Protein AF-0000000080325809 (afdb_homodimer)

Solvent-accessible surface area (backbone atoms only — not comparable to full-atom values): 29032 Å² total; per-residue (Å²): 96,37,33,37,30,30,21,7,55,41,74,51,24,30,45,29,47,53,53,43,41,76,69,70,34,47,66,46,17,24,12,82,49,90,37,97,45,27,74,42,81,47,58,50,68,37,55,67,65,38,41,60,71,33,52,85,25,46,31,37,39,43,54,52,64,66,54,59,69,42,52,76,69,64,54,59,67,62,56,36,44,43,42,32,32,48,13,47,48,35,48,53,52,21,29,53,75,44,60,17,50,36,37,40,37,58,47,48,51,63,26,29,34,65,63,48,64,52,97,73,23,25,29,80,42,42,81,82,57,61,70,32,54,74,43,67,46,26,39,26,43,52,42,37,53,50,50,40,41,42,39,32,75,76,42,81,33,50,24,35,37,36,23,34,37,52,64,70,95,60,54,73,49,56,44,43,57,34,17,44,27,49,10,28,39,46,66,39,54,30,47,44,52,58,46,51,71,76,59,86,72,96,55,58,47,72,30,37,44,45,34,33,48,94,72,53,83,89,42,24,46,44,26,31,70,41,22,60,68,59,48,36,74,79,34,73,62,48,65,61,55,30,55,77,69,70,39,73,81,64,76,54,37,50,45,37,45,41,29,60,65,34,28,73,72,60,62,48,71,59,67,66,25,36,69,43,60,67,41,83,77,53,83,110,95,35,32,37,30,32,22,6,56,42,73,50,24,30,44,28,48,52,52,43,42,74,70,68,32,47,66,47,18,24,13,80,48,88,36,98,43,26,74,41,80,46,58,50,69,38,56,65,65,39,40,60,72,34,52,85,26,46,30,37,41,43,53,53,64,66,52,60,70,44,51,76,68,63,53,59,66,64,56,36,44,43,43,32,34,48,13,46,48,34,48,52,52,21,29,53,75,43,60,17,49,35,38,42,37,58,47,47,52,63,27,29,33,65,62,48,64,50,98,74,23,25,28,80,42,42,83,81,56,60,72,32,55,74,42,67,47,26,42,26,46,52,42,37,53,50,51,40,40,41,40,31,74,76,43,83,31,51,26,36,38,37,23,34,38,51,66,70,96,62,54,71,50,56,44,42,57,35,17,44,26,48,9,27,38,46,66,41,52,30,48,43,53,58,46,49,72,77,57,85,71,97,55,58,46,72,31,38,46,43,33,34,50,94,71,54,82,88,41,23,46,44,26,32,70,41,23,58,68,57,50,36,74,78,34,74,61,46,64,60,55,30,56,76,69,72,40,73,80,67,74,51,36,51,46,37,44,42,31,58,65,33,29,72,72,59,62,47,71,60,66,66,23,37,69,45,61,67,42,85,78,53,82,110

Foldseek 3Di:
DEEEEEPCQDQLNVLLLVVVVVVPYNYAYEYCDDDPSHPYDDQLLDLPRLLVVCAPHQEYEYDDADADVVVVVVPDLVRRCSRLANSLVSNLVSCQVRVHAEYEYEAALCQLPCLQFDLQWGAEDFPVRDGDHDDSRSVSRVNSLVVQQVCQVPTNYAYEYEHEFADDDDDLQVQLQCLAFTAADSNLVSVLVVLCSPDDDPGHYYFYHGQFHPDDPVCTRCQAQPVVVVVCVVPVCVVVLCVVVVHDHDRHDRYGYDGVVSCVRRNRHDDCGSVQSSPPVRVD/DEEEEEPCADQLNVLLLVVVVVVPYRYAYEYCDDDPSHPYDDQLLDQPSLLVVCAPHQEYEYDDADADVVVVVVDDLVRRCSRLPNSLVSNLVSCQVRVHAEYEYEAALCQLPCLQFDLQWGAEDFPPRDGDHDDSRSVSRVNSLVVQQVCQVPTNYAYEYEHEFADDDDDLQVQLQCLAFTAADSNLVSVLVVLCSPDDDPGHYYFYGGQFHPDDPVCTRCQAQPVVVVVCVVPVCVVVLCVVVVHDHDNHHRYGYDGVVSCVRRNRHDDCGSVQSSPPPRVD

Nearest PDB structures (foldseek):
  7eps-assembly1_B  TM=7.173E-01  e=1.583E-13  synthetic construct
  5z76-assembly1_C  TM=7.067E-01  e=3.326E-13  synthetic construct
  8du0-assembly1_A  TM=7.024E-01  e=2.157E-13  Brucella ovis
  6jkh-assembly1_A  TM=7.264E-01  e=2.262E-12  Homo sapiens
  4bl5-assembly6_C  TM=6.339E-01  e=5.054E-12  Homo sapiens

Radius of gyration: 26.34 Å; Cα contacts (8 Å, |Δi|>4): 1203; chains: 2; bounding box: 48×81×61 Å

Secondary structure (DSSP, 8-state):
-EEEEESTTSHHHHHHHHHHHHTT-EEEEEESS--TT--EE--TT-HHHHHHHTTT-SEEEE-----HHHHHTT--HHHHIIIIIIIHHHHHHHHHHTT--EEEEEEEGGGGGGGG--SSS-EEE-TTSPP---SHHHHHHHHHHHHHHHHHHHSS-EEEEEEE-B-----HHHHHHHHHHTB--HHHHHHHHHHHTT---SS-EEEEE----S--GGGHHHHHH-HHHHHHHH-TTHHHHHHHHT----S---EEE--HHHHHHH----SSSHHHHHSGGG--/-EEEEESTTSHHHHHHHHHHHHTT-EEEEEESS--TT-SEE--TT-HHHHHHHTTT-SEEEE-----HHHHHTT--HHHHIIIIIIIHHHHHHHHHHTT--EEEEEEEGGGGGGGG--SSS-EEE-TTSPP---SHHHHHHHHHHHHHHHHHHHSS-EEEEEEE-B-----HHHHHHHHHHTB--HHHHHHHHHHHTT---SS-EEEEE----S--GGGHHHHHH-HHHHHHHH-TTHHHHHHHTT----S---EEE--HHHHHHH----SSSHHHHHSGGG--

Sequence (568 aa):
MRILVTGSSGQLGSVTVNHLRNHGHEVIGIDLIPAPTTDQLTDIQQEAPVELITQNIDAIIHTAAIHGKHYELKYPREDFINVNIKGTLNLLNAAVKNQVKQFLYISTTSIYGTAMLNPDQAVWVDETLTEQPRDIYDITKQCAEQLCKDFFNKEVLQTSVYRVGRFLPETANLKANHRLYRGLDERDGAEALRLALDQKFEQCELFNISSGSPFGKEDLVLLKTSPLEVIKKHYPDILSIYQDRGWVLPDSIDRVYVSDKAKNRFGYQPRYTFEYLLQKNSLSMRILVTGSSGQLGSVTVNHLRNHGHEVIGIDLIPAPTTDQLTDIQQEAPVELITQNIDAIIHTAAIHGKHYELKYPREDFINVNIKGTLNLLNAAVKNQVKQFLYISTTSIYGTAMLNPDQAVWVDETLTEQPRDIYDITKQCAEQLCKDFFNKEVLQTSVYRVGRFLPETANLKANHRLYRGLDERDGAEALRLALDQKFEQCELFNISSGSPFGKEDLVLLKTSPLEVIKKHYPDILSIYQDRGWVLPDSIDRVYVSDKAKNRFGYQPRYTFEYLLQKNSLS

Structure (mmCIF, N/CA/C/O backbone):
data_AF-0000000080325809-model_v1
#
loop_
_entity.id
_entity.type
_entity.pdbx_description
1 polymer 'NAD-dependent epimerase/dehydratase domain-containing protein'
#
loop_
_atom_site.group_PDB
_atom_site.id
_atom_site.type_symbol
_atom_site.label_atom_id
_atom_site.label_alt_id
_atom_site.label_comp_id
_atom_site.label_asym_id
_atom_site.label_entity_id
_atom_site.label_seq_id
_atom_site.pdbx_PDB_ins_code
_atom_site.Cartn_x
_atom_site.Cartn_y
_atom_site.Cartn_z
_atom_site.occupancy
_atom_site.B_iso_or_equiv
_atom_site.auth_seq_id
_atom_site.auth_comp_id
_atom_site.auth_asym_id
_atom_site.auth_atom_id
_atom_site.pdbx_PDB_model_num
ATOM 1 N N . MET A 1 1 ? -16.062 17.906 22.641 1 97.44 1 MET A N 1
ATOM 2 C CA . MET A 1 1 ? -15.766 16.5 22.438 1 97.44 1 MET A CA 1
ATOM 3 C C . MET A 1 1 ? -14.609 16.062 23.328 1 97.44 1 MET A C 1
ATOM 5 O O . MET A 1 1 ? -13.805 16.875 23.766 1 97.44 1 MET A O 1
ATOM 9 N N . ARG A 1 2 ? -14.602 14.805 23.688 1 98.75 2 ARG A N 1
ATOM 10 C CA . ARG A 1 2 ? -13.422 14.195 24.312 1 98.75 2 ARG A CA 1
ATOM 11 C C . ARG A 1 2 ? -12.547 13.531 23.25 1 98.75 2 ARG A C 1
ATOM 13 O O . ARG A 1 2 ? -12.938 12.523 22.656 1 98.75 2 ARG A O 1
ATOM 20 N N . ILE A 1 3 ? -11.336 14.102 23.062 1 98.94 3 ILE A N 1
ATOM 21 C CA . ILE A 1 3 ? -10.508 13.719 21.922 1 98.94 3 ILE A CA 1
ATOM 22 C C . ILE A 1 3 ? -9.188 13.141 22.422 1 98.94 3 ILE A C 1
ATOM 24 O O . ILE A 1 3 ? -8.547 13.711 23.312 1 98.94 3 ILE A O 1
ATOM 28 N N . LEU A 1 4 ? -8.82 12 21.922 1 99 4 LEU A N 1
ATOM 29 C CA . LEU A 1 4 ? -7.508 11.422 22.172 1 99 4 LEU A CA 1
ATOM 30 C C . LEU A 1 4 ? -6.527 11.797 21.078 1 99 4 LEU A C 1
ATOM 32 O O . LEU A 1 4 ? -6.816 11.602 19.891 1 99 4 LEU A O 1
ATOM 36 N N . VAL A 1 5 ? -5.398 12.352 21.438 1 99 5 VAL A N 1
ATOM 37 C CA . VAL A 1 5 ? -4.332 12.672 20.484 1 99 5 VAL A CA 1
ATOM 38 C C . VAL A 1 5 ? -3.092 11.844 20.812 1 99 5 VAL A C 1
ATOM 40 O O . VAL A 1 5 ? -2.535 11.953 21.906 1 99 5 VAL A O 1
ATOM 43 N N . THR A 1 6 ? -2.705 10.992 19.891 1 98.94 6 THR A N 1
ATOM 44 C CA . THR A 1 6 ? -1.453 10.266 20.078 1 98.94 6 THR A CA 1
ATOM 45 C C . THR A 1 6 ? -0.282 11.047 19.484 1 98.94 6 THR A C 1
ATOM 47 O O . THR A 1 6 ? -0.471 11.883 18.609 1 98.94 6 THR A O 1
ATOM 50 N N . GLY A 1 7 ? 0.941 10.695 19.969 1 98.56 7 GLY A N 1
ATOM 51 C CA . GLY A 1 7 ? 2.088 11.477 19.531 1 98.56 7 GLY A CA 1
ATOM 52 C C . GLY A 1 7 ? 2.082 12.891 20.062 1 98.56 7 GLY A C 1
ATOM 53 O O . GLY A 1 7 ? 2.492 13.828 19.375 1 98.56 7 GLY A O 1
ATOM 54 N N . SER A 1 8 ? 1.629 13.086 21.266 1 98.75 8 SER A N 1
ATOM 55 C CA . SER A 1 8 ? 1.343 14.398 21.828 1 98.75 8 SER A CA 1
ATOM 56 C C . SER A 1 8 ? 2.627 15.133 22.219 1 98.75 8 SER A C 1
ATOM 58 O O . SER A 1 8 ? 2.607 16.328 22.484 1 98.75 8 SER A O 1
ATOM 60 N N . SER A 1 9 ? 3.777 14.43 22.219 1 98.12 9 SER A N 1
ATOM 61 C CA . SER A 1 9 ? 5.047 15.094 22.516 1 98.12 9 SER A CA 1
ATOM 62 C C . SER A 1 9 ? 5.711 15.602 21.234 1 98.12 9 SER A C 1
ATOM 64 O O . SER A 1 9 ? 6.676 16.359 21.297 1 98.12 9 SER A O 1
ATOM 66 N N . GLY A 1 10 ? 5.191 15.164 20.094 1 96.62 10 GLY A N 1
ATOM 67 C CA . GLY A 1 10 ? 5.773 15.555 18.812 1 96.62 10 GLY A CA 1
ATOM 68 C C . GLY A 1 10 ? 5.332 16.938 18.359 1 96.62 10 GLY A C 1
ATOM 69 O O . GLY A 1 10 ? 4.473 17.562 18.984 1 96.62 10 GLY A O 1
ATOM 70 N N . GLN A 1 11 ? 5.84 17.391 17.266 1 95.75 11 GLN A N 1
ATOM 71 C CA . GLN A 1 11 ? 5.625 18.734 16.766 1 95.75 11 GLN A CA 1
ATOM 72 C C . GLN A 1 11 ? 4.156 18.969 16.422 1 95.75 11 GLN A C 1
ATOM 74 O O . GLN A 1 11 ? 3.508 19.844 17 1 95.75 11 GLN A O 1
ATOM 79 N N . LEU A 1 12 ? 3.633 18.172 15.57 1 98.06 12 LEU A N 1
ATOM 80 C CA . LEU A 1 12 ? 2.236 18.359 15.188 1 98.06 12 LEU A CA 1
ATOM 81 C C . LEU A 1 12 ? 1.305 17.969 16.328 1 98.06 12 LEU A C 1
ATOM 83 O O . LEU A 1 12 ? 0.3 18.625 16.578 1 98.06 12 LEU A O 1
ATOM 87 N N . GLY A 1 13 ? 1.619 16.859 17.031 1 98.62 13 GLY A N 1
ATOM 88 C CA . GLY A 1 13 ? 0.784 16.375 18.125 1 98.62 13 GLY A CA 1
ATOM 89 C C . GLY A 1 13 ? 0.608 17.391 19.234 1 98.62 13 GLY A C 1
ATOM 90 O O . GLY A 1 13 ? -0.512 17.641 19.688 1 98.62 13 GLY A O 1
ATOM 91 N N . SER A 1 14 ? 1.723 18 19.641 1 98.69 14 SER A N 1
ATOM 92 C CA . SER A 1 14 ? 1.666 18.969 20.734 1 98.69 14 SER A CA 1
ATOM 93 C C . SER A 1 14 ? 0.863 20.203 20.344 1 98.69 14 SER A C 1
ATOM 95 O O . SER A 1 14 ? 0.05 20.688 21.141 1 98.69 14 SER A O 1
ATOM 97 N N . VAL A 1 15 ? 1.037 20.688 19.109 1 98.75 15 VAL A N 1
ATOM 98 C CA . VAL A 1 15 ? 0.316 21.859 18.625 1 98.75 15 VAL A CA 1
ATOM 99 C C . VAL A 1 15 ? -1.17 21.531 18.484 1 98.75 15 VAL A C 1
ATOM 101 O O . VAL A 1 15 ? -2.023 22.359 18.812 1 98.75 15 VAL A O 1
ATOM 104 N N . THR A 1 16 ? -1.481 20.312 18.094 1 98.94 16 THR A N 1
ATOM 105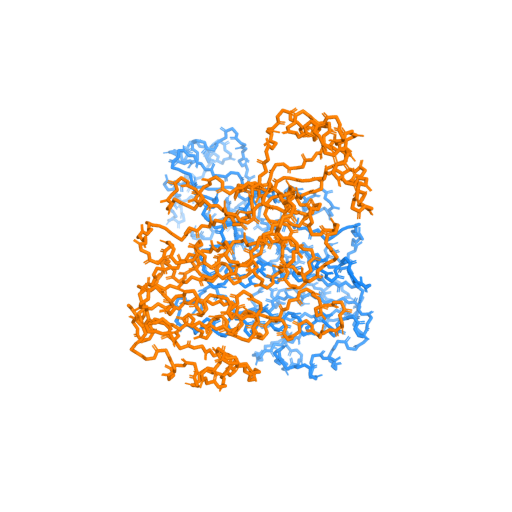 C CA . THR A 1 16 ? -2.867 19.875 17.938 1 98.94 16 THR A CA 1
ATOM 106 C C . THR A 1 16 ? -3.57 19.828 19.281 1 98.94 16 THR A C 1
ATOM 108 O O . THR A 1 16 ? -4.691 20.312 19.438 1 98.94 16 THR A O 1
ATOM 111 N N . VAL A 1 17 ? -2.891 19.25 20.297 1 98.94 17 VAL A N 1
ATOM 112 C CA . VAL A 1 17 ? -3.455 19.172 21.641 1 98.94 17 VAL A CA 1
ATOM 113 C C . VAL A 1 17 ? -3.812 20.562 22.141 1 98.94 17 VAL A C 1
ATOM 115 O O . VAL A 1 17 ? -4.949 20.812 22.547 1 98.94 17 VAL A O 1
ATOM 118 N N . ASN A 1 18 ? -2.889 21.469 22.062 1 98.88 18 ASN A N 1
ATOM 119 C CA . ASN A 1 18 ? -3.105 22.828 22.547 1 98.88 18 ASN A CA 1
ATOM 120 C C . ASN A 1 18 ? -4.207 23.531 21.766 1 98.88 18 ASN A C 1
ATOM 122 O O . ASN A 1 18 ? -5.059 24.203 22.359 1 98.88 18 ASN A O 1
ATOM 126 N N . HIS A 1 19 ? -4.152 23.422 20.453 1 98.88 19 HIS A N 1
ATOM 127 C CA . HIS A 1 19 ? -5.137 24.062 19.578 1 98.88 19 HIS A CA 1
ATOM 128 C C . HIS A 1 19 ? -6.551 23.594 19.922 1 98.88 19 HIS A C 1
ATOM 130 O O . HIS A 1 19 ? -7.465 24.406 20.031 1 98.88 19 HIS A O 1
ATOM 136 N N . LEU A 1 20 ? -6.754 22.297 20.109 1 98.88 20 LEU A N 1
ATOM 137 C CA . LEU A 1 20 ? -8.062 21.719 20.391 1 98.88 20 LEU A CA 1
ATOM 138 C C . LEU A 1 20 ? -8.547 22.156 21.781 1 98.88 20 LEU A C 1
ATOM 140 O O . LEU A 1 20 ? -9.719 22.469 21.969 1 98.88 20 LEU A O 1
ATOM 144 N N . ARG A 1 21 ? -7.625 22.141 22.75 1 98.81 21 ARG A N 1
ATOM 145 C CA . ARG A 1 21 ? -7.984 22.609 24.078 1 98.81 21 ARG A CA 1
ATOM 146 C C . ARG A 1 21 ? -8.453 24.062 24.047 1 98.81 21 ARG A C 1
ATOM 148 O O . ARG A 1 21 ? -9.453 24.406 24.656 1 98.81 21 ARG A O 1
ATOM 155 N N . ASN A 1 22 ? -7.754 24.859 23.266 1 98.75 22 ASN A N 1
ATOM 156 C CA . ASN A 1 22 ? -8.086 26.281 23.125 1 98.75 22 ASN A CA 1
ATOM 157 C C . ASN A 1 22 ? -9.438 26.469 22.453 1 98.75 22 ASN A C 1
ATOM 159 O O . ASN A 1 22 ? -10.039 27.547 22.547 1 98.75 22 ASN A O 1
ATOM 163 N N . HIS A 1 23 ? -9.883 25.516 21.797 1 98.5 23 HIS A N 1
ATOM 164 C CA . HIS A 1 23 ? -11.172 25.594 21.125 1 98.5 23 HIS A CA 1
ATOM 165 C C . HIS A 1 23 ? -12.25 24.859 21.906 1 98.5 23 HIS A C 1
ATOM 167 O O . HIS A 1 23 ? -13.297 24.516 21.375 1 98.5 23 HIS A O 1
ATOM 173 N N . GLY A 1 24 ? -11.969 24.422 23.094 1 98.5 24 GLY A N 1
ATOM 174 C CA . GLY A 1 24 ? -12.992 24 24.031 1 98.5 24 GLY A CA 1
ATOM 175 C C . GLY A 1 24 ? -13.148 22.484 24.109 1 98.5 24 GLY A C 1
ATOM 176 O O . GLY A 1 24 ? -14.055 21.984 24.781 1 98.5 24 GLY A O 1
ATOM 177 N N . HIS A 1 25 ? -12.328 21.719 23.5 1 98.75 25 HIS A N 1
ATOM 178 C CA . HIS A 1 25 ? -12.406 20.266 23.578 1 98.75 25 HIS A CA 1
ATOM 179 C C . HIS A 1 25 ? -11.695 19.734 24.812 1 98.75 25 HIS A C 1
ATOM 181 O O . HIS A 1 25 ? -10.773 20.375 25.328 1 98.75 25 HIS A O 1
ATOM 187 N N . GLU A 1 26 ? -12.172 18.625 25.344 1 98.81 26 GLU A N 1
ATOM 188 C CA . GLU A 1 26 ? -11.406 17.844 26.312 1 98.81 26 GLU A CA 1
ATOM 189 C C . GLU A 1 26 ? -10.422 16.922 25.609 1 98.81 26 GLU A C 1
ATOM 191 O O . GLU A 1 26 ? -10.82 15.984 24.906 1 98.81 26 GLU A O 1
ATOM 196 N N . VAL A 1 27 ? -9.109 17.234 25.828 1 98.94 27 VAL A N 1
ATOM 197 C CA . VAL A 1 27 ? -8.109 16.5 25.047 1 98.94 27 VAL A CA 1
ATOM 198 C C . VAL A 1 27 ? -7.242 15.664 25.984 1 98.94 27 VAL A C 1
ATOM 200 O O . VAL A 1 27 ? -6.789 16.141 27.016 1 98.94 27 VAL A O 1
ATOM 203 N N . ILE A 1 28 ? -7.055 14.438 25.672 1 98.94 28 ILE A N 1
ATOM 204 C CA . ILE A 1 28 ? -6.074 13.562 26.312 1 98.94 28 ILE A CA 1
ATOM 205 C C . ILE A 1 28 ? -4.914 13.305 25.344 1 98.94 28 ILE A C 1
ATOM 207 O O . ILE A 1 28 ? -5.086 12.664 24.312 1 98.94 28 ILE A O 1
ATOM 211 N N . GLY A 1 29 ? -3.752 13.828 25.703 1 98.94 29 GLY A N 1
AT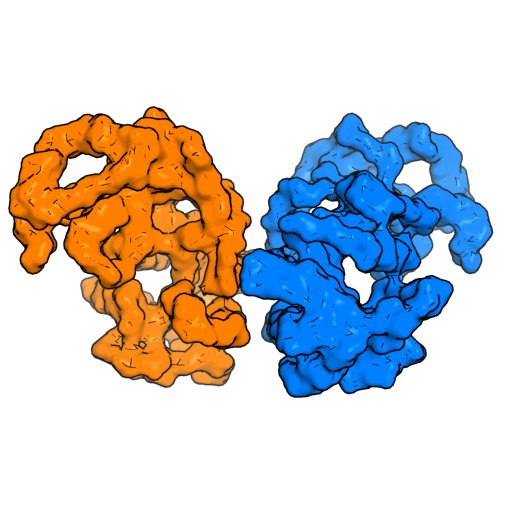OM 212 C CA . GLY A 1 29 ? -2.547 13.555 24.938 1 98.94 29 GLY A CA 1
ATOM 213 C C . GLY A 1 29 ? -1.77 12.359 25.453 1 98.94 29 GLY A C 1
ATOM 214 O O . GLY A 1 29 ? -1.536 12.234 26.656 1 98.94 29 GLY A O 1
ATOM 215 N N . ILE A 1 30 ? -1.354 11.453 24.531 1 98.94 30 ILE A N 1
ATOM 216 C CA . ILE A 1 30 ? -0.536 10.32 24.953 1 98.94 30 ILE A CA 1
ATOM 217 C C . ILE A 1 30 ? 0.724 10.25 24.094 1 98.94 30 ILE A C 1
ATOM 219 O O . ILE A 1 30 ? 0.718 10.672 22.938 1 98.94 30 ILE A O 1
ATOM 223 N N . ASP A 1 31 ? 1.726 9.766 24.656 1 98.69 31 ASP A N 1
ATOM 224 C CA . ASP A 1 31 ? 3.018 9.562 24 1 98.69 31 ASP A CA 1
ATOM 225 C C . ASP A 1 31 ? 3.912 8.641 24.828 1 98.69 31 ASP A C 1
ATOM 227 O O . ASP A 1 31 ? 3.557 8.266 25.953 1 98.69 31 ASP A O 1
ATOM 231 N N . LEU A 1 32 ? 5.02 8.234 24.203 1 97.81 32 LEU A N 1
ATOM 232 C CA . LEU A 1 32 ? 6.047 7.512 24.953 1 97.81 32 LEU A CA 1
ATOM 233 C C . LEU A 1 32 ? 6.902 8.469 25.766 1 97.81 32 LEU A C 1
ATOM 235 O O . LEU A 1 32 ? 7.523 8.062 26.766 1 97.81 32 LEU A O 1
ATOM 239 N N . ILE A 1 33 ? 6.977 9.68 25.344 1 97.69 33 ILE A N 1
ATOM 240 C CA . ILE A 1 33 ? 7.859 10.695 25.906 1 97.69 33 ILE A CA 1
ATOM 241 C C . ILE A 1 33 ? 7.031 11.727 26.672 1 97.69 33 ILE A C 1
ATOM 243 O O . ILE A 1 33 ? 6.031 12.234 26.156 1 97.69 33 ILE A O 1
ATOM 247 N N . PRO A 1 34 ? 7.484 12.008 27.891 1 98.19 34 PRO A N 1
ATOM 248 C CA . PRO A 1 34 ? 6.773 13.039 28.641 1 98.19 34 PRO A CA 1
ATOM 249 C C . PRO A 1 34 ? 6.891 14.422 27.984 1 98.19 34 PRO A C 1
ATOM 251 O O . PRO A 1 34 ? 7.941 14.766 27.438 1 98.19 34 PRO A O 1
ATOM 254 N N . ALA A 1 35 ? 5.863 15.172 27.984 1 98.56 35 ALA A N 1
ATOM 255 C CA . ALA A 1 35 ? 5.777 16.562 27.531 1 98.56 35 ALA A CA 1
ATOM 256 C C . ALA A 1 35 ? 4.586 17.266 28.156 1 98.56 35 ALA A C 1
ATOM 258 O O . ALA A 1 35 ? 3.699 16.625 28.734 1 98.56 35 ALA A O 1
ATOM 259 N N . PRO A 1 36 ? 4.562 18.578 28.141 1 98.56 36 PRO A N 1
ATOM 260 C CA . PRO A 1 36 ? 3.441 19.328 28.734 1 98.56 36 PRO A CA 1
ATOM 261 C C . PRO A 1 36 ? 2.09 18.891 28.156 1 98.56 36 PRO A C 1
ATOM 263 O O . PRO A 1 36 ? 1.073 18.969 28.844 1 98.56 36 PRO A O 1
ATOM 266 N N . THR A 1 37 ? 2.072 18.406 26.922 1 98.81 37 THR A N 1
ATOM 267 C CA . THR A 1 37 ? 0.829 18.031 26.25 1 98.81 37 THR A CA 1
ATOM 268 C C . THR A 1 37 ? 0.58 16.531 26.359 1 98.81 37 THR A C 1
ATOM 270 O O . THR A 1 37 ? -0.332 16 25.719 1 98.81 37 THR A O 1
ATOM 273 N N . THR A 1 38 ? 1.464 15.852 27.125 1 98.81 38 THR A N 1
ATOM 274 C CA . THR A 1 38 ? 1.306 14.422 27.344 1 98.81 38 THR A CA 1
ATOM 275 C C . THR A 1 38 ? 0.685 14.148 28.719 1 98.81 38 THR A C 1
ATOM 277 O O . THR A 1 38 ? 1.34 14.32 29.75 1 98.81 38 THR A O 1
ATOM 280 N N . ASP A 1 39 ? -0.509 13.758 28.625 1 98.81 39 ASP A N 1
ATOM 281 C CA . ASP A 1 39 ? -1.24 13.523 29.859 1 98.81 39 ASP A CA 1
ATOM 282 C C . ASP A 1 39 ? -0.951 12.125 30.406 1 98.81 39 ASP A C 1
ATOM 284 O O . ASP A 1 39 ? -1.018 11.906 31.625 1 98.81 39 ASP A O 1
ATOM 288 N N . GLN A 1 40 ? -0.709 11.133 29.562 1 98.56 40 GLN A N 1
ATOM 289 C CA . GLN A 1 40 ? -0.419 9.766 29.969 1 98.56 40 GLN A CA 1
ATOM 290 C C . GLN A 1 40 ? 0.64 9.133 29.062 1 98.56 40 GLN A C 1
ATOM 292 O O . GLN A 1 40 ? 0.568 9.25 27.828 1 98.56 40 GLN A O 1
ATOM 297 N N . LEU A 1 41 ? 1.61 8.562 29.688 1 98.62 41 LEU A N 1
ATOM 298 C CA . LEU A 1 41 ? 2.578 7.777 28.922 1 98.62 41 LEU A CA 1
ATOM 299 C C . LEU A 1 41 ? 1.978 6.449 28.484 1 98.62 41 LEU A C 1
ATOM 301 O O . LEU A 1 41 ? 1.621 5.617 29.312 1 98.62 41 LEU A O 1
ATOM 305 N N . THR A 1 42 ? 1.826 6.254 27.188 1 98.56 42 THR A N 1
ATOM 306 C CA . THR A 1 42 ? 1.19 5.062 26.641 1 98.56 42 THR A CA 1
ATOM 307 C C . THR A 1 42 ? 1.905 4.602 25.375 1 98.56 42 THR A C 1
ATOM 309 O O . THR A 1 42 ? 2.168 5.406 24.469 1 98.56 42 THR A O 1
ATOM 312 N N . ASP A 1 43 ? 2.301 3.361 25.359 1 98.62 43 ASP A N 1
ATOM 313 C CA . ASP A 1 43 ? 2.863 2.717 24.172 1 98.62 43 ASP A CA 1
ATOM 314 C C . ASP A 1 43 ? 1.765 2.105 23.297 1 98.62 43 ASP A C 1
ATOM 316 O O . ASP A 1 43 ? 1.142 1.113 23.688 1 98.62 43 ASP A O 1
ATOM 320 N N . ILE A 1 44 ? 1.592 2.643 22.109 1 98.69 44 ILE A N 1
ATOM 321 C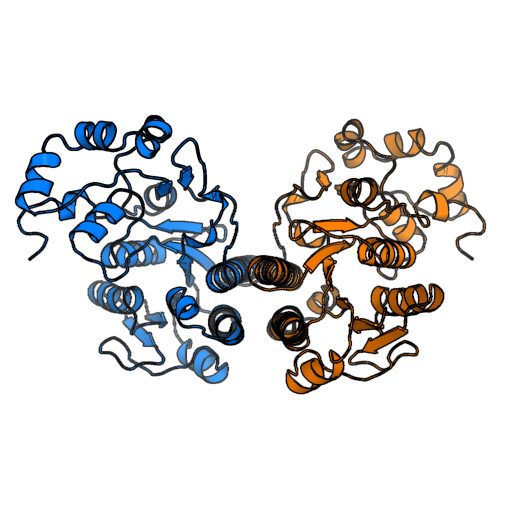 CA . ILE A 1 44 ? 0.458 2.242 21.281 1 98.69 44 ILE A CA 1
ATOM 322 C C . ILE A 1 44 ? 0.673 0.823 20.766 1 98.69 44 ILE A C 1
ATOM 324 O O . ILE A 1 44 ? -0.244 0.212 20.203 1 98.69 44 ILE A O 1
ATOM 328 N N . GLN A 1 45 ? 1.879 0.265 20.906 1 98.06 45 GLN A N 1
ATOM 329 C CA . GLN A 1 45 ? 2.15 -1.118 20.531 1 98.06 45 GLN A CA 1
ATOM 330 C C . GLN A 1 45 ? 1.479 -2.094 21.5 1 98.06 45 GLN A C 1
ATOM 332 O O . GLN A 1 45 ? 1.396 -3.291 21.219 1 98.06 45 GLN A O 1
ATOM 337 N N . GLN A 1 46 ? 1.095 -1.56 22.641 1 98.25 46 GLN A N 1
ATOM 338 C CA . GLN A 1 46 ? 0.498 -2.406 23.672 1 98.25 46 GLN A CA 1
ATOM 339 C C . GLN A 1 46 ? -1.026 -2.355 23.609 1 98.25 46 GLN A C 1
ATOM 341 O O . GLN A 1 46 ? -1.631 -1.321 23.891 1 98.25 46 GLN A O 1
ATOM 346 N N . GLU A 1 47 ? -1.656 -3.451 23.391 1 97.88 47 GLU A N 1
ATOM 347 C CA . GLU A 1 47 ? -3.09 -3.535 23.125 1 97.88 47 GLU A CA 1
ATOM 348 C C . GLU A 1 47 ? -3.904 -3.104 24.344 1 97.88 47 GLU A C 1
ATOM 350 O O . GLU A 1 47 ? -4.805 -2.27 24.234 1 97.88 47 GLU A O 1
ATOM 355 N N . ALA A 1 48 ? -3.559 -3.613 25.484 1 98.06 48 ALA A N 1
ATOM 356 C CA . ALA A 1 48 ? -4.387 -3.42 26.672 1 98.06 48 ALA A CA 1
ATOM 357 C C . ALA A 1 48 ? -4.414 -1.952 27.094 1 98.06 48 ALA A C 1
ATOM 359 O O . ALA A 1 48 ? -5.488 -1.375 27.281 1 98.06 48 ALA A O 1
ATOM 360 N N . PRO A 1 49 ? -3.25 -1.341 27.219 1 98.56 49 PRO A N 1
ATOM 361 C CA . PRO A 1 49 ? -3.266 0.087 27.547 1 98.56 49 PRO A CA 1
ATOM 362 C C . PRO A 1 49 ? -4.023 0.922 26.531 1 98.56 49 PRO A C 1
ATOM 364 O O . PRO A 1 49 ? -4.695 1.892 26.891 1 98.56 49 PRO A O 1
ATOM 367 N N . VAL A 1 50 ? -3.945 0.604 25.266 1 98.81 50 VAL A N 1
ATOM 368 C CA . VAL A 1 50 ? -4.613 1.335 24.203 1 98.81 50 VAL A CA 1
ATOM 369 C C . VAL A 1 50 ? -6.125 1.183 24.328 1 98.81 50 VAL A C 1
ATOM 371 O O . VAL A 1 50 ? -6.867 2.156 24.188 1 98.81 50 VAL A O 1
ATOM 374 N N . GLU A 1 51 ? -6.562 -0.019 24.594 1 98.62 51 GLU A N 1
ATOM 375 C CA . GLU A 1 51 ? -7.988 -0.257 24.797 1 98.62 51 GLU A CA 1
ATOM 376 C C . GLU A 1 51 ? -8.531 0.569 25.953 1 98.62 51 GLU A C 1
ATOM 378 O O . GLU A 1 51 ? -9.609 1.161 25.859 1 98.62 51 GLU A O 1
ATOM 383 N N . LEU A 1 52 ? -7.77 0.609 27.016 1 98.69 52 LEU A N 1
ATOM 384 C CA . LEU A 1 52 ? -8.203 1.313 28.203 1 98.69 52 LEU A CA 1
ATOM 385 C C . LEU A 1 52 ? -8.305 2.814 27.953 1 98.69 52 LEU A C 1
ATOM 387 O O . LEU A 1 52 ? -9.289 3.449 28.344 1 98.69 52 LEU A O 1
ATOM 391 N N . ILE A 1 53 ? -7.363 3.412 27.266 1 98.69 53 ILE A N 1
ATOM 392 C CA . ILE A 1 53 ? -7.266 4.863 27.141 1 98.69 53 ILE A CA 1
ATOM 393 C C . ILE A 1 53 ? -8.266 5.367 26.109 1 98.69 53 ILE A C 1
ATOM 395 O O . ILE A 1 53 ? -8.539 6.57 26.031 1 98.69 53 ILE A O 1
ATOM 399 N N . THR A 1 54 ? -8.812 4.5 25.297 1 98.81 54 THR A N 1
ATOM 400 C CA . THR A 1 54 ? -9.75 4.906 24.266 1 98.81 54 THR A CA 1
ATOM 401 C C . THR A 1 54 ? -11.188 4.844 24.766 1 98.81 54 THR A C 1
ATOM 403 O O . THR A 1 54 ? -12.133 5.109 24.031 1 98.81 54 THR A O 1
ATOM 406 N N . GLN A 1 55 ? -11.375 4.465 26.062 1 98.75 55 GLN A N 1
ATOM 407 C CA . GLN A 1 55 ? -12.711 4.465 26.656 1 98.75 55 GLN A CA 1
ATOM 408 C C . GLN A 1 55 ? -13.258 5.887 26.781 1 98.75 55 GLN A C 1
ATOM 410 O O . GLN A 1 55 ? -12.523 6.809 27.141 1 98.75 55 GLN A O 1
ATOM 415 N N . ASN A 1 56 ? -14.531 6.055 26.422 1 98.56 56 ASN A N 1
ATOM 416 C CA . ASN A 1 56 ? -15.25 7.32 26.531 1 98.56 56 ASN A CA 1
ATOM 417 C C . ASN A 1 56 ? -14.594 8.406 25.688 1 98.56 56 ASN A C 1
ATOM 419 O O . ASN A 1 56 ? -14.469 9.555 26.125 1 98.56 56 ASN A O 1
ATOM 423 N N . ILE A 1 57 ? -13.992 8.102 24.609 1 98.81 57 ILE A N 1
ATOM 424 C CA . ILE A 1 57 ? -13.383 9.008 23.641 1 98.81 57 ILE A CA 1
ATOM 425 C C . ILE A 1 57 ? -14.312 9.188 22.438 1 98.81 57 ILE A C 1
ATOM 427 O O . ILE A 1 57 ? -14.875 8.211 21.938 1 98.81 57 ILE A O 1
ATOM 431 N N . ASP A 1 58 ? -14.516 10.43 22.078 1 98.81 58 ASP A N 1
ATOM 432 C CA . ASP A 1 58 ? -15.375 10.727 20.938 1 98.81 58 ASP A CA 1
ATOM 433 C C . ASP A 1 58 ? -14.617 10.586 19.625 1 98.81 58 ASP A C 1
ATOM 435 O O . ASP A 1 58 ? -15.172 10.133 18.609 1 98.81 58 ASP A O 1
ATOM 439 N N . ALA A 1 59 ? -13.383 11.008 19.609 1 98.94 59 ALA A N 1
ATOM 440 C CA . ALA A 1 59 ? -12.555 11.008 18.406 1 98.94 59 ALA A CA 1
ATOM 441 C C . ALA A 1 59 ? -11.086 10.773 18.75 1 98.94 59 ALA A C 1
ATOM 443 O O . ALA A 1 59 ? -10.625 11.148 19.828 1 98.94 59 ALA A O 1
ATOM 444 N N . ILE A 1 60 ? -10.383 10.109 17.844 1 99 60 ILE A N 1
ATOM 445 C CA . ILE A 1 60 ? -8.938 9.906 17.953 1 99 60 ILE A CA 1
ATOM 446 C C . ILE A 1 60 ? -8.227 10.625 16.812 1 99 60 ILE A C 1
ATOM 448 O O . ILE A 1 60 ? -8.602 10.484 15.648 1 99 60 ILE A O 1
ATOM 452 N N . ILE A 1 61 ? -7.312 11.484 17.125 1 99 61 ILE A N 1
ATOM 453 C CA . ILE A 1 61 ? -6.352 12.039 16.188 1 99 61 ILE A CA 1
ATOM 454 C C . ILE A 1 61 ? -4.992 11.367 16.359 1 99 61 ILE A C 1
ATOM 456 O O . ILE A 1 61 ? -4.332 11.562 17.391 1 99 61 ILE A O 1
ATOM 460 N N . HIS A 1 62 ? -4.613 10.578 15.383 1 98.94 62 HIS A N 1
ATOM 461 C CA . HIS A 1 62 ? -3.439 9.727 15.5 1 98.94 62 HIS A CA 1
ATOM 462 C C . HIS A 1 62 ? -2.232 10.344 14.805 1 98.94 62 HIS A C 1
ATOM 464 O O . HIS A 1 62 ? -2.049 10.156 13.594 1 98.94 62 HIS A O 1
ATOM 470 N N . THR A 1 63 ? -1.33 10.93 15.57 1 98.56 63 THR A N 1
ATOM 471 C CA . THR A 1 63 ? -0.148 11.578 15.008 1 98.56 63 THR A CA 1
ATOM 472 C C . THR A 1 63 ? 1.112 10.789 15.344 1 98.56 63 THR A C 1
ATOM 474 O O . THR A 1 63 ? 2.18 11.039 14.781 1 98.56 63 THR A O 1
ATOM 477 N N . ALA A 1 64 ? 1.052 9.789 16.188 1 98.31 64 ALA A N 1
ATOM 478 C CA . ALA A 1 64 ? 2.225 9.031 16.625 1 98.31 64 ALA A CA 1
ATOM 479 C C . ALA A 1 64 ? 2.783 8.188 15.484 1 98.31 64 ALA A C 1
ATOM 481 O O . ALA A 1 64 ? 2.033 7.504 14.789 1 98.31 64 ALA A O 1
ATOM 482 N N . ALA A 1 65 ? 4.043 8.281 15.305 1 96.69 65 ALA A N 1
ATOM 483 C CA . ALA A 1 65 ? 4.727 7.453 14.312 1 96.69 65 ALA A CA 1
ATOM 484 C C . ALA A 1 65 ? 6.242 7.527 14.484 1 96.69 65 ALA A C 1
ATOM 486 O O . ALA A 1 65 ? 6.758 8.492 15.055 1 96.69 65 ALA A O 1
ATOM 487 N N . ILE A 1 66 ? 6.887 6.461 14.086 1 94.25 66 ILE A N 1
ATOM 488 C CA . ILE A 1 66 ? 8.305 6.574 13.75 1 94.25 66 ILE A CA 1
ATOM 489 C C . ILE A 1 66 ? 8.453 7.152 12.344 1 94.25 66 ILE A C 1
ATOM 491 O O . ILE A 1 66 ? 7.766 6.727 11.414 1 94.25 66 ILE A O 1
ATOM 495 N N . HIS A 1 67 ? 9.359 8.141 12.234 1 86.25 67 HIS A N 1
ATOM 496 C CA . HIS A 1 67 ? 9.398 8.906 10.992 1 86.25 67 HIS A CA 1
ATOM 497 C C . HIS A 1 67 ? 10.68 8.633 10.219 1 86.25 67 HIS A C 1
ATOM 499 O O . HIS A 1 67 ? 11.492 7.805 10.633 1 86.25 67 HIS A O 1
ATOM 505 N N . GLY A 1 68 ? 10.711 9.273 9.07 1 68.06 68 GLY A N 1
ATOM 506 C CA . GLY A 1 68 ? 11.781 9.078 8.102 1 68.06 68 GLY A CA 1
ATOM 507 C C . GLY A 1 68 ? 13.156 9.406 8.664 1 68.06 68 GLY A C 1
ATOM 508 O O . GLY A 1 68 ? 14.133 8.711 8.375 1 68.06 68 GLY A O 1
ATOM 509 N N . LYS A 1 69 ? 13.18 10.375 9.453 1 67.5 69 LYS A N 1
ATOM 510 C CA . LYS A 1 69 ? 14.461 10.75 10.055 1 67.5 69 LYS A CA 1
ATOM 511 C C . LYS A 1 69 ? 15.062 9.578 10.828 1 67.5 69 LYS A C 1
ATOM 513 O O . LYS A 1 69 ? 16.281 9.406 10.852 1 67.5 69 LYS A O 1
ATOM 518 N N . HIS A 1 70 ? 14.227 8.859 11.289 1 68.5 70 HIS A N 1
ATOM 519 C CA . HIS A 1 70 ? 14.688 7.703 12.055 1 68.5 70 HIS A CA 1
ATOM 520 C C . HIS A 1 70 ? 15.281 6.641 11.133 1 68.5 70 HIS A C 1
ATOM 522 O O . HIS A 1 70 ? 16.188 5.898 11.539 1 68.5 70 HIS A O 1
ATOM 528 N N . TYR A 1 71 ? 14.82 6.672 9.984 1 60.44 71 TYR A N 1
ATOM 529 C CA . TYR A 1 71 ? 15.398 5.789 8.977 1 60.44 71 TYR A CA 1
ATOM 530 C C . TYR A 1 71 ? 16.844 6.184 8.664 1 60.44 71 TYR A C 1
ATOM 532 O O . TYR A 1 71 ? 17.719 5.32 8.57 1 60.44 71 TYR A O 1
ATOM 540 N N . GLU A 1 72 ? 16.906 7.406 8.664 1 64.44 72 GLU A N 1
ATOM 541 C CA . GLU A 1 72 ? 18.266 7.918 8.445 1 64.44 72 GLU A CA 1
ATOM 542 C C . GLU A 1 72 ? 19.188 7.555 9.609 1 64.44 72 GLU A C 1
ATOM 544 O O . GLU A 1 72 ? 20.406 7.434 9.422 1 64.44 72 GLU A O 1
ATOM 549 N N . LEU A 1 73 ? 18.547 7.281 10.727 1 65.88 73 LEU A N 1
ATOM 550 C CA . LEU A 1 73 ? 19.297 6.922 11.922 1 65.88 73 LEU A CA 1
ATOM 551 C C . LEU A 1 73 ? 19.438 5.41 12.039 1 65.88 73 LEU A C 1
ATOM 553 O O . LEU A 1 73 ? 19.844 4.902 13.086 1 65.88 73 LEU A O 1
ATOM 557 N N . LYS A 1 74 ? 19.078 4.664 11.117 1 72.62 74 LYS A N 1
ATOM 558 C CA . LYS A 1 74 ? 19.281 3.229 10.93 1 72.62 74 LYS A CA 1
ATOM 559 C C . LYS A 1 74 ? 18.391 2.418 11.867 1 72.62 74 LYS A C 1
ATOM 561 O O . LYS A 1 74 ? 18.812 1.389 12.398 1 72.62 74 LYS A O 1
ATOM 566 N N . TYR A 1 75 ? 17.281 3.031 12.219 1 81.56 75 TYR A N 1
ATOM 567 C CA . TYR A 1 75 ? 16.297 2.209 12.906 1 81.56 75 TYR A CA 1
ATOM 568 C C . TYR A 1 75 ? 15.93 0.983 12.078 1 81.56 75 TYR A C 1
ATOM 570 O O . TYR A 1 75 ? 15.82 1.066 10.852 1 81.56 75 TYR A O 1
ATOM 578 N N . PRO A 1 76 ? 15.789 -0.092 12.883 1 92.06 76 PRO A N 1
ATOM 579 C CA . PRO A 1 76 ? 15.391 -1.293 12.141 1 92.06 76 PRO A CA 1
ATOM 580 C C . PRO A 1 76 ? 13.992 -1.185 11.539 1 92.06 76 PRO A C 1
ATOM 582 O O . PRO A 1 76 ? 13.109 -0.554 12.125 1 92.06 76 PRO A O 1
ATOM 585 N N . ARG A 1 77 ? 13.742 -1.762 10.367 1 95.19 77 ARG A N 1
ATOM 586 C CA . ARG A 1 77 ? 12.453 -1.755 9.688 1 95.19 77 ARG A CA 1
ATOM 587 C C . ARG A 1 77 ? 11.352 -2.299 10.594 1 95.19 77 ARG A C 1
ATOM 589 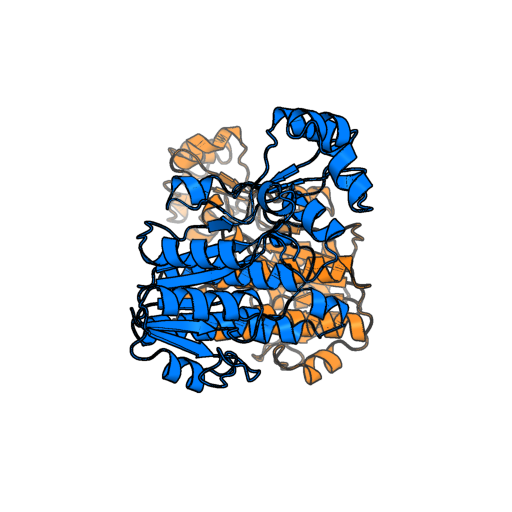O O . ARG A 1 77 ? 10.203 -1.853 10.531 1 95.19 77 ARG A O 1
ATOM 596 N N . GLU A 1 78 ? 11.727 -3.199 11.5 1 95.5 78 GLU A N 1
ATOM 597 C CA . GLU A 1 78 ? 10.781 -3.828 12.422 1 95.5 78 GLU A CA 1
ATOM 598 C C . GLU A 1 78 ? 10.102 -2.789 13.305 1 95.5 78 GLU A C 1
ATOM 600 O O . GLU A 1 78 ? 8.914 -2.908 13.609 1 95.5 78 GLU A O 1
ATOM 605 N N . ASP A 1 79 ? 10.836 -1.845 13.719 1 96 79 ASP A N 1
ATOM 606 C CA . ASP A 1 79 ? 10.273 -0.805 14.578 1 96 79 ASP A CA 1
ATOM 607 C C . ASP A 1 79 ? 9.18 -0.021 13.859 1 96 79 ASP A C 1
ATOM 609 O O . ASP A 1 79 ? 8.164 0.325 14.453 1 96 79 ASP A O 1
ATOM 613 N N . PHE A 1 80 ? 9.414 0.26 12.617 1 97.19 80 PHE A N 1
ATOM 614 C CA . PHE A 1 80 ? 8.422 0.976 11.828 1 97.19 80 PHE A CA 1
ATOM 615 C C . PHE A 1 80 ? 7.137 0.162 11.703 1 97.19 80 PHE A C 1
ATOM 617 O O . PHE A 1 80 ? 6.035 0.701 11.844 1 97.19 80 PHE A O 1
ATOM 624 N N . ILE A 1 81 ? 7.273 -1.13 11.43 1 97.81 81 ILE A N 1
ATOM 625 C CA . ILE A 1 81 ? 6.113 -2.004 11.297 1 97.81 81 ILE A CA 1
ATOM 626 C C . ILE A 1 81 ? 5.359 -2.066 12.625 1 97.81 81 ILE A C 1
ATOM 628 O O . ILE A 1 81 ? 4.133 -1.927 12.664 1 97.81 81 ILE A O 1
ATOM 632 N N . ASN A 1 82 ? 6.109 -2.24 13.703 1 97.38 82 ASN A N 1
ATOM 633 C CA . ASN A 1 82 ? 5.5 -2.393 15.023 1 97.38 82 ASN A CA 1
ATOM 634 C C . ASN A 1 82 ? 4.754 -1.13 15.445 1 97.38 82 ASN A C 1
ATOM 636 O O . ASN A 1 82 ? 3.604 -1.201 15.883 1 97.38 82 ASN A O 1
ATOM 640 N N . VAL A 1 83 ? 5.352 -0.03 15.258 1 97.75 83 VAL A N 1
ATOM 641 C CA . VAL A 1 83 ? 4.762 1.212 15.75 1 97.75 83 VAL A CA 1
ATOM 642 C C . VAL A 1 83 ? 3.723 1.72 14.75 1 97.75 83 VAL A C 1
ATOM 644 O O . VAL A 1 83 ? 2.562 1.933 15.102 1 97.75 83 VAL A O 1
ATOM 647 N N . ASN A 1 84 ? 4.117 1.882 13.469 1 98.56 84 ASN A N 1
ATOM 648 C CA . ASN A 1 84 ? 3.285 2.596 12.508 1 98.56 84 ASN A CA 1
ATOM 649 C C . ASN A 1 84 ? 2.125 1.733 12.016 1 98.56 84 ASN A C 1
ATOM 651 O O . ASN A 1 84 ? 1.059 2.252 11.688 1 98.56 84 ASN A O 1
ATOM 655 N N . ILE A 1 85 ? 2.355 0.408 11.93 1 98.81 85 ILE A N 1
ATOM 656 C CA . ILE A 1 85 ? 1.29 -0.452 11.422 1 98.81 85 ILE A CA 1
ATOM 657 C C . ILE A 1 85 ? 0.55 -1.097 12.594 1 98.81 85 ILE A C 1
ATOM 659 O O . ILE A 1 85 ? -0.633 -0.828 12.812 1 98.81 85 ILE A O 1
ATOM 663 N N . LYS A 1 86 ? 1.267 -1.854 13.43 1 98.38 86 LYS A N 1
ATOM 664 C CA . LYS A 1 86 ? 0.62 -2.559 14.531 1 98.38 86 LYS A CA 1
ATOM 665 C C . LYS A 1 86 ? 0.022 -1.575 15.531 1 98.38 86 LYS A C 1
ATOM 667 O O . LYS A 1 86 ? -1.081 -1.791 16.047 1 98.38 86 LYS A O 1
ATOM 672 N N . GLY A 1 87 ? 0.766 -0.543 15.852 1 98.75 87 GLY A N 1
ATOM 673 C CA . GLY A 1 87 ? 0.237 0.483 16.734 1 98.75 87 GLY A CA 1
ATOM 674 C C . GLY A 1 87 ? -1.05 1.104 16.234 1 98.75 87 GLY A C 1
ATOM 675 O O . GLY A 1 87 ? -1.999 1.291 16.984 1 98.75 87 GLY A O 1
ATOM 676 N N . THR A 1 88 ? -1.093 1.438 14.906 1 98.88 88 THR A N 1
ATOM 677 C CA . THR A 1 88 ? -2.297 1.99 14.297 1 98.88 88 THR A CA 1
ATOM 678 C C . THR A 1 88 ? -3.445 0.987 14.359 1 98.88 88 THR A C 1
ATOM 680 O O . THR A 1 88 ? -4.578 1.351 14.688 1 98.88 88 THR A O 1
ATOM 683 N N . LEU A 1 89 ? -3.135 -0.27 14.055 1 98.75 89 LEU A N 1
ATOM 684 C CA . LEU A 1 89 ? -4.16 -1.306 14.125 1 98.75 89 LEU A CA 1
ATOM 685 C C . LEU A 1 89 ? -4.734 -1.407 15.531 1 98.75 89 LEU A C 1
ATOM 687 O O . LEU A 1 89 ? -5.949 -1.545 15.703 1 98.75 89 LEU A O 1
ATOM 691 N N . ASN A 1 90 ? -3.842 -1.385 16.562 1 98.75 90 ASN A N 1
ATOM 692 C CA . ASN A 1 90 ? -4.297 -1.419 17.953 1 98.75 90 ASN A CA 1
ATOM 693 C C . ASN A 1 90 ? -5.281 -0.289 18.25 1 98.75 90 ASN A C 1
ATOM 695 O O . ASN A 1 90 ? -6.312 -0.509 18.875 1 98.75 90 ASN A O 1
ATOM 699 N N . LEU A 1 91 ? -4.977 0.885 17.766 1 98.94 91 LEU A N 1
ATOM 700 C CA . LEU A 1 91 ? -5.84 2.043 17.984 1 98.94 91 LEU A CA 1
ATOM 701 C C . LEU A 1 91 ? -7.172 1.864 17.266 1 98.94 91 LEU A C 1
ATOM 703 O O . LEU A 1 91 ? -8.227 2.168 17.828 1 98.94 91 LEU A O 1
ATOM 707 N N . LEU A 1 92 ? -7.113 1.395 16.031 1 98.88 92 LEU A N 1
ATOM 708 C CA . LEU A 1 92 ? -8.32 1.172 15.25 1 98.88 92 LEU A CA 1
ATOM 709 C C . LEU A 1 92 ? -9.219 0.132 15.914 1 98.88 92 LEU A C 1
ATOM 711 O O . LEU A 1 92 ? -10.422 0.341 16.031 1 98.88 92 LEU A O 1
ATOM 715 N N . ASN A 1 93 ? -8.609 -0.971 16.312 1 98.5 93 ASN A N 1
ATOM 716 C CA . ASN A 1 93 ? -9.367 -2.006 17 1 98.5 93 ASN A CA 1
ATOM 717 C C . ASN A 1 93 ? -10.008 -1.47 18.281 1 98.5 93 ASN A C 1
ATOM 719 O O . ASN A 1 93 ? -11.18 -1.732 18.547 1 98.5 93 ASN A O 1
ATOM 723 N N . ALA A 1 94 ? -9.258 -0.74 19.047 1 98.81 94 ALA A N 1
ATOM 724 C CA . ALA A 1 94 ? -9.742 -0.171 20.312 1 98.81 94 ALA A CA 1
ATOM 725 C C . ALA A 1 94 ? -10.875 0.822 20.047 1 98.81 94 ALA A C 1
ATOM 727 O O . ALA A 1 94 ? -11.836 0.881 20.812 1 98.81 94 ALA A O 1
ATOM 728 N N . ALA A 1 95 ? -10.727 1.63 18.984 1 98.88 95 ALA A N 1
ATOM 729 C CA . ALA A 1 95 ? -11.758 2.594 18.625 1 98.88 95 ALA A CA 1
ATOM 730 C C . ALA A 1 95 ? -13.094 1.897 18.375 1 98.88 95 ALA A C 1
ATOM 732 O O . ALA A 1 95 ? -14.133 2.338 18.859 1 98.88 95 ALA A O 1
ATOM 733 N N . VAL A 1 96 ? -13.047 0.823 17.625 1 98.56 96 VAL A N 1
ATOM 734 C CA . VAL A 1 96 ? -14.258 0.075 17.312 1 98.56 96 VAL A CA 1
ATOM 735 C C . VAL A 1 96 ? -14.836 -0.521 18.594 1 98.56 96 VAL A C 1
ATOM 737 O O . VAL A 1 96 ? -16.031 -0.391 18.859 1 98.56 96 VAL A O 1
ATOM 740 N N . LYS A 1 97 ? -13.969 -1.134 19.375 1 98.38 97 LYS A N 1
ATOM 741 C CA . LYS A 1 97 ? -14.391 -1.791 20.609 1 98.38 97 LYS A CA 1
ATOM 742 C C . LYS A 1 97 ? -15.07 -0.805 21.562 1 98.38 97 LYS A C 1
ATOM 744 O O . LYS A 1 97 ? -16.062 -1.143 22.203 1 98.38 97 LYS A O 1
ATOM 749 N N . ASN A 1 98 ? -14.555 0.365 21.625 1 98.81 98 ASN A N 1
ATOM 750 C CA . ASN A 1 98 ? -15.031 1.354 22.578 1 98.81 98 ASN A CA 1
ATOM 751 C C . ASN A 1 98 ? -15.969 2.365 21.922 1 98.81 98 ASN A C 1
ATOM 753 O O . ASN A 1 98 ? -16.266 3.41 22.516 1 98.81 98 ASN A O 1
ATOM 757 N N . GLN A 1 99 ? -16.344 2.119 20.656 1 98.62 99 GLN A N 1
ATOM 758 C CA . GLN A 1 99 ? -17.375 2.848 19.922 1 98.62 99 GLN A CA 1
ATOM 759 C C . GLN A 1 99 ? -16.953 4.301 19.703 1 98.62 99 GLN A C 1
ATOM 761 O O . GLN A 1 99 ? -17.781 5.211 19.844 1 98.62 99 GLN A O 1
ATOM 766 N N . VAL A 1 100 ? -15.672 4.531 19.547 1 98.81 100 VAL A N 1
ATOM 767 C CA . VAL A 1 100 ? -15.211 5.828 19.062 1 98.81 100 VAL A CA 1
ATOM 768 C C . VAL A 1 100 ? -15.844 6.121 17.703 1 98.81 100 VAL A C 1
ATOM 770 O O . VAL A 1 100 ? -16 5.219 16.875 1 98.81 100 VAL A O 1
ATOM 773 N N . LYS A 1 101 ? -16.141 7.359 17.438 1 97.75 101 LYS A N 1
ATOM 774 C CA . LYS A 1 101 ? -16.906 7.68 16.234 1 97.75 101 LYS A CA 1
ATOM 775 C C . LYS A 1 101 ? -15.984 8.094 15.086 1 97.75 101 LYS A C 1
ATOM 777 O O . LYS A 1 101 ? -16.281 7.82 13.922 1 97.75 101 LYS A O 1
ATOM 782 N N . GLN A 1 102 ? -14.914 8.789 15.438 1 98.69 102 GLN A N 1
ATOM 783 C CA . GLN A 1 102 ? -14.055 9.352 14.398 1 98.69 102 GLN A CA 1
ATOM 784 C C . GLN A 1 102 ? -12.586 9.031 14.664 1 98.69 102 GLN A C 1
ATOM 786 O O . GLN A 1 102 ? -12.141 9.055 15.82 1 98.69 102 GLN A O 1
ATOM 791 N N . PHE A 1 103 ? -11.93 8.711 13.617 1 98.94 103 PHE A N 1
ATOM 792 C CA . PHE A 1 103 ? -10.5 8.445 13.625 1 98.94 103 PHE A CA 1
ATOM 793 C C . PHE A 1 103 ? -9.789 9.219 12.516 1 98.94 103 PHE A C 1
ATOM 795 O O . PHE A 1 103 ? -9.969 8.922 11.336 1 98.94 103 PHE A O 1
ATOM 802 N N . LEU A 1 104 ? -9.047 10.273 12.891 1 99 104 LEU A N 1
ATOM 803 C CA . LEU A 1 104 ? -8.25 11.055 11.945 1 99 104 LEU A CA 1
ATOM 804 C C . LEU A 1 104 ? -6.801 10.578 11.93 1 99 104 LEU A C 1
ATOM 806 O O . LEU A 1 104 ? -6.094 10.688 12.938 1 99 104 LEU A O 1
ATOM 810 N N . TYR A 1 105 ? -6.379 10.062 10.82 1 98.94 105 TYR A N 1
ATOM 811 C CA . TYR A 1 105 ? -5.035 9.516 10.68 1 98.94 105 TYR A CA 1
ATOM 812 C C . TYR A 1 105 ? -4.113 10.508 9.984 1 98.94 105 TYR A C 1
ATOM 814 O O . TYR A 1 105 ? -4.41 10.969 8.875 1 98.94 105 TYR A O 1
ATOM 822 N N . ILE A 1 106 ? -3.002 10.797 10.633 1 98.88 106 ILE A N 1
ATOM 823 C CA . ILE A 1 106 ? -2.016 11.68 10.016 1 98.88 106 ILE A CA 1
ATOM 824 C C . ILE A 1 106 ? -1.024 10.852 9.195 1 98.88 106 ILE A C 1
ATOM 826 O O . ILE A 1 106 ? -0.269 10.055 9.75 1 98.88 106 ILE A O 1
ATOM 830 N N . SER A 1 107 ? -1.097 11.016 7.957 1 98.56 107 SER A N 1
ATOM 831 C CA . SER A 1 107 ? -0.157 10.422 7.012 1 98.56 107 SER A CA 1
ATOM 832 C C . SER A 1 107 ? 0.813 11.461 6.465 1 98.56 107 SER A C 1
ATOM 834 O O . SER A 1 107 ? 1.175 12.414 7.168 1 98.56 107 SER A O 1
ATOM 836 N N . THR A 1 108 ? 1.389 11.234 5.344 1 97.44 108 THR A N 1
ATOM 837 C CA . THR A 1 108 ? 2.457 12.094 4.844 1 97.44 108 THR A CA 1
ATOM 838 C C . THR A 1 108 ? 2.381 12.227 3.326 1 97.44 108 THR A C 1
ATOM 840 O O . THR A 1 108 ? 1.992 11.281 2.635 1 97.44 108 THR A O 1
ATOM 843 N N . THR A 1 109 ? 2.846 13.352 2.85 1 97.69 109 THR A N 1
ATOM 844 C CA . THR A 1 109 ? 2.955 13.539 1.407 1 97.69 109 THR A CA 1
ATOM 845 C C . THR A 1 109 ? 4.145 12.758 0.85 1 97.69 109 THR A C 1
ATOM 847 O O . THR A 1 109 ? 4.246 12.555 -0.361 1 97.69 109 THR A O 1
ATOM 850 N N . SER A 1 110 ? 5.023 12.281 1.693 1 95.81 110 SER A N 1
ATOM 851 C CA . SER A 1 110 ? 6.195 11.531 1.251 1 95.81 110 SER A CA 1
ATOM 852 C C . SER A 1 110 ? 5.789 10.242 0.539 1 95.81 110 SER A C 1
ATOM 854 O O . SER A 1 110 ? 6.566 9.695 -0.244 1 95.81 110 SER A O 1
ATOM 856 N N . ILE A 1 111 ? 4.578 9.758 0.729 1 96.75 111 ILE A N 1
ATOM 857 C CA . ILE A 1 111 ? 4.152 8.453 0.226 1 96.75 111 ILE A CA 1
ATOM 858 C C . ILE A 1 111 ? 4.031 8.508 -1.296 1 96.75 111 ILE A C 1
ATOM 860 O O . ILE A 1 111 ? 4.047 7.465 -1.96 1 96.75 111 ILE A O 1
ATOM 864 N N . TYR A 1 112 ? 3.861 9.734 -1.855 1 97.94 112 TYR A N 1
ATOM 865 C CA . TYR A 1 112 ? 3.805 9.844 -3.309 1 97.94 112 TYR A CA 1
ATOM 866 C C . TYR A 1 112 ? 5.121 9.406 -3.941 1 97.94 112 TYR A C 1
ATOM 868 O O . TYR A 1 112 ? 5.137 8.922 -5.074 1 97.94 112 TYR A O 1
ATOM 876 N N . GLY A 1 113 ? 6.16 9.641 -3.273 1 96.31 113 GLY A N 1
ATOM 877 C CA . GLY A 1 113 ? 7.434 9.016 -3.594 1 96.31 113 GLY A CA 1
ATOM 878 C C . GLY A 1 113 ? 7.938 9.367 -4.98 1 96.31 113 GLY A C 1
ATOM 879 O O . GLY A 1 113 ? 8.008 10.539 -5.344 1 96.31 113 GLY A O 1
ATOM 880 N N . THR A 1 114 ? 8.227 8.398 -5.801 1 96.12 114 THR A N 1
ATOM 881 C CA . THR A 1 114 ? 8.867 8.594 -7.102 1 96.12 114 THR A CA 1
ATOM 882 C C . THR A 1 114 ? 7.875 9.18 -8.102 1 96.12 114 THR A C 1
ATOM 884 O O . THR A 1 114 ? 8.273 9.648 -9.172 1 96.12 114 THR A O 1
ATOM 887 N N . ALA A 1 115 ? 6.602 9.172 -7.734 1 97.12 115 ALA A N 1
ATOM 888 C CA . ALA A 1 115 ? 5.605 9.789 -8.609 1 97.12 115 ALA A CA 1
ATOM 889 C C . ALA A 1 115 ? 5.797 11.305 -8.672 1 97.12 115 ALA A C 1
ATOM 891 O O . ALA A 1 115 ? 5.25 11.969 -9.555 1 97.12 115 ALA A O 1
ATOM 892 N N . MET A 1 116 ? 6.574 11.828 -7.742 1 97.81 116 MET A N 1
ATOM 893 C CA . MET A 1 116 ? 6.785 13.273 -7.672 1 97.81 116 MET A CA 1
ATOM 894 C C . MET A 1 116 ? 8.031 13.68 -8.453 1 97.81 116 MET A C 1
ATOM 896 O O . MET A 1 116 ? 8.453 14.836 -8.391 1 97.81 116 MET A O 1
ATOM 900 N N . LEU A 1 117 ? 8.609 12.75 -9.203 1 97.12 117 LEU A N 1
ATOM 901 C CA . LEU A 1 117 ? 9.82 13.031 -9.969 1 97.12 117 LEU A CA 1
ATOM 902 C C . LEU A 1 117 ? 9.5 13.203 -11.445 1 97.12 117 LEU A C 1
ATOM 904 O O . LEU A 1 117 ? 8.805 12.375 -12.039 1 97.12 117 LEU A O 1
ATOM 908 N N . ASN A 1 118 ? 9.891 14.273 -11.961 1 97.88 118 ASN A N 1
ATOM 909 C CA . ASN A 1 118 ? 9.812 14.586 -13.383 1 97.88 118 ASN A CA 1
ATOM 910 C C . ASN A 1 118 ? 10.984 15.445 -13.828 1 97.88 118 ASN A C 1
ATOM 912 O O . ASN A 1 118 ? 11.258 16.5 -13.234 1 97.88 118 ASN A O 1
ATOM 916 N N . PRO A 1 119 ? 11.766 15.016 -14.82 1 96.81 119 PRO A N 1
ATOM 917 C CA . PRO A 1 119 ? 12.961 15.766 -15.227 1 96.81 119 PRO A CA 1
ATOM 918 C C . PRO A 1 119 ? 12.617 17.062 -15.945 1 96.81 119 PRO A C 1
ATOM 920 O O . PRO A 1 119 ? 13.43 18 -15.961 1 96.81 119 PRO A O 1
ATOM 923 N N . ASP A 1 120 ? 11.422 17.234 -16.453 1 97.62 120 ASP A N 1
ATOM 924 C CA . ASP A 1 120 ? 11.141 18.312 -17.391 1 97.62 120 ASP A CA 1
ATOM 925 C C . ASP A 1 120 ? 10.281 19.391 -16.75 1 97.62 120 ASP A C 1
ATOM 927 O O . ASP A 1 120 ? 10.195 20.516 -17.25 1 97.62 120 ASP A O 1
ATOM 931 N N . GLN A 1 121 ? 9.648 19.047 -15.648 1 98.62 121 GLN A N 1
ATOM 932 C CA . GLN A 1 121 ? 8.758 20 -15.008 1 98.62 121 GLN A CA 1
ATOM 933 C C . GLN A 1 121 ? 8.508 19.625 -13.547 1 98.62 121 GLN A C 1
ATOM 935 O O . GLN A 1 121 ? 8.797 18.516 -13.125 1 98.62 121 GLN A O 1
ATOM 940 N N . ALA A 1 122 ? 7.977 20.609 -12.812 1 98.75 122 ALA A N 1
ATOM 941 C CA . ALA A 1 122 ? 7.477 20.297 -11.477 1 98.75 122 ALA A CA 1
ATOM 942 C C . ALA A 1 122 ? 6.234 19.406 -11.547 1 98.75 122 ALA A C 1
ATOM 944 O O . ALA A 1 122 ? 5.441 19.516 -12.484 1 98.75 122 ALA A O 1
ATOM 945 N N . VAL A 1 123 ? 6.059 18.625 -10.547 1 98.81 123 VAL A N 1
ATOM 946 C CA . VAL A 1 123 ? 4.898 17.75 -10.508 1 98.81 123 VAL A CA 1
ATOM 947 C C . VAL A 1 123 ? 3.777 18.391 -9.711 1 98.81 123 VAL A C 1
ATOM 949 O O . VAL A 1 123 ? 4.02 18.969 -8.648 1 98.81 123 VAL A O 1
ATOM 952 N N . TRP A 1 124 ? 2.561 18.438 -10.297 1 98.69 124 TRP A N 1
ATOM 953 C CA . TRP A 1 124 ? 1.348 18.859 -9.602 1 98.69 124 TRP A CA 1
ATOM 954 C C . TRP A 1 124 ? 0.858 17.766 -8.664 1 98.69 124 TRP A C 1
ATOM 956 O O . TRP A 1 124 ? 0.345 16.734 -9.109 1 98.69 124 TRP A O 1
ATOM 966 N N . VAL A 1 125 ? 0.968 17.969 -7.344 1 98.69 125 VAL A N 1
ATOM 967 C CA . VAL A 1 125 ? 0.754 16.875 -6.395 1 98.69 125 VAL A CA 1
ATOM 968 C C . VAL A 1 125 ? -0.586 17.062 -5.684 1 98.69 125 VAL A C 1
ATOM 970 O O . VAL A 1 125 ? -0.647 17.672 -4.609 1 98.69 125 VAL A O 1
ATOM 973 N N . ASP A 1 126 ? -1.605 16.594 -6.277 1 98.25 126 ASP A N 1
ATOM 974 C CA . ASP A 1 126 ? -2.893 16.484 -5.598 1 98.25 126 ASP A CA 1
ATOM 975 C C . ASP A 1 126 ? -3.186 15.047 -5.211 1 98.25 126 ASP A C 1
ATOM 977 O O . ASP A 1 126 ? -2.324 14.172 -5.34 1 98.25 126 ASP A O 1
ATOM 981 N N . GLU A 1 127 ? -4.387 14.766 -4.676 1 98.31 127 GLU A N 1
ATOM 982 C CA . GLU A 1 127 ? -4.684 13.484 -4.051 1 98.31 127 GLU A CA 1
ATOM 983 C C . GLU A 1 127 ? -4.871 12.391 -5.098 1 98.31 127 GLU A C 1
ATOM 985 O O . GLU A 1 127 ? -4.918 11.203 -4.758 1 98.31 127 GLU A O 1
ATOM 990 N N . THR A 1 128 ? -4.855 12.734 -6.379 1 96.94 128 THR A N 1
ATOM 991 C CA . THR A 1 128 ? -5.043 11.734 -7.422 1 96.94 128 THR A CA 1
ATOM 992 C C . THR A 1 128 ? -3.701 11.141 -7.848 1 96.94 128 THR A C 1
ATOM 994 O O . THR A 1 128 ? -3.66 10.133 -8.562 1 96.94 128 THR A O 1
ATOM 997 N N . LEU A 1 129 ? -2.596 11.75 -7.41 1 97.38 129 LEU A N 1
ATOM 998 C CA . LEU A 1 129 ? -1.278 11.227 -7.75 1 97.38 129 LEU A CA 1
ATOM 999 C C . LEU A 1 129 ? -1.058 9.859 -7.105 1 97.38 129 LEU A C 1
ATOM 1001 O O . LEU A 1 129 ? -1.312 9.68 -5.914 1 97.38 129 LEU A O 1
ATOM 1005 N N . THR A 1 130 ? -0.621 8.898 -7.902 1 95.19 130 THR A N 1
ATOM 1006 C CA . THR A 1 130 ? -0.44 7.535 -7.426 1 95.19 130 THR A CA 1
ATOM 1007 C C . THR A 1 130 ? 0.701 7.465 -6.414 1 95.19 130 THR A C 1
ATOM 1009 O O . THR A 1 130 ? 1.749 8.086 -6.605 1 95.19 130 THR A O 1
ATOM 1012 N N . GLU A 1 131 ? 0.523 6.715 -5.352 1 96.94 131 GLU A N 1
ATOM 1013 C CA . GLU A 1 131 ? 1.559 6.508 -4.344 1 96.94 131 GLU A CA 1
ATOM 1014 C C . GLU A 1 131 ? 2.674 5.613 -4.871 1 96.94 131 GLU A C 1
ATOM 1016 O O . GLU A 1 131 ? 2.406 4.582 -5.492 1 96.94 131 GLU A O 1
ATOM 1021 N N . GLN A 1 132 ? 3.852 6 -4.695 1 96.75 132 GLN A N 1
ATOM 1022 C CA . GLN A 1 132 ? 5.039 5.207 -5.004 1 96.75 132 GLN A CA 1
ATOM 1023 C C . GLN A 1 132 ? 6.059 5.285 -3.871 1 96.75 132 GLN A C 1
ATOM 1025 O O . GLN A 1 132 ? 7.102 5.922 -4.012 1 96.75 132 GLN A O 1
ATOM 1030 N N . PRO A 1 133 ? 5.793 4.527 -2.744 1 96.56 133 PRO A N 1
ATOM 1031 C CA . PRO A 1 133 ? 6.617 4.605 -1.535 1 96.56 133 PRO A CA 1
ATOM 1032 C C . PRO A 1 133 ? 8.102 4.379 -1.818 1 96.56 133 PRO A C 1
ATOM 1034 O O . PRO A 1 133 ? 8.453 3.541 -2.65 1 96.56 133 PRO A O 1
ATOM 1037 N N . ARG A 1 134 ? 9.016 5.117 -1.069 1 94.25 134 ARG A N 1
ATOM 1038 C CA . ARG A 1 134 ? 10.453 5.07 -1.342 1 94.25 134 ARG A CA 1
ATOM 1039 C C . ARG A 1 134 ? 11.195 4.316 -0.243 1 94.25 134 ARG A C 1
ATOM 1041 O O . ARG A 1 134 ? 12.328 3.885 -0.437 1 94.25 134 ARG A O 1
ATOM 1048 N N . ASP A 1 135 ? 10.523 4.32 0.938 1 94.44 135 ASP A N 1
ATOM 1049 C CA . ASP A 1 135 ? 11.219 3.73 2.078 1 94.44 135 ASP A CA 1
ATOM 1050 C C . ASP A 1 135 ? 10.234 3.133 3.078 1 94.44 135 ASP A C 1
ATOM 1052 O O . ASP A 1 135 ? 9.023 3.154 2.85 1 94.44 135 ASP A O 1
ATOM 1056 N N . ILE A 1 136 ? 10.797 2.539 4.156 1 96.38 136 ILE A N 1
ATOM 1057 C CA . ILE A 1 136 ? 10.008 1.791 5.129 1 96.38 136 ILE A CA 1
ATOM 1058 C C . ILE A 1 136 ? 8.984 2.717 5.785 1 96.38 136 ILE A C 1
ATOM 1060 O O . ILE A 1 136 ? 7.871 2.295 6.109 1 96.38 136 ILE A O 1
ATOM 1064 N N . TYR A 1 137 ? 9.352 4 5.973 1 96.56 137 TYR A N 1
ATOM 1065 C CA . TYR A 1 137 ? 8.398 4.965 6.512 1 96.56 137 TYR A CA 1
ATOM 1066 C C . TYR A 1 137 ? 7.195 5.117 5.586 1 96.56 137 TYR A C 1
ATOM 1068 O O . TYR A 1 137 ? 6.051 4.934 6.004 1 96.56 137 TYR A O 1
ATOM 1076 N N . ASP A 1 138 ? 7.449 5.398 4.266 1 97.25 138 ASP A N 1
ATOM 1077 C CA . ASP A 1 138 ? 6.383 5.52 3.275 1 97.25 138 ASP A CA 1
ATOM 1078 C C . ASP A 1 138 ? 5.523 4.258 3.238 1 97.25 138 ASP A C 1
ATOM 1080 O O . ASP A 1 138 ? 4.293 4.34 3.193 1 97.25 138 ASP A O 1
ATOM 1084 N N . ILE A 1 139 ? 6.207 3.158 3.279 1 98.06 139 ILE A N 1
ATOM 1085 C CA . ILE A 1 139 ? 5.543 1.865 3.162 1 98.06 139 ILE A CA 1
ATOM 1086 C C . ILE A 1 139 ? 4.578 1.671 4.332 1 98.06 139 ILE A C 1
ATOM 1088 O O . ILE A 1 139 ? 3.428 1.271 4.137 1 98.06 139 ILE A O 1
ATOM 1092 N N . THR A 1 140 ? 5.023 1.957 5.535 1 98.38 140 THR A N 1
ATOM 1093 C CA . THR A 1 140 ? 4.188 1.735 6.711 1 98.38 140 THR A CA 1
ATOM 1094 C C . THR A 1 140 ? 3.02 2.719 6.738 1 98.38 140 THR A C 1
ATOM 1096 O O . THR A 1 140 ? 1.918 2.371 7.164 1 98.38 140 THR A O 1
ATOM 1099 N N . LYS A 1 141 ? 3.256 3.916 6.293 1 98.56 141 LYS A N 1
ATOM 1100 C CA . LYS A 1 141 ? 2.164 4.883 6.246 1 98.56 141 LYS A CA 1
ATOM 1101 C C . LYS A 1 141 ? 1.124 4.488 5.199 1 98.56 141 LYS A C 1
ATOM 1103 O O . LYS A 1 141 ? -0.079 4.633 5.43 1 98.56 141 LYS A O 1
ATOM 1108 N N . GLN A 1 142 ? 1.6 4.016 4.055 1 98.44 142 GLN A N 1
ATOM 1109 C CA . GLN A 1 142 ? 0.672 3.533 3.039 1 98.44 142 GLN A CA 1
ATOM 1110 C C . GLN A 1 142 ? -0.198 2.402 3.58 1 98.44 142 GLN A C 1
ATOM 1112 O O . GLN A 1 142 ? -1.414 2.395 3.375 1 98.44 142 GLN A O 1
ATOM 1117 N N . CYS A 1 143 ? 0.441 1.486 4.254 1 98.75 143 CYS A N 1
ATOM 1118 C CA . CYS A 1 143 ? -0.281 0.363 4.84 1 98.75 143 CYS A CA 1
ATOM 1119 C C . CYS A 1 143 ? -1.319 0.848 5.844 1 98.75 143 CYS A C 1
ATOM 1121 O O . CYS A 1 143 ? -2.465 0.396 5.828 1 98.75 143 CYS A O 1
ATOM 1123 N N . ALA A 1 144 ? -0.949 1.776 6.66 1 98.81 144 ALA A N 1
ATOM 1124 C CA . ALA A 1 144 ? -1.851 2.299 7.68 1 98.81 144 ALA A CA 1
ATOM 1125 C C . ALA A 1 144 ? -3.029 3.033 7.051 1 98.81 144 ALA A C 1
ATOM 1127 O O . ALA A 1 144 ? -4.148 2.98 7.562 1 98.81 144 ALA A O 1
ATOM 1128 N N . GLU A 1 145 ? -2.814 3.773 5.949 1 98.81 145 GLU A N 1
ATOM 1129 C CA . GLU A 1 145 ? -3.924 4.387 5.227 1 98.81 145 GLU A CA 1
ATOM 1130 C C . GLU A 1 145 ? -4.941 3.336 4.785 1 98.81 145 GLU A C 1
ATOM 1132 O O . GLU A 1 145 ? -6.148 3.547 4.906 1 98.81 145 GLU A O 1
ATOM 1137 N N . GLN A 1 146 ? -4.41 2.242 4.258 1 98.56 146 GLN A N 1
ATOM 1138 C CA . GLN A 1 146 ? -5.293 1.176 3.797 1 98.56 146 GLN A CA 1
ATOM 1139 C C . GLN A 1 146 ? -6.07 0.564 4.957 1 98.56 146 GLN A C 1
ATOM 1141 O O . GLN A 1 146 ? -7.23 0.185 4.805 1 98.56 146 GLN A O 1
ATOM 1146 N N . LEU A 1 147 ? -5.43 0.414 6.109 1 98.69 147 LEU A N 1
ATOM 1147 C CA . LEU A 1 147 ? -6.137 -0.072 7.289 1 98.69 147 LEU A CA 1
ATOM 1148 C C . LEU A 1 147 ? -7.297 0.851 7.648 1 98.69 147 LEU A C 1
ATOM 1150 O O . LEU A 1 147 ? -8.391 0.384 7.965 1 98.69 147 LEU A O 1
ATOM 1154 N N . CYS A 1 148 ? -7.027 2.158 7.594 1 98.88 148 CYS A N 1
ATOM 1155 C CA . CYS A 1 148 ? -8.086 3.119 7.867 1 98.88 148 CYS A CA 1
ATOM 1156 C C . CYS A 1 148 ? -9.266 2.922 6.914 1 98.88 148 CYS A C 1
ATOM 1158 O O . CYS A 1 148 ? -10.422 2.916 7.34 1 98.88 148 CYS A O 1
ATOM 1160 N N . LYS A 1 149 ? -8.945 2.785 5.676 1 98.5 149 LYS A N 1
ATOM 1161 C CA . LYS A 1 149 ? -9.992 2.559 4.68 1 98.5 149 LYS A CA 1
ATOM 1162 C C . LYS A 1 149 ? -10.766 1.279 4.977 1 98.5 149 LYS A C 1
ATOM 1164 O O . LYS A 1 149 ? -11.992 1.256 4.879 1 98.5 149 LYS A O 1
ATOM 1169 N N . ASP A 1 150 ? -10.023 0.203 5.316 1 97.31 150 ASP A N 1
ATOM 1170 C CA . ASP A 1 150 ? -10.648 -1.075 5.648 1 97.31 150 ASP A CA 1
ATOM 1171 C C . ASP A 1 150 ? -11.633 -0.921 6.805 1 97.31 150 ASP A C 1
ATOM 1173 O O . ASP A 1 150 ? -12.758 -1.42 6.742 1 97.31 150 ASP A O 1
ATOM 1177 N N . PHE A 1 151 ? -11.25 -0.223 7.832 1 98.12 151 PHE A N 1
ATOM 1178 C CA . PHE A 1 151 ? -12.094 -0.044 9.008 1 98.12 151 PHE A CA 1
ATOM 1179 C C . PHE A 1 151 ? -13.305 0.825 8.672 1 98.12 151 PHE A C 1
ATOM 1181 O O . PHE A 1 151 ? -14.398 0.585 9.18 1 98.12 151 PHE A O 1
ATOM 1188 N N . PHE A 1 152 ? -13.102 1.856 7.859 1 98.62 152 PHE A N 1
ATOM 1189 C CA . PHE A 1 152 ? -14.234 2.662 7.43 1 98.62 152 PHE A CA 1
ATOM 1190 C C . PHE A 1 152 ? -15.305 1.79 6.777 1 98.62 152 PHE A C 1
ATOM 1192 O O . PHE A 1 152 ? -16.5 1.94 7.059 1 98.62 152 PHE A O 1
ATOM 1199 N N . ASN A 1 153 ? -14.852 0.895 5.941 1 96.69 153 ASN A N 1
ATOM 1200 C CA . ASN A 1 153 ? -15.75 0.107 5.105 1 96.69 153 ASN A CA 1
ATOM 1201 C C . ASN A 1 153 ? -16.391 -1.032 5.891 1 96.69 153 ASN A C 1
ATOM 1203 O O . ASN A 1 153 ? -17.516 -1.439 5.594 1 96.69 153 ASN A O 1
ATOM 1207 N N . LYS A 1 154 ? -15.734 -1.543 6.887 1 94.88 154 LYS A N 1
ATOM 1208 C CA . LYS A 1 154 ? -16.172 -2.811 7.465 1 94.88 154 LYS A CA 1
ATOM 1209 C C . LYS A 1 154 ? -16.656 -2.619 8.898 1 94.88 154 LYS A C 1
ATOM 1211 O O . LYS A 1 154 ? -17.281 -3.512 9.477 1 94.88 154 LYS A O 1
ATOM 1216 N N . GLU A 1 155 ? -16.234 -1.49 9.453 1 96.31 155 GLU A N 1
ATOM 1217 C CA . GLU A 1 155 ? -16.594 -1.225 10.844 1 96.31 155 GLU A CA 1
ATOM 1218 C C . GLU A 1 155 ? -17.406 0.058 10.961 1 96.31 155 GLU A C 1
ATOM 1220 O O . GLU A 1 155 ? -17.547 0.807 9.992 1 96.31 155 GLU A O 1
ATOM 1225 N N . VAL A 1 156 ? -18.047 0.241 12.117 1 96.12 156 VAL A N 1
ATOM 1226 C CA . VAL A 1 156 ? -18.734 1.484 12.414 1 96.12 156 VAL A CA 1
ATOM 1227 C C . VAL A 1 156 ? -17.766 2.508 12.984 1 96.12 156 VAL A C 1
ATOM 1229 O O . VAL A 1 156 ? -17.734 2.75 14.188 1 96.12 156 VAL A O 1
ATOM 1232 N N . LEU A 1 157 ? -16.938 3.059 12.148 1 98.5 157 LEU A N 1
ATOM 1233 C CA . LEU A 1 157 ? -15.898 4.027 12.484 1 98.5 157 LEU A CA 1
ATOM 1234 C C . LEU A 1 157 ? -15.594 4.926 11.289 1 98.5 157 LEU A C 1
ATOM 1236 O O . LEU A 1 157 ? -15.203 4.441 10.227 1 98.5 157 LEU A O 1
ATOM 1240 N N . GLN A 1 158 ? -15.844 6.215 11.383 1 98.75 158 GLN A N 1
ATOM 1241 C CA . GLN A 1 158 ? -15.43 7.121 10.32 1 98.75 158 GLN A CA 1
ATOM 1242 C C . GLN A 1 158 ? -13.93 7.391 10.383 1 98.75 158 GLN A C 1
ATOM 1244 O O . GLN A 1 158 ? -13.453 8.055 11.305 1 98.75 158 GLN A O 1
ATOM 1249 N N . THR A 1 159 ? -13.242 6.848 9.477 1 98.94 159 THR A N 1
ATOM 1250 C CA . THR A 1 159 ? -11.82 7.152 9.367 1 98.94 159 THR A CA 1
ATOM 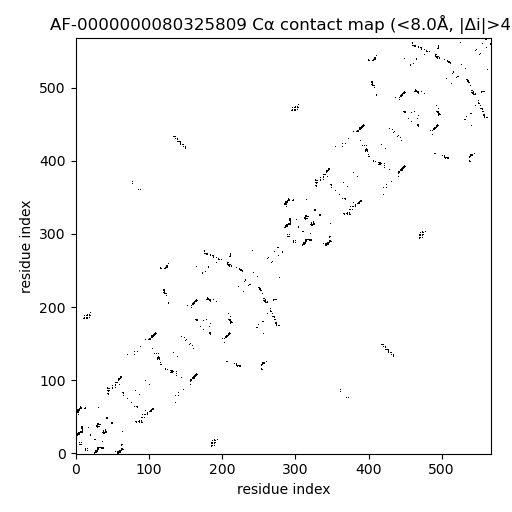1251 C C . THR A 1 159 ? -11.562 8.141 8.234 1 98.94 159 THR A C 1
ATOM 1253 O O . THR A 1 159 ? -12.305 8.164 7.246 1 98.94 159 THR A O 1
ATOM 1256 N N . SER A 1 160 ? -10.594 8.984 8.375 1 98.88 160 SER A N 1
ATOM 1257 C CA . SER A 1 160 ? -10.109 9.898 7.348 1 98.88 160 SER A CA 1
ATOM 1258 C C . SER A 1 160 ? -8.594 10.07 7.43 1 98.88 160 SER A C 1
ATOM 1260 O O . SER A 1 160 ? -8 9.867 8.492 1 98.88 160 SER A O 1
ATOM 1262 N N . VAL A 1 161 ? -7.996 10.375 6.281 1 98.94 161 VAL A N 1
ATOM 1263 C CA . VAL A 1 161 ? -6.543 10.398 6.156 1 98.94 161 VAL A CA 1
ATOM 1264 C C . VAL A 1 161 ? -6.078 11.805 5.758 1 98.94 161 VAL A C 1
ATOM 1266 O O . VAL A 1 161 ? -6.648 12.414 4.855 1 98.94 161 VAL A O 1
ATOM 1269 N N . TYR A 1 162 ? -5.016 12.281 6.43 1 98.94 162 TYR A N 1
ATOM 1270 C CA . TYR A 1 162 ? -4.445 13.594 6.156 1 98.94 162 TYR A CA 1
ATOM 1271 C C . TYR A 1 162 ? -2.957 13.484 5.836 1 98.94 162 TYR A C 1
ATOM 1273 O O . TYR A 1 162 ? -2.143 13.219 6.723 1 98.94 162 TYR A O 1
ATOM 1281 N N . ARG A 1 163 ? -2.605 13.641 4.574 1 98.81 163 ARG A N 1
ATOM 1282 C CA . ARG A 1 163 ? -1.214 13.672 4.133 1 98.81 163 ARG A CA 1
ATOM 1283 C C . ARG A 1 163 ? -0.623 15.07 4.289 1 98.81 163 ARG A C 1
ATOM 1285 O O . ARG A 1 163 ? -0.859 15.945 3.453 1 98.81 163 ARG A O 1
ATOM 1292 N N . VAL A 1 164 ? 0.211 15.211 5.285 1 98.56 164 VAL A N 1
ATOM 1293 C CA . VAL A 1 164 ? 0.695 16.547 5.629 1 98.56 164 VAL A CA 1
ATOM 1294 C C . VAL A 1 164 ? 2.023 16.812 4.926 1 98.56 164 VAL A C 1
ATOM 1296 O O . VAL A 1 164 ? 2.828 15.891 4.738 1 98.56 164 VAL A O 1
ATOM 1299 N N . GLY A 1 165 ? 2.229 18.047 4.574 1 97.25 165 GLY A N 1
ATOM 1300 C CA . GLY A 1 165 ? 3.506 18.5 4.035 1 97.25 165 GLY A CA 1
ATOM 1301 C C . GLY A 1 165 ? 4.586 18.625 5.094 1 97.25 165 GLY A C 1
ATOM 1302 O O . GLY A 1 165 ? 4.344 18.359 6.273 1 97.25 165 GLY A O 1
ATOM 1303 N N . ARG A 1 166 ? 5.691 19.062 4.656 1 93.94 166 ARG A N 1
ATOM 1304 C CA . ARG A 1 166 ? 6.887 19.125 5.492 1 93.94 166 ARG A CA 1
ATOM 1305 C C . ARG A 1 166 ? 6.785 20.266 6.504 1 93.94 166 ARG A C 1
ATOM 1307 O O . ARG A 1 166 ? 6.414 21.391 6.148 1 93.94 166 ARG A O 1
ATOM 1314 N N . PHE A 1 167 ? 7.109 19.953 7.809 1 92.31 167 PHE A N 1
ATOM 1315 C CA . PHE A 1 167 ? 7.184 20.984 8.844 1 92.31 167 PHE A CA 1
ATOM 1316 C C . PHE A 1 167 ? 8.328 20.703 9.805 1 92.31 167 PHE A C 1
ATOM 1318 O O . PHE A 1 167 ? 8.227 20.984 11 1 92.31 167 PHE A O 1
ATOM 1325 N N . LEU A 1 168 ? 9.398 20.312 9.414 1 87 168 LEU A N 1
ATOM 1326 C CA . LEU A 1 168 ? 10.578 19.984 10.211 1 87 168 LEU A CA 1
ATOM 1327 C C . LEU A 1 168 ? 11.297 21.25 10.664 1 87 168 LEU A C 1
ATOM 1329 O O . LEU A 1 168 ? 11.125 22.312 10.062 1 87 168 LEU A O 1
ATOM 1333 N N . PRO A 1 169 ? 12.07 21.078 11.75 1 88 169 PRO A N 1
ATOM 1334 C CA . PRO A 1 169 ? 12.938 22.203 12.102 1 88 169 PRO A CA 1
ATOM 1335 C C . PRO A 1 169 ? 13.969 22.516 11.023 1 88 169 PRO A C 1
ATOM 1337 O O . PRO A 1 169 ? 14.711 21.625 10.602 1 88 169 PRO A O 1
ATOM 1340 N N . GLU A 1 170 ? 13.867 23.688 10.539 1 92.06 170 GLU A N 1
ATOM 1341 C CA . GLU A 1 170 ? 14.734 24.141 9.461 1 92.06 170 GLU A CA 1
ATOM 1342 C C . GLU A 1 170 ? 15.156 25.594 9.672 1 92.06 170 GLU A C 1
ATOM 1344 O O . GLU A 1 170 ? 14.594 26.297 10.516 1 92.06 170 GLU A O 1
ATOM 1349 N N . THR A 1 171 ? 16.219 25.984 8.898 1 95 171 THR A N 1
ATOM 1350 C CA . THR A 1 171 ? 16.578 27.391 8.898 1 95 171 THR A CA 1
ATOM 1351 C C . THR A 1 171 ? 15.445 28.25 8.344 1 95 171 THR A C 1
ATOM 1353 O O . THR A 1 171 ? 14.578 27.734 7.629 1 95 171 THR A O 1
ATOM 1356 N N . ALA A 1 172 ? 15.484 29.484 8.719 1 95 172 ALA A N 1
ATOM 1357 C CA . ALA A 1 172 ? 14.422 30.375 8.258 1 95 172 ALA A CA 1
ATOM 1358 C C . ALA A 1 172 ? 14.352 30.406 6.738 1 95 172 ALA A C 1
ATOM 1360 O O . ALA A 1 172 ? 13.258 30.406 6.164 1 95 172 ALA A O 1
ATOM 1361 N N . ASN A 1 173 ? 15.516 30.438 6.098 1 96.88 173 ASN A N 1
ATOM 1362 C CA . ASN A 1 173 ? 15.562 30.453 4.641 1 96.88 173 ASN A CA 1
ATOM 1363 C C . ASN A 1 173 ? 14.945 29.188 4.047 1 96.88 173 ASN A C 1
ATOM 1365 O O . ASN A 1 173 ? 14.086 29.266 3.172 1 96.88 173 ASN A O 1
ATOM 1369 N N . LEU A 1 174 ? 15.312 28.062 4.547 1 96.38 174 LEU A N 1
ATOM 1370 C CA . LEU A 1 174 ? 14.812 26.797 4.035 1 96.38 174 LEU A CA 1
ATOM 1371 C C . LEU A 1 174 ? 13.32 26.656 4.305 1 96.38 174 LEU A C 1
ATOM 1373 O O . LEU A 1 174 ? 12.578 26.141 3.461 1 96.38 174 LEU A O 1
ATOM 1377 N N . LYS A 1 175 ? 12.984 27.078 5.434 1 96.19 175 LYS A N 1
ATOM 1378 C CA . LYS A 1 175 ? 11.578 27.047 5.809 1 96.19 175 LYS A CA 1
ATOM 1379 C C . LYS A 1 175 ? 10.734 27.875 4.836 1 96.19 175 LYS A C 1
ATOM 1381 O O . LYS A 1 175 ? 9.68 27.422 4.387 1 96.19 175 LYS A O 1
ATOM 1386 N N . ALA A 1 176 ? 11.227 29.031 4.547 1 96.38 176 ALA A N 1
ATOM 1387 C CA . ALA A 1 176 ? 10.523 29.891 3.609 1 96.38 176 ALA A CA 1
ATOM 1388 C C . ALA A 1 176 ? 10.445 29.25 2.225 1 96.38 176 ALA A C 1
ATOM 1390 O O . ALA A 1 176 ? 9.383 29.234 1.6 1 96.38 176 ALA A O 1
ATOM 1391 N N . ASN A 1 177 ? 11.57 28.734 1.804 1 97.38 177 ASN A N 1
ATOM 1392 C CA . ASN A 1 177 ? 11.609 28.094 0.498 1 97.38 177 ASN A CA 1
ATOM 1393 C C . ASN A 1 177 ? 10.625 26.922 0.426 1 97.38 177 ASN A C 1
ATOM 1395 O O . ASN A 1 177 ? 9.859 26.812 -0.535 1 97.38 177 ASN A O 1
ATOM 1399 N N . HIS A 1 178 ? 10.547 26.109 1.453 1 96.94 178 HIS A N 1
ATOM 1400 C CA . HIS A 1 178 ? 9.664 24.953 1.457 1 96.94 178 HIS A CA 1
ATOM 1401 C C . HIS A 1 178 ? 8.203 25.375 1.577 1 96.94 178 HIS A C 1
ATOM 1403 O O . HIS A 1 178 ? 7.32 24.734 0.998 1 96.94 178 HIS A O 1
ATOM 1409 N N . ARG A 1 179 ? 8.008 26.422 2.303 1 97.31 179 ARG A N 1
ATOM 1410 C CA . ARG A 1 179 ? 6.641 26.906 2.488 1 97.31 179 ARG A CA 1
ATOM 1411 C C . ARG A 1 179 ? 6.039 27.375 1.167 1 97.31 179 ARG A C 1
ATOM 1413 O O . ARG A 1 179 ? 4.816 27.391 1.005 1 97.31 179 ARG A O 1
ATOM 1420 N N . LEU A 1 180 ? 6.895 27.688 0.26 1 97.12 180 LEU A N 1
ATOM 1421 C CA . LEU A 1 180 ? 6.488 28.219 -1.038 1 97.12 180 LEU A CA 1
ATOM 1422 C C . LEU A 1 180 ? 5.812 27.141 -1.878 1 97.12 180 LEU A C 1
ATOM 1424 O O . LEU A 1 180 ? 4.926 27.438 -2.682 1 97.12 180 LEU A O 1
ATOM 1428 N N . TYR A 1 181 ? 6.195 25.875 -1.673 1 97.38 181 TYR A N 1
ATOM 1429 C CA . TYR A 1 181 ? 5.672 24.938 -2.658 1 97.38 181 TYR A CA 1
ATOM 1430 C C . TYR A 1 181 ? 5.434 23.562 -2.035 1 97.38 181 TYR A C 1
ATOM 1432 O O . TYR A 1 181 ? 4.805 22.703 -2.645 1 97.38 181 TYR A O 1
ATOM 1440 N N . ARG A 1 182 ? 5.859 23.281 -0.81 1 97.19 182 ARG A N 1
ATOM 1441 C CA . ARG A 1 182 ? 5.723 21.906 -0.318 1 97.19 182 ARG A CA 1
ATOM 1442 C C . ARG A 1 182 ? 5.633 21.875 1.204 1 97.19 182 ARG A C 1
ATOM 1444 O O . ARG A 1 182 ? 5.582 20.812 1.809 1 97.19 182 ARG A O 1
ATOM 1451 N N . GLY A 1 183 ? 5.633 22.969 1.88 1 97.44 183 GLY A N 1
ATOM 1452 C CA . GLY A 1 183 ? 5.734 23.016 3.33 1 97.44 183 GLY A CA 1
ATOM 1453 C C . GLY A 1 183 ? 4.391 23.156 4.02 1 97.44 183 GLY A C 1
ATOM 1454 O O . GLY A 1 183 ? 3.363 23.328 3.357 1 97.44 183 GLY A O 1
ATOM 1455 N N . LEU A 1 184 ? 4.457 23.031 5.316 1 98.38 184 LEU A N 1
ATOM 1456 C CA . LEU A 1 184 ? 3.314 23.188 6.207 1 98.38 184 LEU A CA 1
ATOM 1457 C C . LEU A 1 184 ? 3.752 23.75 7.559 1 98.38 184 LEU A C 1
ATOM 1459 O O . LEU A 1 184 ? 4.855 23.469 8.023 1 98.38 184 LEU A O 1
ATOM 1463 N N . ASP A 1 185 ? 2.932 24.609 8.023 1 97.69 185 ASP A N 1
ATOM 1464 C CA . ASP A 1 185 ? 3.068 24.984 9.43 1 97.69 185 ASP A CA 1
ATOM 1465 C C . ASP A 1 185 ? 2.188 24.109 10.32 1 97.69 185 ASP A C 1
ATOM 1467 O O . ASP A 1 185 ? 1.017 23.875 10.008 1 97.69 185 ASP A O 1
ATOM 1471 N N . GLU A 1 186 ? 2.717 23.625 11.422 1 97.69 186 GLU A N 1
ATOM 1472 C CA . GLU A 1 186 ? 1.982 22.719 12.305 1 97.69 186 GLU A CA 1
ATOM 1473 C C . GLU A 1 186 ? 0.689 23.375 12.797 1 97.69 186 GLU A C 1
ATOM 1475 O O . GLU A 1 186 ? -0.3 22.672 13.039 1 97.69 186 GLU A O 1
ATOM 1480 N N . ARG A 1 187 ? 0.648 24.688 12.969 1 98.25 187 ARG A N 1
ATOM 1481 C CA . ARG A 1 187 ? -0.566 25.359 13.398 1 98.25 187 ARG A CA 1
ATOM 1482 C C . ARG A 1 187 ? -1.674 25.219 12.359 1 98.25 187 ARG A C 1
ATOM 1484 O O . ARG A 1 187 ? -2.84 25.031 12.711 1 98.25 187 ARG A O 1
ATOM 1491 N N . ASP A 1 188 ? -1.248 25.391 11.133 1 98.75 188 ASP A N 1
ATOM 1492 C CA . ASP A 1 188 ? -2.219 25.188 10.062 1 98.75 188 ASP A CA 1
ATOM 1493 C C . ASP A 1 188 ? -2.654 23.719 9.992 1 98.75 188 ASP A C 1
ATOM 1495 O O . ASP A 1 188 ? -3.816 23.438 9.703 1 98.75 188 ASP A O 1
ATOM 1499 N N . GLY A 1 189 ? -1.735 22.797 10.18 1 98.75 189 GLY A N 1
ATOM 1500 C CA . GLY A 1 189 ? -2.096 21.391 10.266 1 98.75 189 GLY A CA 1
ATOM 1501 C C . GLY A 1 189 ? -3.113 21.109 11.352 1 98.75 189 GLY A C 1
ATOM 1502 O O . GLY A 1 189 ? -4.098 20.406 11.125 1 98.75 189 GLY A O 1
ATOM 1503 N N . ALA A 1 190 ? -2.91 21.656 12.523 1 98.88 190 ALA A N 1
ATOM 1504 C CA . ALA A 1 190 ? -3.824 21.484 13.648 1 98.88 190 ALA A CA 1
ATOM 1505 C C . ALA A 1 190 ? -5.207 22.031 13.32 1 98.88 190 ALA A C 1
ATOM 1507 O O . ALA A 1 190 ? -6.223 21.422 13.672 1 98.88 190 ALA A O 1
ATOM 1508 N N . GLU A 1 191 ? -5.203 23.156 12.656 1 98.81 191 GLU A N 1
ATOM 1509 C CA . GLU A 1 191 ? -6.48 23.75 12.266 1 98.81 191 GLU A CA 1
ATOM 1510 C C . GLU A 1 191 ? -7.23 22.859 11.289 1 98.81 191 GLU A C 1
ATOM 1512 O O . GLU A 1 191 ? -8.453 22.719 11.383 1 98.81 191 GLU A O 1
ATOM 1517 N N . ALA A 1 192 ? -6.492 22.328 10.32 1 98.88 192 ALA A N 1
ATOM 1518 C CA . ALA A 1 192 ? -7.121 21.406 9.383 1 98.88 192 ALA A CA 1
ATOM 1519 C C . ALA A 1 192 ? -7.789 20.25 10.117 1 98.88 192 ALA A C 1
ATOM 1521 O O . ALA A 1 192 ? -8.914 19.859 9.797 1 98.88 192 ALA A O 1
ATOM 1522 N N . LEU A 1 193 ? -7.145 19.672 11.125 1 98.88 193 LEU A N 1
ATOM 1523 C CA . LEU A 1 193 ? -7.66 18.547 11.891 1 98.88 193 LEU A CA 1
ATOM 1524 C C . LEU A 1 193 ? -8.875 18.969 12.719 1 98.88 193 LEU A C 1
ATOM 1526 O O . LEU A 1 193 ? -9.852 18.219 12.805 1 98.88 193 LEU A O 1
ATOM 1530 N N . ARG A 1 194 ? -8.812 20.141 13.289 1 98.88 194 ARG A N 1
ATOM 1531 C CA . ARG A 1 194 ? -9.953 20.656 14.047 1 98.88 194 ARG A CA 1
ATOM 1532 C C . ARG A 1 194 ? -11.188 20.781 13.156 1 98.88 194 ARG A C 1
ATOM 1534 O O . ARG A 1 194 ? -12.273 20.328 13.523 1 98.88 194 ARG A O 1
ATOM 1541 N N . LEU A 1 195 ? -10.961 21.422 12 1 98.81 195 LEU A N 1
ATOM 1542 C CA . LEU A 1 195 ? -12.062 21.609 11.062 1 98.81 195 LEU A CA 1
ATOM 1543 C C . LEU A 1 195 ? -12.648 20.266 10.633 1 98.81 195 LEU A C 1
ATOM 1545 O O . LEU A 1 195 ? -13.867 20.141 10.477 1 98.81 195 LEU A O 1
ATOM 1549 N N . ALA A 1 196 ? -11.812 19.281 10.461 1 98.62 196 ALA A N 1
ATOM 1550 C CA . ALA A 1 196 ? -12.227 17.969 9.977 1 98.62 196 ALA A CA 1
ATOM 1551 C C . ALA A 1 196 ? -13.102 17.25 11 1 98.62 196 ALA A C 1
ATOM 1553 O O . ALA A 1 196 ? -13.93 16.422 10.641 1 98.62 196 ALA A O 1
ATOM 1554 N N . LEU A 1 197 ? -12.953 17.516 12.312 1 98.31 197 LEU A N 1
ATOM 1555 C CA . LEU A 1 197 ? -13.703 16.875 13.383 1 98.31 197 LEU A CA 1
ATOM 1556 C C . LEU A 1 197 ? -15.195 17.125 13.234 1 98.31 197 LEU A C 1
ATOM 1558 O O . LEU A 1 197 ? -16.016 16.344 13.719 1 98.31 197 LEU A O 1
ATOM 1562 N N . ASP A 1 198 ? -15.516 18.172 12.531 1 97.12 198 ASP A N 1
ATOM 1563 C CA . ASP A 1 198 ? -16.922 18.547 12.414 1 97.12 198 ASP A CA 1
ATOM 1564 C C . ASP A 1 198 ? -17.531 17.984 11.133 1 97.12 198 ASP A C 1
ATOM 1566 O O . ASP A 1 198 ? -18.672 18.297 10.805 1 97.12 198 ASP A O 1
ATOM 1570 N N . GLN A 1 199 ? -16.797 17.219 10.422 1 98.06 199 GLN A N 1
ATOM 1571 C CA . GLN A 1 199 ? -17.25 16.75 9.117 1 98.06 199 GLN A CA 1
ATOM 1572 C C . GLN A 1 199 ? -17.734 15.305 9.195 1 98.06 199 GLN A C 1
ATOM 1574 O O . GLN A 1 199 ? -17.25 14.516 10 1 98.06 199 GLN A O 1
ATOM 1579 N N . LYS A 1 200 ? -18.719 14.992 8.406 1 97.62 200 LYS A N 1
ATOM 1580 C CA . LYS A 1 200 ? -19.156 13.633 8.109 1 97.62 200 LYS A CA 1
ATOM 1581 C C . LYS A 1 200 ? -18.828 13.25 6.672 1 97.62 200 LYS A C 1
ATOM 1583 O O . LYS A 1 200 ? -19.156 13.992 5.738 1 97.62 200 LYS A O 1
ATOM 1588 N N . PHE A 1 201 ? -18.125 12.18 6.512 1 97.75 201 PHE A N 1
ATOM 1589 C CA . PHE A 1 201 ? -17.719 11.742 5.18 1 97.75 201 PHE A CA 1
ATOM 1590 C C . PHE A 1 201 ? -18.469 10.477 4.777 1 97.75 201 PHE A C 1
ATOM 1592 O O . PHE A 1 201 ? -18.75 9.617 5.617 1 97.75 201 PHE A O 1
ATOM 1599 N N . GLU A 1 202 ? -18.719 10.336 3.506 1 96.75 202 GLU A N 1
ATOM 1600 C CA . GLU A 1 202 ? -19.438 9.18 2.977 1 96.75 202 GLU A CA 1
ATOM 1601 C C . GLU A 1 202 ? -18.484 8.047 2.641 1 96.75 202 GLU A C 1
ATOM 1603 O O . GLU A 1 202 ? -18.906 6.914 2.393 1 96.75 202 GLU A O 1
ATOM 1608 N N . GLN A 1 203 ? -17.266 8.281 2.609 1 97.69 203 GLN A N 1
ATOM 1609 C CA . GLN A 1 203 ? -16.188 7.32 2.381 1 97.69 203 GLN A CA 1
ATOM 1610 C C . GLN A 1 203 ? -14.93 7.703 3.162 1 97.69 203 GLN A C 1
ATOM 1612 O O . GLN A 1 203 ? -14.867 8.781 3.754 1 97.69 203 GLN A O 1
ATOM 1617 N N . CYS A 1 204 ? -13.984 6.816 3.217 1 98.25 204 CYS A N 1
ATOM 1618 C CA . CYS A 1 204 ? -12.711 7.191 3.807 1 98.25 204 CYS A CA 1
ATOM 1619 C C . CYS A 1 204 ? -11.992 8.219 2.941 1 98.25 204 CYS A C 1
ATOM 1621 O O . CYS A 1 204 ? -11.43 7.879 1.9 1 98.25 204 CYS A O 1
ATOM 1623 N N . GLU A 1 205 ? -11.992 9.445 3.41 1 98.56 205 GLU A N 1
ATOM 1624 C CA . GLU A 1 205 ? -11.43 10.531 2.613 1 98.56 205 GLU A CA 1
ATOM 1625 C C . GLU A 1 205 ? -9.938 10.695 2.877 1 98.56 205 GLU A C 1
ATOM 1627 O O . GLU A 1 205 ? -9.445 10.352 3.959 1 98.56 205 GLU A O 1
ATOM 1632 N N . LEU A 1 206 ? -9.25 11.148 1.847 1 98.56 206 LEU A N 1
ATOM 1633 C CA . LEU A 1 206 ? -7.832 11.477 1.869 1 98.56 206 LEU A CA 1
ATOM 1634 C C . LEU A 1 206 ? -7.609 12.93 1.462 1 98.56 206 LEU A C 1
ATOM 1636 O O . LEU A 1 206 ? -8.133 13.383 0.439 1 98.56 206 LEU A O 1
ATOM 1640 N N . PHE A 1 207 ? -6.859 13.695 2.297 1 98.88 207 PHE A N 1
ATOM 1641 C CA . PHE A 1 207 ? -6.605 15.102 2.008 1 98.88 207 PHE A CA 1
ATOM 1642 C C . PHE A 1 207 ? -5.117 15.414 2.086 1 98.88 207 PHE A C 1
ATOM 1644 O O . PHE A 1 207 ? -4.441 15.008 3.035 1 98.88 207 PHE A O 1
ATOM 1651 N N . ASN A 1 208 ? -4.633 16.109 1.112 1 98.81 208 ASN A N 1
ATOM 1652 C CA . ASN A 1 208 ? -3.363 16.797 1.288 1 98.81 208 ASN A CA 1
ATOM 1653 C C . ASN A 1 208 ? -3.523 18.062 2.139 1 98.81 208 ASN A C 1
ATOM 1655 O O . ASN A 1 208 ? -4.441 18.859 1.918 1 98.81 208 ASN A O 1
ATOM 1659 N N . ILE A 1 209 ? -2.666 18.172 3.107 1 98.88 209 ILE A N 1
ATOM 1660 C CA . ILE A 1 209 ? -2.645 19.375 3.949 1 98.88 209 ILE A CA 1
ATOM 1661 C C . ILE A 1 209 ? -1.288 20.062 3.836 1 98.88 209 ILE A C 1
ATOM 1663 O O . ILE A 1 209 ? -0.274 19.531 4.293 1 98.88 209 ILE A O 1
ATOM 1667 N N . SER A 1 210 ? -1.222 21.156 3.217 1 98.5 210 SER A N 1
ATOM 1668 C CA . SER A 1 210 ? -0.026 21.984 3.021 1 98.5 210 SER A CA 1
ATOM 1669 C C . SER A 1 210 ? -0.357 23.469 3.062 1 98.5 210 SER A C 1
ATOM 1671 O O . SER A 1 210 ? -1.511 23.844 3.275 1 98.5 210 SER A O 1
ATOM 1673 N N . SER A 1 211 ? 0.667 24.25 2.91 1 97.31 211 SER A N 1
ATOM 1674 C CA . SER A 1 211 ? 0.475 25.688 2.975 1 97.31 211 SER A CA 1
ATOM 1675 C C . SER A 1 211 ? -0.094 26.234 1.667 1 97.31 211 SER A C 1
ATOM 1677 O O . SER A 1 211 ? -0.525 27.391 1.602 1 97.31 211 SER A O 1
ATOM 1679 N N . GLY A 1 212 ? -0.153 25.391 0.679 1 94.25 212 GLY A N 1
ATOM 1680 C CA . GLY A 1 212 ? -0.525 25.859 -0.642 1 94.25 212 GLY A CA 1
ATOM 1681 C C . GLY A 1 212 ? 0.587 26.641 -1.331 1 94.25 212 GLY A C 1
ATOM 1682 O O . GLY A 1 212 ? 1.674 26.797 -0.773 1 94.25 212 GLY A O 1
ATOM 1683 N N . SER A 1 213 ? 0.303 26.984 -2.529 1 95.94 213 SER A N 1
ATOM 1684 C CA . SER A 1 213 ? 1.242 27.719 -3.369 1 95.94 213 SER A CA 1
ATOM 1685 C C . SER A 1 213 ? 0.514 28.688 -4.289 1 95.94 213 SER A C 1
ATOM 1687 O O . SER A 1 213 ? -0.66 28.5 -4.605 1 95.94 213 SER A O 1
ATOM 1689 N N . PRO A 1 214 ? 1.235 29.781 -4.598 1 96.5 214 PRO A N 1
ATOM 1690 C CA . PRO A 1 214 ? 0.6 30.703 -5.535 1 96.5 214 PRO A CA 1
ATOM 1691 C C . PRO A 1 214 ? 0.659 30.219 -6.98 1 96.5 214 PRO A C 1
ATOM 1693 O O . PRO A 1 214 ? 0.083 30.844 -7.875 1 96.5 214 PRO A O 1
ATOM 1696 N N . PHE A 1 215 ? 1.245 29.109 -7.199 1 98.06 215 PHE A N 1
ATOM 1697 C CA . PHE A 1 215 ? 1.545 28.672 -8.555 1 98.06 215 PHE A CA 1
ATOM 1698 C C . PHE A 1 215 ? 0.367 27.906 -9.148 1 98.06 215 PHE A C 1
ATOM 1700 O O . PHE A 1 215 ? -0.459 27.359 -8.406 1 98.06 215 PHE A O 1
ATOM 1707 N N . GLY A 1 216 ? 0.279 27.938 -10.5 1 97.38 216 GLY A N 1
ATOM 1708 C CA . GLY A 1 216 ? -0.678 27.141 -11.25 1 97.38 216 GLY A CA 1
ATOM 1709 C C . GLY A 1 216 ? -0.022 26.094 -12.133 1 97.38 216 GLY A C 1
ATOM 1710 O O . GLY A 1 216 ? 1.207 26.031 -12.211 1 97.38 216 GLY A O 1
ATOM 1711 N N . LYS A 1 217 ? -0.873 25.297 -12.734 1 97.75 217 LYS A N 1
ATOM 1712 C CA . LYS A 1 217 ? -0.367 24.219 -13.594 1 97.75 217 LYS A CA 1
ATOM 1713 C C . LYS A 1 217 ? 0.436 24.797 -14.758 1 97.75 217 LYS A C 1
ATOM 1715 O O . LYS A 1 217 ? 1.377 24.156 -15.242 1 97.75 217 LYS A O 1
ATOM 1720 N N . GLU A 1 218 ? 0.108 25.984 -15.148 1 97.88 218 GLU A N 1
ATOM 1721 C CA . GLU A 1 218 ? 0.782 26.641 -16.266 1 97.88 218 GLU A CA 1
ATOM 1722 C C . GLU A 1 218 ? 2.223 27 -15.914 1 97.88 218 GLU A C 1
ATOM 1724 O O . GLU A 1 218 ? 3.037 27.266 -16.797 1 97.88 218 GLU A O 1
ATOM 1729 N N . ASP A 1 219 ? 2.553 27 -14.641 1 98.5 219 ASP A N 1
ATOM 1730 C CA . ASP A 1 219 ? 3.861 27.453 -14.172 1 98.5 219 ASP A CA 1
ATOM 1731 C C . ASP A 1 219 ? 4.84 26.281 -14.078 1 98.5 219 ASP A C 1
ATOM 1733 O O . ASP A 1 219 ? 6.035 26.469 -13.844 1 98.5 219 ASP A O 1
ATOM 1737 N N . LEU A 1 220 ? 4.461 25.016 -14.266 1 98.69 220 LEU A N 1
ATOM 1738 C CA . LEU A 1 220 ? 5.188 23.828 -13.82 1 98.69 220 LEU A CA 1
ATOM 1739 C C . LEU A 1 220 ? 6.523 23.703 -14.547 1 98.69 220 LEU A C 1
ATOM 1741 O O . LEU A 1 220 ? 7.531 23.344 -13.938 1 98.69 220 LEU A O 1
ATOM 1745 N N . VAL A 1 221 ? 6.562 23.969 -15.797 1 98.62 221 VAL A N 1
ATOM 1746 C CA . VAL A 1 221 ? 7.812 23.859 -16.547 1 98.62 221 VAL A CA 1
ATOM 1747 C C . VAL A 1 221 ? 8.797 24.922 -16.047 1 98.62 221 VAL A C 1
ATOM 1749 O O . VAL A 1 221 ? 9.953 24.609 -15.75 1 98.62 221 VAL A O 1
ATOM 1752 N N . LEU A 1 222 ? 8.375 26.141 -15.906 1 98.56 222 LEU A N 1
ATOM 1753 C CA . LEU A 1 222 ? 9.25 27.234 -15.508 1 98.56 222 LEU A CA 1
ATOM 1754 C C . LEU A 1 222 ? 9.711 27.078 -14.062 1 98.56 222 LEU A C 1
ATOM 1756 O O . LEU A 1 222 ? 10.828 27.453 -13.711 1 98.56 222 LEU A O 1
ATOM 1760 N N . LEU A 1 223 ? 8.875 26.531 -13.219 1 98.69 223 LEU A N 1
ATOM 1761 C CA . LEU A 1 223 ? 9.266 26.281 -11.836 1 98.69 223 LEU A CA 1
ATOM 1762 C C . LEU A 1 223 ? 10.492 25.375 -11.773 1 98.69 223 LEU A C 1
ATOM 1764 O O . LEU A 1 223 ? 11.367 25.547 -10.922 1 98.69 223 LEU A O 1
ATOM 1768 N N . LYS A 1 224 ? 10.484 24.406 -12.688 1 98.56 224 LYS A N 1
ATOM 1769 C CA . LYS A 1 224 ? 11.594 23.453 -12.719 1 98.56 224 LYS A CA 1
ATOM 1770 C C . LYS A 1 224 ? 12.852 24.094 -13.305 1 98.56 224 LYS A C 1
ATOM 1772 O O . LYS A 1 224 ? 13.953 23.891 -12.789 1 98.56 224 LYS A O 1
ATOM 1777 N N . THR A 1 225 ? 12.703 24.969 -14.297 1 97.88 225 THR A N 1
ATOM 1778 C CA . THR A 1 225 ? 13.844 25.406 -15.094 1 97.88 225 THR A CA 1
ATOM 1779 C C . THR A 1 225 ? 14.289 26.797 -14.68 1 97.88 225 THR A C 1
ATOM 1781 O O . THR A 1 225 ? 15.477 27.109 -14.711 1 97.88 225 THR A O 1
ATOM 1784 N N . SER A 1 226 ? 13.328 27.625 -14.336 1 97.5 226 SER A N 1
ATOM 1785 C CA . SER A 1 226 ? 13.594 29.031 -14 1 97.5 226 SER A CA 1
ATOM 1786 C C . SER A 1 226 ? 12.594 29.547 -12.969 1 97.5 226 SER A C 1
ATOM 1788 O O . SER A 1 226 ? 11.836 30.469 -13.242 1 97.5 226 SER A O 1
ATOM 1790 N N . PRO A 1 227 ? 12.68 29.031 -11.727 1 98.12 227 PRO A N 1
ATOM 1791 C CA . PRO A 1 227 ? 11.648 29.344 -10.734 1 98.12 227 PRO A CA 1
ATOM 1792 C C . PRO A 1 227 ? 11.578 30.828 -10.406 1 98.12 227 PRO A C 1
ATOM 1794 O O . PRO A 1 227 ? 10.5 31.344 -10.078 1 98.12 227 PRO A O 1
ATOM 1797 N N . LEU A 1 228 ? 12.711 31.531 -10.523 1 97.19 228 LEU A N 1
ATOM 1798 C CA . LEU A 1 228 ? 12.727 32.938 -10.188 1 97.19 228 LEU A CA 1
ATOM 1799 C C . LEU A 1 228 ? 11.734 33.719 -11.047 1 97.19 228 LEU A C 1
ATOM 1801 O O . LEU A 1 228 ? 11.078 34.656 -10.562 1 97.19 228 LEU A O 1
ATOM 1805 N N . GLU A 1 229 ? 11.641 33.375 -12.281 1 96.81 229 GLU A N 1
ATOM 1806 C CA . GLU A 1 229 ? 10.734 34.062 -13.203 1 96.81 229 GLU A CA 1
ATOM 1807 C C . GLU A 1 229 ? 9.289 33.969 -12.719 1 96.81 229 GLU A C 1
ATOM 1809 O O . GLU A 1 229 ? 8.555 34.969 -12.773 1 96.81 229 GLU A O 1
ATOM 1814 N N . VAL A 1 230 ? 8.945 32.906 -12.211 1 98.06 230 VAL A N 1
ATOM 1815 C CA . VAL A 1 230 ? 7.574 32.656 -11.758 1 98.06 230 VAL A CA 1
ATOM 1816 C C . VAL A 1 230 ? 7.371 33.312 -10.383 1 98.06 230 VAL A C 1
ATOM 1818 O O . VAL A 1 230 ? 6.352 33.938 -10.141 1 98.06 230 VAL A O 1
ATOM 1821 N N . ILE A 1 231 ? 8.336 33.125 -9.539 1 98.31 231 ILE A N 1
ATOM 1822 C CA . ILE A 1 231 ? 8.242 33.656 -8.172 1 98.31 231 ILE A CA 1
ATOM 1823 C C . ILE A 1 231 ? 8.094 35.156 -8.203 1 98.31 231 ILE A C 1
ATOM 1825 O O . ILE A 1 231 ? 7.27 35.719 -7.488 1 98.31 231 ILE A O 1
ATOM 1829 N N . LYS A 1 232 ? 8.781 35.844 -9.078 1 97.19 232 LYS A N 1
ATOM 1830 C CA . LYS A 1 232 ? 8.758 37.281 -9.172 1 97.19 232 LYS A CA 1
ATOM 1831 C C . LYS A 1 232 ? 7.398 37.781 -9.648 1 97.19 232 LYS A C 1
ATOM 1833 O O . LYS A 1 232 ? 6.977 38.906 -9.281 1 97.19 232 LYS A O 1
ATOM 1838 N N . LYS A 1 233 ? 6.797 37.062 -10.43 1 97.06 233 LYS A N 1
ATOM 1839 C CA . LYS A 1 233 ? 5.465 37.438 -10.898 1 97.06 233 LYS A CA 1
ATOM 1840 C C . LYS A 1 233 ? 4.477 37.5 -9.734 1 97.06 233 LYS A C 1
ATOM 1842 O O . LYS A 1 233 ? 3.604 38.375 -9.711 1 97.06 233 LYS A O 1
ATOM 1847 N N . HIS A 1 234 ? 4.613 36.625 -8.797 1 96.62 234 HIS A N 1
ATOM 1848 C CA . HIS A 1 234 ? 3.695 36.562 -7.664 1 96.62 234 HIS A CA 1
ATOM 1849 C C . HIS A 1 234 ? 4.176 37.438 -6.516 1 96.62 234 HIS A C 1
ATOM 1851 O O . HIS A 1 234 ? 3.369 37.938 -5.73 1 96.62 234 HIS A O 1
ATOM 1857 N N . TYR A 1 235 ? 5.492 37.562 -6.504 1 96.81 235 TYR A N 1
ATOM 1858 C CA . TYR A 1 235 ? 6.121 38.344 -5.457 1 96.81 235 TYR A CA 1
ATOM 1859 C C . TYR A 1 235 ? 7.188 39.281 -6.039 1 96.81 235 TYR A C 1
ATOM 1861 O O . TYR A 1 235 ? 8.383 39 -5.934 1 96.81 235 TYR A O 1
ATOM 1869 N N . PRO A 1 236 ? 6.789 40.406 -6.461 1 96.19 236 PRO A N 1
ATOM 1870 C CA . PRO A 1 236 ? 7.691 41.281 -7.199 1 96.19 236 PRO A CA 1
ATOM 1871 C C . PRO A 1 236 ? 8.875 41.75 -6.359 1 96.19 236 PRO A C 1
ATOM 1873 O O . PRO A 1 236 ? 9.945 42.031 -6.898 1 96.19 236 PRO A O 1
ATOM 1876 N N . ASP A 1 237 ? 8.719 41.875 -5.074 1 95.62 237 ASP A N 1
ATOM 1877 C CA . ASP A 1 237 ? 9.781 42.438 -4.223 1 95.62 237 ASP A CA 1
ATOM 1878 C C . ASP A 1 237 ? 10.586 41.312 -3.582 1 95.62 237 ASP A C 1
ATOM 1880 O O . ASP A 1 237 ? 11.344 41.531 -2.637 1 95.62 237 ASP A O 1
ATOM 1884 N N . ILE A 1 238 ? 10.484 40.094 -4.117 1 97.19 238 ILE A N 1
ATOM 1885 C CA . ILE A 1 238 ? 11.023 38.906 -3.441 1 97.19 238 ILE A CA 1
ATOM 1886 C C . ILE A 1 238 ? 12.539 39.031 -3.357 1 97.19 238 ILE A C 1
ATOM 1888 O O . ILE A 1 238 ? 13.141 38.625 -2.348 1 97.19 238 ILE A O 1
ATOM 1892 N N . LEU A 1 239 ? 13.195 39.531 -4.352 1 96.69 239 LEU A N 1
ATOM 1893 C CA . LEU A 1 239 ? 14.648 39.625 -4.371 1 96.69 239 LEU A CA 1
ATOM 1894 C C . LEU A 1 239 ? 15.164 40.531 -3.275 1 96.69 239 LEU A C 1
ATOM 1896 O O . LEU A 1 239 ? 16.125 40.219 -2.578 1 96.69 239 LEU A O 1
ATOM 1900 N N . SER A 1 240 ? 14.523 41.656 -3.166 1 96.44 240 SER A N 1
ATOM 1901 C CA . SER A 1 240 ? 14.93 42.594 -2.135 1 96.44 240 SER A CA 1
ATOM 1902 C C . SER A 1 240 ? 14.711 42.031 -0.738 1 96.44 240 SER A C 1
ATOM 1904 O O . SER A 1 240 ? 15.57 42.188 0.136 1 96.44 240 SER A O 1
ATOM 1906 N N . ILE A 1 241 ? 13.594 41.375 -0.571 1 96 241 ILE A N 1
ATOM 1907 C CA . ILE A 1 241 ? 13.266 40.812 0.722 1 96 241 ILE A CA 1
ATOM 1908 C C . ILE A 1 241 ? 14.297 39.75 1.085 1 96 241 ILE A C 1
ATOM 1910 O O . ILE A 1 241 ? 14.82 39.719 2.201 1 96 241 ILE A O 1
ATOM 1914 N N . TYR A 1 242 ? 14.617 38.812 0.129 1 97.12 242 TYR A N 1
ATOM 1915 C CA . TYR A 1 242 ? 15.562 37.719 0.369 1 97.12 242 TYR A CA 1
ATOM 1916 C C . TYR A 1 242 ? 16.969 38.281 0.592 1 97.12 242 TYR A C 1
ATOM 1918 O O . TYR A 1 242 ? 17.688 37.812 1.48 1 97.12 242 TYR A O 1
ATOM 1926 N N . GLN A 1 243 ? 17.344 39.25 -0.156 1 96.5 243 GLN A N 1
ATOM 1927 C CA . GLN A 1 243 ? 18.656 39.875 -0.004 1 96.5 243 GLN A CA 1
ATOM 1928 C C . GLN A 1 243 ? 18.812 40.5 1.379 1 96.5 243 GLN A C 1
ATOM 1930 O O . GLN A 1 243 ? 19.844 40.312 2.041 1 96.5 243 GLN A O 1
ATOM 1935 N N . ASP A 1 244 ? 17.828 41.25 1.782 1 96.25 244 ASP A N 1
ATOM 1936 C CA . ASP A 1 244 ? 17.844 41.938 3.082 1 96.25 244 ASP A CA 1
ATOM 1937 C C . ASP A 1 244 ? 18.016 40.906 4.215 1 96.25 244 ASP A C 1
ATOM 1939 O O . ASP A 1 244 ? 18.578 41.25 5.262 1 96.25 244 ASP A O 1
ATOM 1943 N N . ARG A 1 245 ? 17.594 39.719 3.984 1 96.19 245 ARG A N 1
ATOM 1944 C CA . ARG A 1 245 ? 17.609 38.688 5.035 1 96.19 245 ARG A CA 1
ATOM 1945 C C . ARG A 1 245 ? 18.75 37.719 4.836 1 96.19 245 ARG A C 1
ATOM 1947 O O . ARG A 1 245 ? 18.922 36.781 5.617 1 96.19 245 ARG A O 1
ATOM 1954 N N . GLY A 1 246 ? 19.438 37.875 3.785 1 97.06 246 GLY A N 1
ATOM 1955 C CA . GLY A 1 246 ? 20.516 36.969 3.467 1 97.06 246 GLY A CA 1
ATOM 1956 C C . GLY A 1 246 ? 20.047 35.594 3.035 1 97.06 246 GLY A C 1
ATOM 1957 O O . GLY A 1 246 ? 20.703 34.594 3.301 1 97.06 246 GLY A O 1
ATOM 1958 N N . TRP A 1 247 ? 18.844 35.562 2.463 1 97.31 247 TRP A N 1
ATOM 1959 C CA . TRP A 1 247 ? 18.25 34.312 2.023 1 97.31 247 TRP A CA 1
ATOM 1960 C C . TRP A 1 247 ? 18.547 34.062 0.547 1 97.31 247 TRP A C 1
ATOM 1962 O O . TRP A 1 247 ? 18.906 35 -0.186 1 97.31 247 TRP A O 1
ATOM 1972 N N . VAL A 1 248 ? 18.469 32.812 0.156 1 97.75 248 VAL A N 1
ATOM 1973 C CA . VAL A 1 248 ? 18.672 32.406 -1.228 1 97.75 248 VAL A CA 1
ATOM 1974 C C . VAL A 1 248 ? 17.453 31.641 -1.732 1 97.75 248 VAL A C 1
ATOM 1976 O O . VAL A 1 248 ? 16.953 30.734 -1.062 1 97.75 248 VAL A O 1
ATOM 1979 N N . LEU A 1 249 ? 16.984 32.062 -2.906 1 97.69 249 LEU A N 1
ATOM 1980 C CA . LEU A 1 249 ? 15.836 31.375 -3.518 1 97.69 249 LEU A CA 1
ATOM 1981 C C . LEU A 1 249 ? 16.25 30.047 -4.121 1 97.69 249 LEU A C 1
ATOM 1983 O O . LEU A 1 249 ? 17.422 29.828 -4.426 1 97.69 249 LEU A O 1
ATOM 1987 N N . PRO A 1 250 ? 15.281 29.156 -4.305 1 97.56 250 PRO A N 1
ATOM 1988 C CA . PRO A 1 250 ? 15.641 27.875 -4.918 1 97.56 250 PRO A CA 1
ATOM 1989 C C . PRO A 1 250 ? 16 28 -6.395 1 97.56 250 PRO A C 1
ATOM 1991 O O . PRO A 1 250 ? 15.383 28.797 -7.113 1 97.56 250 PRO A O 1
ATOM 1994 N N . ASP A 1 251 ? 16.969 27.156 -6.793 1 96.75 251 ASP A N 1
ATOM 1995 C CA . ASP A 1 251 ? 17.375 27.141 -8.195 1 96.75 251 ASP A CA 1
ATOM 1996 C C . ASP A 1 251 ? 16.391 26.359 -9.055 1 96.75 251 ASP A C 1
ATOM 1998 O O . ASP A 1 251 ? 16.359 26.531 -10.273 1 96.75 251 ASP A O 1
ATOM 2002 N N . SER A 1 252 ? 15.688 25.516 -8.43 1 98.19 252 SER A N 1
ATOM 2003 C CA . SER A 1 252 ? 14.695 24.656 -9.078 1 98.19 252 SER A CA 1
ATOM 2004 C C . SER A 1 252 ? 13.602 24.25 -8.102 1 98.19 252 SER A C 1
ATOM 2006 O O . SER A 1 252 ? 13.867 24.047 -6.914 1 98.19 252 SER A O 1
ATOM 2008 N N . ILE A 1 253 ? 12.406 24.203 -8.555 1 98.44 253 ILE A N 1
ATOM 2009 C CA . ILE A 1 253 ? 11.266 23.703 -7.797 1 98.44 253 ILE A CA 1
ATOM 2010 C C . ILE A 1 253 ? 10.68 22.484 -8.516 1 98.44 253 ILE A C 1
ATOM 2012 O O . ILE A 1 253 ? 10.281 22.578 -9.672 1 98.44 253 ILE A O 1
ATOM 2016 N N . ASP A 1 254 ? 10.516 21.375 -7.812 1 98.25 254 ASP A N 1
ATOM 2017 C CA . ASP A 1 254 ? 10.281 20.125 -8.516 1 98.25 254 ASP A CA 1
ATOM 2018 C C . ASP A 1 254 ? 8.852 19.625 -8.297 1 98.25 254 ASP A C 1
ATOM 2020 O O . ASP A 1 254 ? 8.422 18.656 -8.938 1 98.25 254 ASP A O 1
ATOM 2024 N N . ARG A 1 255 ? 8.133 20.312 -7.434 1 98.5 255 ARG A N 1
ATOM 2025 C CA . ARG A 1 255 ? 6.754 19.906 -7.184 1 98.5 255 ARG A CA 1
ATOM 2026 C C . ARG A 1 255 ? 5.949 21.031 -6.555 1 98.5 255 ARG A C 1
ATOM 2028 O O . ARG A 1 255 ? 6.52 22 -6.043 1 98.5 255 ARG A O 1
ATOM 2035 N N . VAL A 1 256 ? 4.68 20.922 -6.629 1 98.44 256 VAL A N 1
ATOM 2036 C CA . VAL A 1 256 ? 3.738 21.828 -5.984 1 98.44 256 VAL A CA 1
ATOM 2037 C C . VAL A 1 256 ? 2.652 21.031 -5.27 1 98.44 256 VAL A C 1
ATOM 2039 O O . VAL A 1 256 ? 1.885 20.297 -5.91 1 98.44 256 VAL A O 1
ATOM 2042 N N . TYR A 1 257 ? 2.645 21.141 -3.953 1 98.44 257 TYR A N 1
ATOM 2043 C CA . TYR A 1 257 ? 1.595 20.469 -3.193 1 98.44 257 TYR A CA 1
ATOM 2044 C C . TYR A 1 257 ? 0.277 21.234 -3.301 1 98.44 257 TYR A C 1
ATOM 2046 O O . TYR A 1 257 ? 0.248 22.453 -3.172 1 98.44 257 TYR A O 1
ATOM 2054 N N . VAL A 1 258 ? -0.774 20.516 -3.559 1 98.12 258 VAL A N 1
ATOM 2055 C CA . VAL A 1 258 ? -2.102 21.078 -3.75 1 98.12 258 VAL A CA 1
ATOM 2056 C C . VAL A 1 258 ? -3.039 20.594 -2.648 1 98.12 258 VAL A C 1
ATOM 2058 O O . VAL A 1 258 ? -3.199 19.391 -2.453 1 98.12 258 VAL A O 1
ATOM 2061 N N . SER A 1 259 ? -3.699 21.516 -1.938 1 98.19 259 SER A N 1
ATOM 2062 C CA . SER A 1 259 ? -4.602 21.156 -0.848 1 98.19 259 SER A CA 1
ATOM 2063 C C . SER A 1 259 ? -6.023 21.641 -1.133 1 98.19 259 SER A C 1
ATOM 2065 O O . SER A 1 259 ? -6.793 21.906 -0.207 1 98.19 259 SER A O 1
ATOM 2067 N N . ASP A 1 260 ? -6.379 21.75 -2.381 1 98.06 260 ASP A N 1
ATOM 2068 C CA . ASP A 1 260 ? -7.672 22.281 -2.791 1 98.06 260 ASP A CA 1
ATOM 2069 C C . ASP A 1 260 ? -8.812 21.406 -2.279 1 98.06 260 ASP A C 1
ATOM 2071 O O . ASP A 1 260 ? -9.891 21.922 -1.94 1 98.06 260 ASP A O 1
ATOM 2075 N N . LYS A 1 261 ? -8.617 20.125 -2.25 1 98.56 261 LYS A N 1
ATOM 2076 C CA . LYS A 1 261 ? -9.672 19.234 -1.78 1 98.56 261 LYS A CA 1
ATOM 2077 C C . LYS A 1 261 ? -10.094 19.578 -0.355 1 98.56 261 LYS A C 1
ATOM 2079 O O . LYS A 1 261 ? -11.289 19.656 -0.056 1 98.56 261 LYS A O 1
ATOM 2084 N N . ALA A 1 262 ? -9.148 19.781 0.515 1 98.75 262 ALA A N 1
ATOM 2085 C CA . ALA A 1 262 ? -9.438 20.141 1.9 1 98.75 262 ALA A CA 1
ATOM 2086 C C . ALA A 1 262 ? -10.125 21.5 1.978 1 98.75 262 ALA A C 1
ATOM 2088 O O . ALA A 1 262 ? -11.078 21.688 2.74 1 98.75 262 ALA A O 1
ATOM 2089 N N . LYS A 1 263 ? -9.648 22.422 1.18 1 98.19 263 LYS A N 1
ATOM 2090 C CA . LYS A 1 263 ? -10.258 23.75 1.117 1 98.19 263 LYS A CA 1
ATOM 2091 C C . LYS A 1 263 ? -11.734 23.656 0.731 1 98.19 263 LYS A C 1
ATOM 2093 O O . LYS A 1 263 ? -12.594 24.25 1.392 1 98.19 263 LYS A O 1
ATOM 2098 N N . ASN A 1 264 ? -11.992 22.906 -0.275 1 98.06 264 ASN A N 1
ATOM 2099 C CA . ASN A 1 264 ? -13.336 22.812 -0.816 1 98.06 264 ASN A CA 1
ATOM 2100 C C . ASN A 1 264 ? -14.25 22 0.099 1 98.06 264 ASN A C 1
ATOM 2102 O O . ASN A 1 264 ? -15.438 22.297 0.23 1 98.06 264 ASN A O 1
ATOM 2106 N N . ARG A 1 265 ? -13.727 20.953 0.751 1 97.88 265 ARG A N 1
ATOM 2107 C CA . ARG A 1 265 ? -14.547 20 1.482 1 97.88 265 ARG A CA 1
ATOM 2108 C C . ARG A 1 265 ? -14.867 20.5 2.883 1 97.88 265 ARG A C 1
ATOM 2110 O O . ARG A 1 265 ? -15.969 20.281 3.395 1 97.88 265 ARG A O 1
ATOM 2117 N N . PHE A 1 266 ? -13.875 21.125 3.547 1 97.62 266 PHE A N 1
ATOM 2118 C CA . PHE A 1 266 ? -14.195 21.484 4.926 1 97.62 266 PHE A CA 1
ATOM 2119 C C . PHE A 1 266 ? -13.594 22.828 5.293 1 97.62 266 PHE A C 1
ATOM 2121 O O . PHE A 1 266 ? -13.391 23.141 6.469 1 97.62 266 PHE A O 1
ATOM 2128 N N . GLY A 1 267 ? -13.18 23.672 4.289 1 98.12 267 GLY A N 1
ATOM 2129 C CA . GLY A 1 267 ? -12.844 25.062 4.492 1 98.12 267 GLY A CA 1
ATOM 2130 C C . GLY A 1 267 ? -11.438 25.281 5 1 98.12 267 GLY A C 1
ATOM 2131 O O . GLY A 1 267 ? -11.148 26.281 5.66 1 98.12 267 GLY A O 1
ATOM 2132 N N . TYR A 1 268 ? -10.547 24.359 4.781 1 98.56 268 TYR A N 1
ATOM 2133 C CA . TYR A 1 268 ? -9.156 24.516 5.164 1 98.56 268 TYR A CA 1
ATOM 2134 C C . TYR A 1 268 ? -8.531 25.734 4.477 1 98.56 268 TYR A C 1
ATOM 2136 O O . TYR A 1 268 ? -8.547 25.828 3.246 1 98.56 268 TYR A O 1
ATOM 2144 N N . GLN A 1 269 ? -8.039 26.688 5.258 1 97.69 269 GLN A N 1
ATOM 2145 C CA . GLN A 1 269 ? -7.355 27.891 4.781 1 97.69 269 GLN A CA 1
ATOM 2146 C C . GLN A 1 269 ? -6.094 28.172 5.598 1 97.69 269 GLN A C 1
ATOM 2148 O O . GLN A 1 269 ? -6.16 28.797 6.656 1 97.69 269 GLN A O 1
ATOM 2153 N N . PRO A 1 270 ? -4.988 27.766 5.066 1 97.88 270 PRO A N 1
ATOM 2154 C CA . PRO A 1 270 ? -3.762 27.969 5.836 1 97.88 270 PRO A CA 1
ATOM 2155 C C . PRO A 1 270 ? -3.441 29.453 6.043 1 97.88 270 PRO A C 1
ATOM 2157 O O . PRO A 1 270 ? -3.668 30.266 5.145 1 97.88 270 PRO A O 1
ATOM 2160 N N . ARG A 1 271 ? -2.877 29.766 7.211 1 97.44 271 ARG A N 1
ATOM 2161 C CA . ARG A 1 271 ? -2.561 31.141 7.582 1 97.44 271 ARG A CA 1
ATOM 2162 C C . ARG A 1 271 ? -1.052 31.375 7.598 1 97.44 271 ARG A C 1
ATOM 2164 O O . ARG A 1 271 ? -0.581 32.469 7.277 1 97.44 271 ARG A O 1
ATOM 2171 N N . TYR A 1 272 ? -0.36 30.406 7.945 1 97.06 272 TYR A N 1
ATOM 2172 C CA . TYR A 1 272 ? 1.086 30.531 8.102 1 97.06 272 TYR A CA 1
ATOM 2173 C C . TYR A 1 272 ? 1.812 30.062 6.848 1 97.06 272 TYR A C 1
ATOM 2175 O O . TYR A 1 272 ? 2.641 29.156 6.906 1 97.06 272 TYR A O 1
ATOM 2183 N N . THR A 1 273 ? 1.493 30.812 5.762 1 97.19 273 THR A N 1
ATOM 2184 C CA . THR A 1 273 ? 1.979 30.5 4.422 1 97.19 273 THR A CA 1
ATOM 2185 C C . THR A 1 273 ? 3.297 31.219 4.145 1 97.19 273 THR A C 1
ATOM 2187 O O . THR A 1 273 ? 3.857 31.859 5.035 1 97.19 273 THR A O 1
ATOM 2190 N N . PHE A 1 274 ? 3.807 31.031 2.912 1 97.25 274 PHE A N 1
ATOM 2191 C CA . PHE A 1 274 ? 4.992 31.75 2.457 1 97.25 274 PHE A CA 1
ATOM 2192 C C . PHE A 1 274 ? 4.809 33.25 2.621 1 97.25 274 PHE A C 1
ATOM 2194 O O . PHE A 1 274 ? 5.711 33.938 3.102 1 97.25 274 PHE A O 1
ATOM 2201 N N . GLU A 1 275 ? 3.67 33.781 2.318 1 95.38 275 GLU A N 1
ATOM 2202 C CA . GLU A 1 275 ? 3.369 35.188 2.455 1 95.38 275 GLU A CA 1
ATOM 2203 C C . GLU A 1 275 ? 3.508 35.656 3.904 1 95.38 275 GLU A C 1
ATOM 2205 O O . GLU A 1 275 ? 4.027 36.75 4.172 1 95.38 275 GLU A O 1
ATOM 2210 N N . TYR A 1 276 ? 3 34.812 4.746 1 95.56 276 TYR A N 1
ATOM 2211 C CA . TYR A 1 276 ? 3.125 35.094 6.168 1 95.56 276 TYR A CA 1
ATOM 2212 C C . TYR A 1 276 ? 4.59 35.25 6.566 1 95.56 276 TYR A C 1
ATOM 2214 O O . TYR A 1 276 ? 4.941 36.156 7.316 1 95.56 276 TYR A O 1
ATOM 2222 N N . LEU A 1 277 ? 5.457 34.375 6.031 1 94.31 277 LEU A N 1
ATOM 2223 C CA . LEU A 1 277 ? 6.871 34.375 6.402 1 94.31 277 LEU A CA 1
ATOM 2224 C C . LEU A 1 277 ? 7.598 35.562 5.82 1 94.31 277 LEU A C 1
ATOM 2226 O O . LEU A 1 277 ? 8.656 35.969 6.316 1 94.31 277 LEU A O 1
ATOM 2230 N N . LEU A 1 278 ? 7.105 36.156 4.773 1 93.75 278 LEU A N 1
ATOM 2231 C CA . LEU A 1 278 ? 7.734 37.312 4.133 1 93.75 278 LEU A CA 1
ATOM 2232 C C . LEU A 1 278 ? 7.457 38.594 4.918 1 93.75 278 LEU A C 1
ATOM 2234 O O . LEU A 1 278 ? 8.156 39.594 4.742 1 93.75 278 LEU A O 1
ATOM 2238 N N . GLN A 1 279 ? 6.391 38.562 5.703 1 87.5 279 GLN A N 1
ATOM 2239 C CA . GLN A 1 279 ? 6.055 39.75 6.461 1 87.5 279 GLN A CA 1
ATOM 2240 C C . GLN A 1 279 ? 7.02 39.969 7.625 1 87.5 279 GLN A C 1
ATOM 2242 O O . GLN A 1 279 ? 7.516 39 8.203 1 87.5 279 GLN A O 1
ATOM 2247 N N . LYS A 1 280 ? 7.805 41.281 7.68 1 64.38 280 LYS A N 1
ATOM 2248 C CA . LYS A 1 280 ? 8.875 41.719 8.57 1 64.38 280 LYS A CA 1
ATOM 2249 C C . LYS A 1 280 ? 8.711 41.094 9.961 1 64.38 280 LYS A C 1
ATOM 2251 O O . LYS A 1 280 ? 9.688 40.656 10.562 1 64.38 280 LYS A O 1
ATOM 2256 N N . ASN A 1 281 ? 7.656 41.188 10.727 1 52.94 281 ASN A N 1
ATOM 2257 C CA . ASN A 1 281 ? 7.555 40.875 12.141 1 52.94 281 ASN A CA 1
ATOM 2258 C C . ASN A 1 281 ? 7.305 39.375 12.352 1 52.94 281 ASN A C 1
ATOM 2260 O O . ASN A 1 281 ? 7.02 38.938 13.469 1 52.94 281 ASN A O 1
ATOM 2264 N N . SER A 1 282 ? 7.32 38.656 11.391 1 51.03 282 SER A N 1
ATOM 2265 C CA . SER A 1 282 ? 6.879 37.25 11.523 1 51.03 282 SER A CA 1
ATOM 2266 C C . SER A 1 282 ? 8.008 36.375 12.039 1 51.03 282 SER A C 1
ATOM 2268 O O . SER A 1 282 ? 7.758 35.25 12.5 1 51.03 282 SER A O 1
ATOM 2270 N N . LEU A 1 283 ? 9.328 36.531 11.633 1 46 283 LEU A N 1
ATOM 2271 C CA . LEU A 1 283 ? 10.422 35.656 12.039 1 46 283 LEU A CA 1
ATOM 2272 C C . LEU A 1 283 ? 10.859 35.969 13.469 1 46 283 LEU A C 1
ATOM 2274 O O . LEU A 1 283 ? 11.797 35.344 13.977 1 46 283 LEU A O 1
ATOM 2278 N N . SER A 1 284 ? 10.375 36.969 14.148 1 37.69 284 SER A N 1
ATOM 2279 C CA . SER A 1 284 ? 10.766 37.156 15.539 1 37.69 284 SER A CA 1
ATOM 2280 C C . SER A 1 284 ? 9.953 36.25 16.469 1 37.69 284 SER A C 1
ATOM 2282 O O . SER A 1 284 ? 8.773 36 16.219 1 37.69 284 SER A O 1
ATOM 2284 N N . MET B 1 1 ? 20.656 -25.375 -7.488 1 97.38 1 MET B N 1
ATOM 2285 C CA . MET B 1 1 ? 20.594 -24.359 -6.449 1 97.38 1 MET B CA 1
ATOM 2286 C C . MET B 1 1 ? 20.016 -24.938 -5.16 1 97.38 1 MET B C 1
ATOM 2288 O O . MET B 1 1 ? 19.328 -25.953 -5.184 1 97.38 1 MET B O 1
ATOM 2292 N N . ARG B 1 2 ? 20.406 -24.375 -4.051 1 98.75 2 ARG B N 1
ATOM 2293 C CA . ARG B 1 2 ? 19.734 -24.641 -2.779 1 98.75 2 ARG B CA 1
ATOM 2294 C C . ARG B 1 2 ? 18.641 -23.609 -2.508 1 98.75 2 ARG B C 1
ATOM 2296 O O . ARG B 1 2 ? 18.938 -22.438 -2.279 1 98.75 2 ARG B O 1
ATOM 2303 N N . ILE B 1 3 ? 17.375 -24.094 -2.516 1 98.94 3 ILE B N 1
ATOM 2304 C CA . ILE B 1 3 ? 16.25 -23.188 -2.518 1 98.94 3 ILE B CA 1
ATOM 2305 C C . ILE B 1 3 ? 15.391 -23.422 -1.274 1 98.94 3 ILE B C 1
ATOM 2307 O O . ILE B 1 3 ? 15.086 -24.562 -0.929 1 98.94 3 ILE B O 1
ATOM 2311 N N . LEU B 1 4 ? 15.078 -22.375 -0.573 1 99 4 LEU B N 1
ATOM 2312 C CA . LEU B 1 4 ? 14.133 -22.422 0.535 1 99 4 LEU B CA 1
ATOM 2313 C C . LEU B 1 4 ? 12.727 -22.078 0.064 1 99 4 LEU B C 1
ATOM 2315 O O . LEU B 1 4 ? 12.523 -21.031 -0.569 1 99 4 LEU B O 1
ATOM 2319 N N . VAL B 1 5 ? 11.766 -22.922 0.33 1 99 5 VAL B N 1
ATOM 2320 C CA . VAL B 1 5 ? 10.367 -22.656 0.025 1 99 5 VAL B CA 1
ATOM 2321 C C . VAL B 1 5 ? 9.562 -22.594 1.32 1 99 5 VAL B C 1
ATOM 2323 O O . VAL B 1 5 ? 9.508 -23.562 2.076 1 99 5 VAL B O 1
ATOM 2326 N N . THR B 1 6 ? 9 -21.438 1.591 1 98.94 6 THR B N 1
ATOM 2327 C CA . THR B 1 6 ? 8.109 -21.344 2.738 1 98.94 6 THR B CA 1
ATOM 2328 C C . THR B 1 6 ? 6.668 -21.656 2.334 1 98.94 6 THR B C 1
ATOM 2330 O O . THR B 1 6 ? 6.305 -21.531 1.164 1 98.94 6 THR B O 1
ATOM 2333 N N . GLY B 1 7 ? 5.844 -22.016 3.365 1 98.56 7 GLY B N 1
ATOM 2334 C CA . GLY B 1 7 ? 4.492 -22.438 3.035 1 98.56 7 GLY B CA 1
ATOM 2335 C C . GLY B 1 7 ? 4.449 -23.766 2.301 1 98.56 7 GLY B C 1
ATOM 2336 O O . GLY B 1 7 ? 3.615 -23.953 1.413 1 98.56 7 GLY B O 1
ATOM 2337 N N . SER B 1 8 ? 5.32 -24.656 2.635 1 98.75 8 SER B N 1
ATOM 2338 C CA . SER B 1 8 ? 5.551 -25.891 1.875 1 98.75 8 SER B CA 1
ATOM 2339 C C . SER B 1 8 ? 4.426 -26.891 2.094 1 98.75 8 SER B C 1
ATOM 2341 O O . SER B 1 8 ? 4.324 -27.891 1.37 1 98.75 8 SER B O 1
ATOM 2343 N N . SER B 1 9 ? 3.539 -26.656 3.084 1 98.06 9 SER B N 1
ATOM 2344 C CA . SER B 1 9 ? 2.406 -27.547 3.299 1 98.06 9 SER B CA 1
ATOM 2345 C C . SER B 1 9 ? 1.184 -27.094 2.51 1 98.06 9 SER B C 1
ATOM 2347 O O . SER B 1 9 ? 0.205 -27.828 2.389 1 98.06 9 SER B O 1
ATOM 2349 N N . GLY B 1 10 ? 1.253 -25.875 1.978 1 96.56 10 GLY B N 1
ATOM 2350 C CA . GLY B 1 10 ? 0.129 -25.328 1.236 1 96.56 10 GLY B CA 1
ATOM 2351 C C . GLY B 1 10 ? 0.062 -25.828 -0.197 1 96.56 10 GLY B C 1
ATOM 2352 O O . GLY B 1 10 ? 0.963 -26.531 -0.661 1 96.56 10 GLY B O 1
ATOM 2353 N N . GLN B 1 11 ? -0.93 -25.438 -0.917 1 95.75 11 GLN B N 1
ATOM 2354 C CA . GLN B 1 11 ? -1.211 -25.922 -2.264 1 95.75 11 GLN B CA 1
ATOM 2355 C C . GLN B 1 11 ? -0.093 -25.531 -3.23 1 95.75 11 GLN B C 1
ATOM 2357 O O . GLN B 1 11 ? 0.555 -26.406 -3.814 1 95.75 11 GLN B O 1
ATOM 2362 N N . LEU B 1 12 ? 0.176 -24.297 -3.346 1 98.06 12 LEU B N 1
ATOM 2363 C CA . LEU B 1 12 ? 1.219 -23.875 -4.273 1 98.06 12 LEU B CA 1
ATOM 2364 C C . LEU B 1 12 ? 2.6 -24.25 -3.746 1 98.06 12 LEU B C 1
ATOM 2366 O O . LEU B 1 12 ? 3.465 -24.672 -4.512 1 98.06 12 LEU B O 1
ATOM 2370 N N . GLY B 1 13 ? 2.828 -24.078 -2.428 1 98.62 13 GLY B N 1
ATOM 2371 C CA . GLY B 1 13 ? 4.117 -24.391 -1.833 1 98.62 13 GLY B CA 1
ATOM 2372 C C . GLY B 1 13 ? 4.535 -25.844 -2.033 1 98.62 13 GLY B C 1
ATOM 2373 O O . GLY B 1 13 ? 5.672 -26.109 -2.434 1 98.62 13 GLY B O 1
ATOM 2374 N N . SER B 1 14 ? 3.598 -26.75 -1.782 1 98.69 14 SER B N 1
ATOM 2375 C CA . SER B 1 14 ? 3.916 -28.172 -1.896 1 98.69 14 SER B CA 1
ATOM 2376 C C . SER B 1 14 ? 4.227 -28.562 -3.34 1 98.69 14 SER B C 1
ATOM 2378 O O . SER B 1 14 ? 5.18 -29.297 -3.6 1 98.69 14 SER B O 1
ATOM 2380 N N . VAL B 1 15 ? 3.457 -28 -4.289 1 98.75 15 VAL B N 1
ATOM 2381 C CA . VAL B 1 15 ? 3.666 -28.281 -5.703 1 98.75 15 VAL B CA 1
ATOM 2382 C C . VAL B 1 15 ? 4.996 -27.688 -6.16 1 98.75 15 VAL B C 1
ATOM 2384 O O . VAL B 1 15 ? 5.723 -28.297 -6.945 1 98.75 15 VAL B O 1
ATOM 2387 N N . THR B 1 16 ? 5.344 -26.531 -5.645 1 98.94 16 THR B N 1
ATOM 2388 C CA . THR B 1 16 ? 6.594 -25.859 -5.992 1 98.94 16 THR B CA 1
ATOM 2389 C C . THR B 1 16 ? 7.793 -26.672 -5.5 1 98.94 16 THR B C 1
ATOM 2391 O O . THR B 1 16 ? 8.75 -26.875 -6.246 1 98.94 16 THR B O 1
ATOM 2394 N N . VAL B 1 17 ? 7.719 -27.141 -4.242 1 98.94 17 VAL B N 1
ATOM 2395 C CA . VAL B 1 17 ? 8.797 -27.953 -3.68 1 98.94 17 VAL B CA 1
ATOM 2396 C C . VAL B 1 17 ? 9.047 -29.172 -4.566 1 98.94 17 VAL B C 1
ATOM 2398 O O . VAL B 1 17 ? 10.18 -29.406 -4.996 1 98.94 17 VAL B O 1
ATOM 2401 N N . ASN B 1 18 ? 8.031 -29.891 -4.883 1 98.88 18 ASN B N 1
ATOM 2402 C CA . ASN B 1 18 ? 8.156 -31.094 -5.688 1 98.88 18 ASN B CA 1
ATOM 2403 C C . ASN B 1 18 ? 8.672 -30.781 -7.09 1 98.88 18 ASN B C 1
ATOM 2405 O O . ASN B 1 18 ? 9.547 -31.484 -7.605 1 98.88 18 ASN B O 1
ATOM 2409 N N . HIS B 1 19 ? 8.094 -29.766 -7.699 1 98.88 19 HIS B N 1
ATOM 2410 C CA . HIS B 1 19 ? 8.484 -29.375 -9.047 1 98.88 19 HIS B CA 1
ATOM 2411 C C . HIS B 1 19 ? 9.969 -29.031 -9.117 1 98.88 19 HIS B C 1
ATOM 2413 O O . HIS B 1 19 ? 10.672 -29.484 -10.031 1 98.88 19 HIS B O 1
ATOM 2419 N N . LEU B 1 20 ? 10.477 -28.266 -8.164 1 98.88 20 LEU B N 1
ATOM 2420 C CA . LEU B 1 20 ? 11.875 -27.844 -8.141 1 98.88 20 LEU B CA 1
ATOM 2421 C C . LEU B 1 20 ? 12.797 -29.031 -7.887 1 98.88 20 LEU B C 1
ATOM 2423 O O . LEU B 1 20 ? 13.852 -29.156 -8.516 1 98.88 20 LEU B O 1
ATOM 2427 N N . ARG B 1 21 ? 12.391 -29.906 -6.961 1 98.81 21 ARG B N 1
ATOM 2428 C CA . ARG B 1 21 ? 13.18 -31.109 -6.719 1 98.81 21 ARG B CA 1
ATOM 2429 C C . ARG B 1 21 ? 13.289 -31.953 -7.984 1 98.81 21 ARG B C 1
ATOM 2431 O O . ARG B 1 21 ? 14.375 -32.438 -8.312 1 98.81 21 ARG B O 1
ATOM 2438 N N . ASN B 1 22 ? 12.188 -32.062 -8.695 1 98.75 22 ASN B N 1
ATOM 2439 C CA . ASN B 1 22 ? 12.156 -32.812 -9.93 1 98.75 22 ASN B CA 1
ATOM 2440 C C . ASN B 1 22 ? 13.031 -32.188 -11.008 1 98.75 22 ASN B C 1
ATOM 2442 O O . ASN B 1 22 ? 13.398 -32.875 -11.984 1 98.75 22 ASN B O 1
ATOM 2446 N N . HIS B 1 23 ? 13.328 -31 -10.875 1 98.5 23 HIS B N 1
ATOM 2447 C CA . HIS B 1 23 ? 14.18 -30.312 -11.844 1 98.5 23 HIS B CA 1
ATOM 2448 C C . HIS B 1 23 ? 15.609 -30.188 -11.32 1 98.5 23 HIS B C 1
ATOM 2450 O O . HIS B 1 23 ? 16.375 -29.359 -11.805 1 98.5 23 HIS B O 1
ATOM 2456 N N . GLY B 1 24 ? 15.945 -30.812 -10.234 1 98.5 24 GLY B N 1
ATOM 2457 C CA . GLY B 1 24 ? 17.328 -31.016 -9.836 1 98.5 24 GLY B CA 1
ATOM 2458 C C . GLY B 1 24 ? 17.797 -30.047 -8.766 1 98.5 24 GLY B C 1
ATOM 2459 O O . GLY B 1 24 ? 18.969 -30.016 -8.414 1 98.5 24 GLY B O 1
ATOM 2460 N N . HIS B 1 25 ? 16.953 -29.266 -8.211 1 98.75 25 HIS B N 1
ATOM 2461 C CA . HIS B 1 25 ? 17.344 -28.328 -7.148 1 98.75 25 HIS B CA 1
ATOM 2462 C C . HIS B 1 25 ? 17.328 -29.016 -5.789 1 98.75 25 HIS B C 1
ATOM 2464 O O . HIS B 1 25 ? 16.609 -30 -5.586 1 98.75 25 HIS B O 1
ATOM 2470 N N . GLU B 1 26 ? 18.188 -28.578 -4.898 1 98.81 26 GLU B N 1
ATOM 2471 C CA . GLU B 1 26 ? 18.062 -28.906 -3.479 1 98.81 26 GLU B CA 1
ATOM 2472 C C . GLU B 1 26 ? 17.078 -27.984 -2.775 1 98.81 26 GLU B C 1
ATOM 2474 O O . GLU B 1 26 ? 17.328 -26.781 -2.65 1 98.81 26 GLU B O 1
ATOM 2479 N N . VAL B 1 27 ? 15.953 -28.609 -2.332 1 98.94 27 VAL B N 1
ATOM 2480 C CA . VAL B 1 27 ? 14.883 -27.766 -1.819 1 98.94 27 VAL B CA 1
ATOM 2481 C C . VAL B 1 27 ? 14.664 -28.047 -0.336 1 98.94 27 VAL B C 1
ATOM 2483 O O . VAL B 1 27 ? 14.602 -29.203 0.077 1 98.94 27 VAL B O 1
ATOM 2486 N N . ILE B 1 28 ? 14.609 -27.047 0.464 1 98.94 28 ILE B N 1
ATOM 2487 C CA . ILE B 1 28 ? 14.172 -27.109 1.854 1 98.94 28 ILE B CA 1
ATOM 2488 C C . ILE B 1 28 ? 12.789 -26.484 1.998 1 98.94 28 ILE B C 1
ATOM 2490 O O . ILE B 1 28 ? 12.633 -25.266 1.814 1 98.94 28 ILE B O 1
ATOM 2494 N N . GLY B 1 29 ? 11.805 -27.312 2.297 1 98.94 29 GLY B N 1
ATOM 2495 C CA . GLY B 1 29 ? 10.469 -26.812 2.574 1 98.94 29 GLY B CA 1
ATOM 2496 C C . GLY B 1 29 ? 10.227 -26.547 4.047 1 98.94 29 GLY B C 1
ATOM 2497 O O . GLY B 1 29 ? 10.539 -27.391 4.898 1 98.94 29 GLY B O 1
ATOM 2498 N N . ILE B 1 30 ? 9.656 -25.359 4.371 1 98.94 30 ILE B N 1
ATOM 2499 C CA . ILE B 1 30 ? 9.328 -25.078 5.762 1 98.94 30 ILE B CA 1
ATOM 2500 C C . ILE B 1 30 ? 7.863 -24.641 5.871 1 98.94 30 ILE B C 1
ATOM 2502 O O . ILE B 1 30 ? 7.301 -24.094 4.926 1 98.94 30 ILE B O 1
ATOM 2506 N N . ASP B 1 31 ? 7.305 -24.922 6.949 1 98.69 31 ASP B N 1
ATOM 2507 C CA . ASP B 1 31 ? 5.926 -24.578 7.277 1 98.69 31 ASP B CA 1
ATOM 2508 C C . ASP B 1 31 ? 5.66 -24.734 8.773 1 98.69 31 ASP B C 1
ATOM 2510 O O . ASP B 1 31 ? 6.516 -25.234 9.508 1 98.69 31 ASP B O 1
ATOM 2514 N N . LEU B 1 32 ? 4.492 -24.234 9.188 1 97.81 32 LEU B N 1
ATOM 2515 C CA . LEU B 1 32 ? 4.031 -24.5 10.547 1 97.81 32 LEU B CA 1
ATOM 2516 C C . LEU B 1 32 ? 3.426 -25.891 10.656 1 97.81 32 LEU B C 1
ATOM 2518 O O . LEU B 1 32 ? 3.367 -26.469 11.742 1 97.81 32 LEU B O 1
ATOM 2522 N N . ILE B 1 33 ? 2.939 -26.391 9.578 1 97.69 33 ILE B N 1
ATOM 2523 C CA . ILE B 1 33 ? 2.191 -27.641 9.523 1 97.69 33 ILE B CA 1
ATOM 2524 C C . ILE B 1 33 ? 3.043 -28.719 8.852 1 97.69 33 ILE B C 1
ATOM 2526 O O . ILE B 1 33 ? 3.613 -28.5 7.785 1 97.69 33 ILE B O 1
ATOM 2530 N N . PRO B 1 34 ? 3.088 -29.859 9.508 1 98.19 34 PRO B N 1
ATOM 2531 C CA . PRO B 1 34 ? 3.828 -30.953 8.875 1 98.19 34 PRO B CA 1
ATOM 2532 C C . PRO B 1 34 ? 3.186 -31.422 7.566 1 98.19 34 PRO B C 1
ATOM 2534 O O . PRO B 1 34 ? 1.958 -31.453 7.453 1 98.19 34 PRO B O 1
ATOM 2537 N N . ALA B 1 35 ? 3.951 -31.734 6.598 1 98.56 35 ALA B N 1
ATOM 2538 C CA . ALA B 1 35 ? 3.568 -32.281 5.305 1 98.56 35 ALA B CA 1
ATOM 2539 C C . ALA B 1 35 ? 4.75 -33 4.645 1 98.56 35 ALA B C 1
ATOM 2541 O O . ALA B 1 35 ? 5.898 -32.812 5.055 1 98.56 35 ALA B O 1
ATOM 2542 N N . PRO B 1 36 ? 4.504 -33.844 3.668 1 98.56 36 PRO B N 1
ATOM 2543 C CA . PRO B 1 36 ? 5.598 -34.531 2.988 1 98.56 36 PRO B CA 1
ATOM 2544 C C . PRO B 1 36 ? 6.645 -33.594 2.418 1 98.56 36 PRO B C 1
ATOM 2546 O O . PRO B 1 36 ? 7.82 -33.938 2.326 1 98.56 36 PRO B O 1
ATOM 2549 N N . THR B 1 37 ? 6.246 -32.375 2.084 1 98.81 37 THR B N 1
ATOM 2550 C CA . THR B 1 37 ? 7.141 -31.391 1.46 1 98.81 37 THR B CA 1
ATOM 2551 C C . THR B 1 37 ? 7.699 -30.422 2.498 1 98.81 37 THR B C 1
ATOM 2553 O O . THR B 1 37 ? 8.344 -29.438 2.146 1 98.81 37 THR B O 1
ATOM 2556 N N . THR B 1 38 ? 7.371 -30.703 3.781 1 98.81 38 THR B N 1
ATOM 2557 C CA . THR B 1 38 ? 7.883 -29.875 4.875 1 98.81 38 THR B CA 1
ATOM 2558 C C . THR B 1 38 ? 9.055 -30.578 5.562 1 98.81 38 THR B C 1
ATOM 2560 O O . THR B 1 38 ? 8.875 -31.562 6.27 1 98.81 38 THR B O 1
ATOM 2563 N N . ASP B 1 39 ? 10.156 -30.016 5.297 1 98.81 39 ASP B N 1
ATOM 2564 C CA . ASP B 1 39 ? 11.375 -30.609 5.84 1 98.81 39 ASP B CA 1
ATOM 2565 C C . ASP B 1 39 ? 11.617 -30.156 7.273 1 98.81 39 ASP B C 1
ATOM 2567 O O . ASP B 1 39 ? 12.234 -30.859 8.07 1 98.81 39 ASP B O 1
ATOM 2571 N N . GLN B 1 40 ? 11.234 -28.922 7.633 1 98.56 40 GLN B N 1
ATOM 2572 C CA . GLN B 1 40 ? 11.414 -28.359 8.969 1 98.56 40 GLN B CA 1
ATOM 2573 C C . GLN B 1 40 ? 10.219 -27.484 9.367 1 98.56 40 GLN B C 1
ATOM 2575 O O . GLN B 1 40 ? 9.742 -26.672 8.57 1 98.56 40 GLN B O 1
ATOM 2580 N N . LEU B 1 41 ? 9.742 -27.75 10.523 1 98.62 41 LEU B N 1
ATOM 2581 C CA . LEU B 1 41 ? 8.719 -26.859 11.07 1 98.62 41 LEU B CA 1
ATOM 2582 C C . LEU B 1 41 ? 9.328 -25.547 11.547 1 98.62 41 LEU B C 1
ATOM 2584 O O . LEU B 1 41 ? 10.156 -25.531 12.453 1 98.62 41 LEU B O 1
ATOM 2588 N N . THR B 1 42 ? 8.961 -24.453 10.906 1 98.56 42 THR B N 1
ATOM 2589 C CA . THR B 1 42 ? 9.531 -23.141 11.203 1 98.56 42 THR B CA 1
ATOM 2590 C C . THR B 1 42 ? 8.453 -22.062 11.141 1 98.56 42 THR B C 1
ATOM 2592 O O . THR B 1 42 ? 7.688 -22 10.18 1 98.56 42 THR B O 1
ATOM 2595 N N . ASP B 1 43 ? 8.328 -21.328 12.195 1 98.56 43 ASP B N 1
ATOM 2596 C CA . ASP B 1 43 ? 7.461 -20.156 12.25 1 98.56 43 ASP B CA 1
ATOM 2597 C C . ASP B 1 43 ? 8.195 -18.906 11.766 1 98.56 43 ASP B C 1
ATOM 2599 O O . ASP B 1 43 ? 9.102 -18.406 12.43 1 98.56 43 ASP B O 1
ATOM 2603 N N . ILE B 1 44 ? 7.746 -18.359 10.648 1 98.69 44 ILE B N 1
ATOM 2604 C CA . ILE B 1 44 ? 8.484 -17.266 10.008 1 98.69 44 ILE B CA 1
ATOM 2605 C C . ILE B 1 44 ? 8.352 -16 10.844 1 98.69 44 ILE B C 1
ATOM 2607 O O . ILE B 1 44 ? 9.055 -15.016 10.594 1 98.69 44 ILE B O 1
ATOM 2611 N N . GLN B 1 45 ? 7.453 -15.977 11.836 1 98.06 45 GLN B N 1
ATOM 2612 C CA . GLN B 1 45 ? 7.32 -14.844 12.742 1 98.06 45 GLN B CA 1
ATOM 2613 C C . GLN B 1 45 ? 8.508 -14.758 13.703 1 98.06 45 GLN B C 1
ATOM 2615 O O . GLN B 1 45 ? 8.695 -13.75 14.383 1 98.06 45 GLN B O 1
ATOM 2620 N N . GLN B 1 46 ? 9.219 -15.859 13.781 1 98.25 46 GLN B N 1
ATOM 2621 C CA . GLN B 1 46 ? 10.344 -15.93 14.703 1 98.25 46 GLN B CA 1
ATOM 2622 C C . GLN B 1 46 ? 11.664 -15.617 14 1 98.25 46 GLN B C 1
ATOM 2624 O O . GLN B 1 46 ? 12.117 -16.391 13.156 1 98.25 46 GLN B O 1
ATOM 2629 N N . GLU B 1 47 ? 12.352 -14.633 14.406 1 97.88 47 GLU B N 1
ATOM 2630 C CA . GLU B 1 47 ? 13.523 -14.102 13.719 1 97.88 47 GLU B CA 1
ATOM 2631 C C . GLU B 1 47 ? 14.672 -15.109 13.734 1 97.88 47 GLU B C 1
ATOM 2633 O O . GLU B 1 47 ? 15.258 -15.398 12.695 1 97.88 47 GLU B O 1
ATOM 2638 N N . ALA B 1 48 ? 14.938 -15.664 14.875 1 98.06 48 ALA B N 1
ATOM 2639 C CA . ALA B 1 48 ? 16.125 -16.484 15.039 1 98.06 48 ALA B CA 1
ATOM 2640 C C . ALA B 1 48 ? 16.047 -17.75 14.195 1 98.06 48 ALA B C 1
ATOM 2642 O O . ALA B 1 48 ? 16.969 -18.062 13.43 1 98.06 48 ALA B O 1
ATOM 2643 N N . PRO B 1 49 ? 14.945 -18.484 14.312 1 98.56 49 PRO B N 1
ATOM 2644 C CA . PRO B 1 49 ? 14.82 -19.672 13.453 1 98.56 49 PRO B CA 1
ATOM 2645 C C . PRO B 1 49 ? 14.906 -19.328 11.969 1 98.56 49 PRO B C 1
ATOM 2647 O O . PRO B 1 49 ? 15.461 -20.094 11.18 1 98.56 49 PRO B O 1
ATOM 2650 N N . VAL B 1 50 ? 14.375 -18.219 11.539 1 98.81 50 VAL B N 1
ATOM 2651 C CA . VAL B 1 50 ? 14.375 -17.797 10.141 1 98.81 50 VAL B CA 1
ATOM 2652 C C . VAL B 1 50 ? 15.805 -17.5 9.695 1 98.81 50 VAL B C 1
ATOM 2654 O O . VAL B 1 50 ? 16.219 -17.891 8.602 1 98.81 50 VAL B O 1
ATOM 2657 N N . GLU B 1 51 ? 16.531 -16.797 10.531 1 98.62 51 GLU B N 1
ATOM 2658 C CA . GLU B 1 51 ? 17.938 -16.5 10.219 1 98.62 51 GLU B CA 1
ATOM 2659 C C . GLU B 1 51 ? 18.734 -17.797 10.039 1 98.62 51 GLU B C 1
ATOM 2661 O O . GLU B 1 51 ? 19.531 -17.906 9.102 1 98.62 51 GLU B O 1
ATOM 2666 N N . LEU B 1 52 ? 18.5 -18.734 10.906 1 98.69 52 LEU B N 1
ATOM 2667 C CA . LEU B 1 52 ? 19.25 -19.984 10.875 1 98.69 52 LEU B CA 1
ATOM 2668 C C . LEU B 1 52 ? 18.938 -20.766 9.609 1 98.69 52 LEU B C 1
ATOM 2670 O O . LEU B 1 52 ? 19.844 -21.266 8.945 1 98.69 52 LEU B O 1
ATOM 2674 N N . ILE B 1 53 ? 17.703 -20.844 9.18 1 98.69 53 ILE B N 1
ATOM 2675 C CA . ILE B 1 53 ? 17.297 -21.75 8.109 1 98.69 53 ILE B CA 1
ATOM 2676 C C . ILE B 1 53 ? 17.641 -21.141 6.754 1 98.69 53 ILE B C 1
ATOM 2678 O O . ILE B 1 53 ? 17.625 -21.828 5.73 1 98.69 53 ILE B O 1
ATOM 2682 N N . THR B 1 54 ? 17.953 -19.875 6.711 1 98.81 54 THR B N 1
ATOM 2683 C CA . THR B 1 54 ? 18.281 -19.203 5.453 1 98.81 54 THR B CA 1
ATOM 2684 C C . THR B 1 54 ? 19.781 -19.25 5.18 1 98.81 54 THR B C 1
ATOM 2686 O O . THR B 1 54 ? 20.25 -18.703 4.184 1 98.81 54 THR B O 1
ATOM 2689 N N . GLN B 1 55 ? 20.562 -19.891 6.094 1 98.75 55 GLN B N 1
ATOM 2690 C CA . GLN B 1 55 ? 21.984 -20.062 5.859 1 98.75 55 GLN B CA 1
ATOM 2691 C C . GLN B 1 55 ? 22.25 -20.984 4.672 1 98.75 55 GLN B C 1
ATOM 2693 O O . GLN B 1 55 ? 21.562 -22 4.504 1 98.75 55 GLN B O 1
ATOM 2698 N N . ASN B 1 56 ? 23.203 -20.578 3.82 1 98.56 56 ASN B N 1
ATOM 2699 C CA . ASN B 1 56 ? 23.641 -21.359 2.66 1 98.56 56 ASN B CA 1
ATOM 2700 C C . ASN B 1 56 ? 22.484 -21.594 1.682 1 98.56 56 ASN B C 1
ATOM 2702 O O . ASN B 1 56 ? 22.359 -22.688 1.134 1 98.56 56 ASN B O 1
ATOM 2706 N N . ILE B 1 57 ? 21.562 -20.734 1.569 1 98.81 57 ILE B N 1
ATOM 2707 C CA . ILE B 1 57 ? 20.438 -20.75 0.633 1 98.81 57 ILE B CA 1
ATOM 2708 C C . ILE B 1 57 ? 20.734 -19.812 -0.54 1 98.81 57 ILE B C 1
ATOM 2710 O O . ILE B 1 57 ? 21.203 -18.688 -0.346 1 98.81 57 ILE B O 1
ATOM 2714 N N . ASP B 1 58 ? 20.516 -20.328 -1.738 1 98.81 58 ASP B N 1
ATOM 2715 C CA . ASP B 1 58 ? 20.734 -19.531 -2.938 1 98.81 58 ASP B CA 1
ATOM 2716 C C . ASP B 1 58 ? 19.531 -18.625 -3.232 1 98.81 58 ASP B C 1
ATOM 2718 O O . A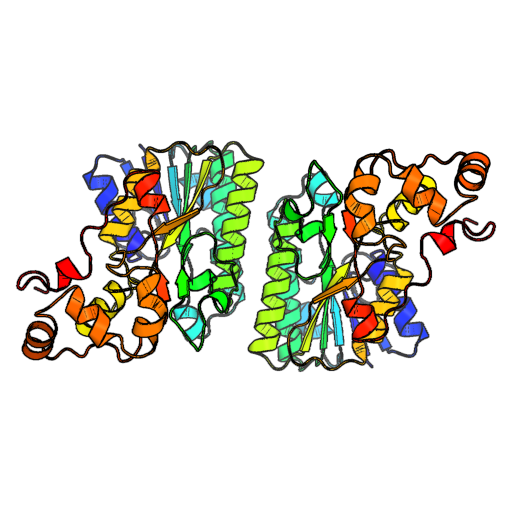SP B 1 58 ? 19.703 -17.5 -3.68 1 98.81 58 ASP B O 1
ATOM 2722 N N . ALA B 1 59 ? 18.359 -19.156 -3.033 1 98.94 59 ALA B N 1
ATOM 2723 C CA . ALA B 1 59 ? 17.125 -18.453 -3.35 1 98.94 59 ALA B CA 1
ATOM 2724 C C . ALA B 1 59 ? 16 -18.828 -2.381 1 98.94 59 ALA B C 1
ATOM 2726 O O . ALA B 1 59 ? 15.977 -19.953 -1.869 1 98.94 59 ALA B O 1
ATOM 2727 N N . ILE B 1 60 ? 15.133 -17.875 -2.104 1 98.94 60 ILE B N 1
ATOM 2728 C CA . ILE B 1 60 ? 13.938 -18.094 -1.294 1 98.94 60 ILE B CA 1
ATOM 2729 C C . ILE B 1 60 ? 12.688 -17.891 -2.146 1 98.94 60 ILE B C 1
ATOM 2731 O O . ILE B 1 60 ? 12.562 -16.875 -2.836 1 98.94 60 ILE B O 1
ATOM 2735 N N . ILE B 1 61 ? 11.836 -18.859 -2.207 1 99 61 ILE B N 1
ATOM 2736 C CA . ILE B 1 61 ? 10.484 -18.734 -2.732 1 99 61 ILE B CA 1
ATOM 2737 C C . ILE B 1 61 ? 9.484 -18.688 -1.577 1 99 61 ILE B C 1
ATOM 2739 O O . ILE B 1 61 ? 9.281 -19.688 -0.883 1 99 61 ILE B O 1
ATOM 2743 N N . HIS B 1 62 ? 8.891 -17.531 -1.383 1 98.94 62 HIS B N 1
ATOM 2744 C CA . HIS B 1 62 ? 8.07 -17.281 -0.206 1 98.94 62 HIS B CA 1
ATOM 2745 C C . HIS B 1 62 ? 6.586 -17.406 -0.533 1 98.94 62 HIS B C 1
ATOM 2747 O O . HIS B 1 62 ? 5.957 -16.453 -0.987 1 98.94 62 HIS B O 1
ATOM 2753 N N . THR B 1 63 ? 5.988 -18.531 -0.169 1 98.56 63 THR B N 1
ATOM 2754 C CA . THR B 1 63 ? 4.582 -18.781 -0.449 1 98.56 63 THR B CA 1
ATOM 2755 C C . THR B 1 63 ? 3.76 -18.75 0.837 1 98.56 63 THR B C 1
ATOM 2757 O O . THR B 1 63 ? 2.527 -18.719 0.792 1 98.56 63 THR B O 1
ATOM 2760 N N . ALA B 1 64 ? 4.355 -18.703 1.997 1 98.25 64 ALA B N 1
ATOM 2761 C CA . ALA B 1 64 ? 3.646 -18.734 3.273 1 98.25 64 ALA B CA 1
ATOM 2762 C C . ALA B 1 64 ? 2.836 -17.469 3.49 1 98.25 64 ALA B C 1
ATOM 2764 O O . ALA B 1 64 ? 3.342 -16.359 3.285 1 98.25 64 ALA B O 1
ATOM 2765 N N . ALA B 1 65 ? 1.63 -17.641 3.852 1 96.62 65 ALA B N 1
ATOM 2766 C CA . ALA B 1 65 ? 0.771 -16.516 4.195 1 96.62 65 ALA B CA 1
ATOM 2767 C C . ALA B 1 65 ? -0.516 -16.984 4.863 1 96.62 65 ALA B C 1
ATOM 2769 O O . ALA B 1 65 ? -0.922 -18.141 4.699 1 96.62 65 ALA B O 1
ATOM 2770 N N . ILE B 1 66 ? -1.055 -16.109 5.688 1 94.12 66 ILE B N 1
ATOM 2771 C CA . ILE B 1 66 ? -2.473 -16.219 6.012 1 94.12 66 ILE B CA 1
ATOM 2772 C C . ILE B 1 66 ? -3.307 -15.617 4.891 1 94.12 66 ILE B C 1
ATOM 2774 O O . ILE B 1 66 ? -2.996 -14.531 4.395 1 94.12 66 ILE B O 1
ATOM 2778 N N . HIS B 1 67 ? -4.344 -16.375 4.484 1 86.19 67 HIS B N 1
ATOM 2779 C CA . HIS B 1 67 ? -5.047 -15.977 3.27 1 86.19 67 HIS B CA 1
ATOM 2780 C C . HIS B 1 67 ? -6.457 -15.484 3.584 1 86.19 67 HIS B C 1
ATOM 2782 O O . HIS B 1 67 ? -6.848 -15.406 4.75 1 86.19 67 HIS B O 1
ATOM 2788 N N . GLY B 1 68 ? -7.094 -15.078 2.512 1 67.19 68 GLY B N 1
ATOM 2789 C CA . GLY B 1 68 ? -8.406 -14.453 2.57 1 67.19 68 GLY B CA 1
ATOM 2790 C C . GLY B 1 68 ? -9.461 -15.344 3.203 1 67.19 68 GLY B C 1
ATOM 2791 O O . GLY B 1 68 ? -10.312 -14.867 3.959 1 67.19 68 GLY B O 1
ATOM 2792 N N . LYS B 1 69 ? -9.352 -16.547 2.938 1 66.69 69 LYS B N 1
ATOM 2793 C CA . LYS B 1 69 ? -10.312 -17.484 3.523 1 66.69 69 LYS B CA 1
ATOM 2794 C C . LYS B 1 69 ? -10.297 -17.406 5.047 1 66.69 69 LYS B C 1
ATOM 2796 O O . LYS B 1 69 ? -11.336 -17.547 5.691 1 66.69 69 LYS B O 1
ATOM 2801 N N . HIS B 1 70 ? -9.219 -17.094 5.465 1 67.38 70 HIS B N 1
ATOM 2802 C CA . HIS B 1 70 ? -9.086 -16.969 6.914 1 67.38 70 HIS B CA 1
ATOM 2803 C C . HIS B 1 70 ? -9.789 -15.719 7.43 1 67.38 70 HIS B C 1
ATOM 2805 O O . HIS B 1 70 ? -10.273 -15.703 8.562 1 67.38 70 HIS B O 1
ATOM 2811 N N . TYR B 1 71 ? -9.891 -14.82 6.594 1 58.59 71 TYR B N 1
ATOM 2812 C CA . TYR B 1 71 ? -10.648 -13.625 6.926 1 58.59 71 TYR B CA 1
ATOM 2813 C C . TYR B 1 71 ? -12.125 -13.938 7.082 1 58.59 71 TYR B C 1
ATOM 2815 O O . TYR B 1 71 ? -12.773 -13.469 8.023 1 58.59 71 TYR B O 1
ATOM 2823 N N . GLU B 1 72 ? -12.43 -14.758 6.234 1 63.59 72 GLU B N 1
ATOM 2824 C CA . GLU B 1 72 ? -13.812 -15.203 6.32 1 63.59 72 GLU B CA 1
ATOM 2825 C C . GLU B 1 72 ? -14.07 -15.969 7.613 1 63.59 72 GLU B C 1
ATOM 2827 O O . GLU B 1 72 ? -15.195 -16 8.109 1 63.59 72 GLU B O 1
ATOM 2832 N N . LEU B 1 73 ? -12.984 -16.469 8.148 1 64.12 73 LEU B N 1
ATOM 2833 C CA . LEU B 1 73 ? -13.086 -17.234 9.383 1 64.12 73 LEU B CA 1
ATOM 2834 C C . LEU B 1 73 ? -12.859 -16.344 10.594 1 64.12 73 LEU B C 1
ATOM 2836 O O . LEU B 1 73 ? -12.68 -16.844 11.711 1 64.12 73 LEU B O 1
ATOM 2840 N N . LYS B 1 74 ? -12.797 -15.125 10.484 1 71.62 74 LYS B N 1
ATOM 2841 C CA . LYS B 1 74 ? -12.766 -14.078 11.5 1 71.62 74 LYS B CA 1
ATOM 2842 C C . LYS B 1 74 ? -11.422 -14.039 12.211 1 71.62 74 LYS B C 1
ATOM 2844 O O . LYS B 1 74 ? -11.359 -13.805 13.422 1 71.62 74 LYS B O 1
ATOM 2849 N N . TYR B 1 75 ? -10.422 -14.477 11.5 1 79.94 75 TYR B N 1
ATOM 2850 C CA . TYR B 1 75 ? -9.094 -14.242 12.047 1 79.94 75 TYR B CA 1
ATOM 2851 C C . TYR B 1 75 ? -8.867 -12.766 12.328 1 79.94 75 TYR B C 1
ATOM 2853 O O . TYR B 1 75 ? -9.305 -11.906 11.555 1 79.94 75 TYR B O 1
ATOM 2861 N N . PRO B 1 76 ? -8.18 -12.633 13.484 1 91.81 76 PRO B N 1
ATOM 2862 C CA . PRO B 1 76 ? -7.898 -11.227 13.789 1 91.81 76 PRO B CA 1
ATOM 2863 C C . PRO B 1 76 ? -6.934 -10.594 12.789 1 91.81 76 PRO B C 1
ATOM 2865 O O . PRO B 1 76 ? -6.031 -11.266 12.289 1 91.81 76 PRO B O 1
ATOM 2868 N N . ARG B 1 77 ? -7.086 -9.312 12.469 1 95.06 77 ARG B N 1
ATOM 2869 C CA . ARG B 1 77 ? -6.227 -8.578 11.547 1 95.06 77 ARG B CA 1
ATOM 2870 C C . ARG B 1 77 ? -4.766 -8.656 11.977 1 95.06 77 ARG B C 1
ATOM 2872 O O . ARG B 1 77 ? -3.863 -8.672 11.141 1 95.06 77 ARG B O 1
ATOM 2879 N N . GLU B 1 78 ? -4.539 -8.773 13.281 1 95.38 78 GLU B N 1
ATOM 2880 C CA . GLU B 1 78 ? -3.195 -8.836 13.852 1 95.38 78 GLU B CA 1
ATOM 2881 C C . GLU B 1 78 ? -2.42 -10.031 13.297 1 95.38 78 GLU B C 1
ATOM 2883 O O . GLU B 1 78 ? -1.214 -9.938 13.062 1 95.38 78 GLU B O 1
ATOM 2888 N N . ASP B 1 79 ? -3.078 -11.102 13.156 1 95.81 79 ASP B N 1
ATOM 2889 C CA . ASP B 1 79 ? -2.424 -12.305 12.648 1 95.81 79 ASP B CA 1
ATOM 2890 C C . ASP B 1 79 ? -1.913 -12.094 11.227 1 95.81 79 ASP B C 1
ATOM 2892 O O . ASP B 1 79 ? -0.828 -12.555 10.875 1 95.81 79 ASP B O 1
ATOM 2896 N N . PHE B 1 80 ? -2.689 -11.422 10.43 1 97.06 80 PHE B N 1
ATOM 2897 C CA . PHE B 1 80 ? -2.279 -11.133 9.062 1 97.06 80 PHE B CA 1
ATOM 2898 C C . PHE B 1 80 ? -1.035 -10.25 9.047 1 97.06 80 PHE B C 1
ATOM 2900 O O . PHE B 1 80 ? -0.107 -10.492 8.273 1 97.06 80 PHE B O 1
ATOM 2907 N N . ILE B 1 81 ? -1.012 -9.227 9.883 1 97.81 81 ILE B N 1
ATOM 2908 C CA . ILE B 1 81 ? 0.136 -8.328 9.953 1 97.81 81 ILE B CA 1
ATOM 2909 C C . ILE B 1 81 ? 1.369 -9.102 10.414 1 97.81 81 ILE B C 1
ATOM 2911 O O . ILE B 1 81 ? 2.441 -8.984 9.812 1 97.81 81 ILE B O 1
ATOM 2915 N N . ASN B 1 82 ? 1.188 -9.914 11.445 1 97.38 82 ASN B N 1
ATOM 2916 C CA . ASN B 1 82 ? 2.307 -10.656 12.023 1 97.38 82 ASN B CA 1
ATOM 2917 C C . ASN B 1 82 ? 2.9 -11.648 11.031 1 97.38 82 ASN B C 1
ATOM 2919 O O . ASN B 1 82 ? 4.117 -11.695 10.852 1 97.38 82 ASN B O 1
ATOM 2923 N N . VAL B 1 83 ? 2.076 -12.352 10.383 1 97.69 83 VAL B N 1
ATOM 2924 C CA . VAL B 1 83 ? 2.561 -13.414 9.508 1 97.69 83 VAL B CA 1
ATOM 2925 C C . VAL B 1 83 ? 2.961 -12.82 8.156 1 97.69 83 VAL B C 1
ATOM 2927 O O . VAL B 1 83 ? 4.098 -12.992 7.707 1 97.69 83 VAL B O 1
ATOM 2930 N N . ASN B 1 84 ? 2.053 -12.086 7.5 1 98.5 84 ASN B N 1
ATOM 2931 C CA . ASN B 1 84 ? 2.244 -11.695 6.105 1 98.5 84 ASN B CA 1
ATOM 2932 C C . ASN B 1 84 ? 3.238 -10.547 5.98 1 98.5 84 ASN B C 1
ATOM 2934 O O . ASN B 1 84 ? 3.945 -10.438 4.977 1 98.5 84 ASN B O 1
ATOM 2938 N N . ILE B 1 85 ? 3.252 -9.656 6.98 1 98.81 85 ILE B N 1
ATOM 2939 C CA . ILE B 1 85 ? 4.156 -8.508 6.883 1 98.81 85 ILE B CA 1
ATOM 2940 C C . ILE B 1 85 ? 5.426 -8.789 7.68 1 98.81 85 ILE B C 1
ATOM 2942 O O . ILE B 1 85 ? 6.516 -8.891 7.109 1 98.81 85 ILE B O 1
ATOM 2946 N N . LYS B 1 86 ? 5.281 -9.031 8.984 1 98.38 86 LYS B N 1
ATOM 2947 C CA . LYS B 1 86 ? 6.457 -9.234 9.828 1 98.38 86 LYS B CA 1
ATOM 2948 C C . LYS B 1 86 ? 7.211 -10.492 9.422 1 98.38 86 LYS B C 1
ATOM 2950 O O . LYS B 1 86 ? 8.445 -10.508 9.398 1 98.38 86 LYS B O 1
ATOM 2955 N N . GLY B 1 87 ? 6.48 -11.555 9.164 1 98.75 87 GLY B N 1
ATOM 2956 C CA . GLY B 1 87 ? 7.117 -12.773 8.688 1 98.75 87 GLY B CA 1
ATOM 2957 C C . GLY B 1 87 ? 7.926 -12.562 7.422 1 98.75 87 GLY B C 1
ATOM 2958 O O . GLY B 1 87 ? 9.047 -13.055 7.309 1 98.75 87 GLY B O 1
ATOM 2959 N N . THR B 1 88 ? 7.352 -11.812 6.434 1 98.88 88 THR B N 1
ATOM 2960 C CA . THR B 1 88 ? 8.062 -11.508 5.195 1 98.88 88 THR B CA 1
ATOM 2961 C C . THR B 1 88 ? 9.305 -10.664 5.477 1 98.88 88 THR B C 1
ATOM 2963 O O . THR B 1 88 ? 10.375 -10.922 4.922 1 98.88 88 THR B O 1
ATOM 2966 N N . LEU B 1 89 ? 9.148 -9.68 6.355 1 98.75 89 LEU B N 1
ATOM 2967 C CA . LEU B 1 89 ? 10.289 -8.852 6.719 1 98.75 89 LEU B CA 1
ATOM 2968 C C . LEU B 1 89 ? 11.406 -9.688 7.324 1 98.75 89 LEU B C 1
ATOM 2970 O O . LEU B 1 89 ? 12.586 -9.492 7.016 1 98.75 89 LEU B O 1
ATOM 2974 N N . ASN B 1 90 ? 11.039 -10.617 8.242 1 98.75 90 ASN B N 1
ATOM 2975 C CA . ASN B 1 90 ? 12.023 -11.508 8.836 1 98.75 90 ASN B CA 1
ATOM 2976 C C . ASN B 1 90 ? 12.805 -12.281 7.773 1 98.75 90 ASN B C 1
ATOM 2978 O O . ASN B 1 90 ? 14.023 -12.398 7.855 1 98.75 90 ASN B O 1
ATOM 2982 N N . LEU B 1 91 ? 12.102 -12.773 6.789 1 98.94 91 LEU B N 1
ATOM 2983 C CA . LEU B 1 91 ? 12.734 -13.523 5.707 1 98.94 91 LEU B CA 1
ATOM 2984 C C . LEU B 1 91 ? 13.648 -12.625 4.887 1 98.94 91 LEU B C 1
ATOM 2986 O O . LEU B 1 91 ? 14.766 -13.023 4.531 1 98.94 91 LEU B O 1
ATOM 2990 N N . LEU B 1 92 ? 13.18 -11.438 4.574 1 98.88 92 LEU B N 1
ATOM 2991 C CA . LEU B 1 92 ? 13.969 -10.484 3.799 1 98.88 92 LEU B CA 1
ATOM 2992 C C . LEU B 1 92 ? 15.242 -10.102 4.539 1 98.88 92 LEU B C 1
ATOM 2994 O O . LEU B 1 92 ? 16.328 -10.094 3.957 1 98.88 92 LEU B O 1
ATOM 2998 N N . ASN B 1 93 ? 15.078 -9.781 5.816 1 98.56 93 ASN B N 1
ATOM 2999 C CA . ASN B 1 93 ? 16.234 -9.453 6.637 1 98.56 93 ASN B CA 1
ATOM 3000 C C . ASN B 1 93 ? 17.234 -10.602 6.684 1 98.56 93 ASN B C 1
ATOM 3002 O O . ASN B 1 93 ? 18.438 -10.398 6.531 1 98.56 93 ASN B O 1
ATOM 3006 N N . ALA B 1 94 ? 16.75 -11.789 6.895 1 98.81 94 ALA B N 1
ATOM 3007 C CA . ALA B 1 94 ? 17.609 -12.977 6.969 1 98.81 94 ALA B CA 1
ATOM 3008 C C . ALA B 1 94 ? 18.312 -13.234 5.637 1 98.81 94 ALA B C 1
ATOM 3010 O O . ALA B 1 94 ? 19.469 -13.633 5.613 1 98.81 94 ALA B O 1
ATOM 3011 N N . ALA B 1 95 ? 17.562 -13.031 4.527 1 98.88 95 ALA B N 1
ATOM 3012 C CA . ALA B 1 95 ? 18.141 -13.203 3.195 1 98.88 95 ALA B CA 1
ATOM 3013 C C . ALA B 1 95 ? 19.359 -12.297 3.004 1 98.88 95 ALA B C 1
ATOM 3015 O O . ALA B 1 95 ? 20.406 -12.742 2.521 1 98.88 95 ALA B O 1
ATOM 3016 N N . VAL B 1 96 ? 19.203 -11.047 3.391 1 98.56 96 VAL B N 1
ATOM 3017 C CA . VAL B 1 96 ? 20.312 -10.094 3.258 1 98.56 96 VAL B CA 1
ATOM 3018 C C . VAL B 1 96 ? 21.469 -10.516 4.152 1 98.56 96 VAL B C 1
ATOM 3020 O O . VAL B 1 96 ? 22.625 -10.562 3.705 1 98.56 96 VAL B O 1
ATOM 3023 N N . LYS B 1 97 ? 21.141 -10.852 5.391 1 98.38 97 LYS B N 1
ATOM 3024 C CA . LYS B 1 97 ? 22.156 -11.227 6.367 1 98.38 97 LYS B CA 1
ATOM 3025 C C . LYS B 1 97 ? 22.969 -12.43 5.887 1 98.38 97 LYS B C 1
ATOM 3027 O O . LYS B 1 97 ? 24.188 -12.484 6.07 1 98.38 97 LYS B O 1
ATOM 3032 N N . ASN B 1 98 ? 22.312 -13.352 5.293 1 98.81 98 ASN B N 1
ATOM 3033 C CA . ASN B 1 98 ? 22.938 -14.609 4.902 1 98.81 98 ASN B CA 1
ATOM 3034 C C . ASN B 1 98 ? 23.297 -14.625 3.42 1 98.81 98 ASN B C 1
ATOM 3036 O O . ASN B 1 98 ? 23.594 -15.68 2.857 1 98.81 98 ASN B O 1
ATOM 3040 N N . GLN B 1 99 ? 23.156 -13.453 2.75 1 98.62 99 GLN B N 1
ATOM 3041 C CA . GLN B 1 99 ? 23.625 -13.203 1.393 1 98.62 99 GLN B CA 1
ATOM 3042 C C . GLN B 1 99 ? 22.875 -14.078 0.385 1 98.62 99 GLN B C 1
ATOM 3044 O O . GLN B 1 99 ? 23.484 -14.617 -0.541 1 98.62 99 GLN B O 1
ATOM 3049 N N . VAL B 1 100 ? 21.625 -14.383 0.669 1 98.81 100 VAL B N 1
ATOM 3050 C CA . VAL B 1 100 ? 20.766 -14.977 -0.346 1 98.81 100 VAL B CA 1
ATOM 3051 C C . VAL B 1 100 ? 20.703 -14.07 -1.57 1 98.81 100 VAL B C 1
ATOM 3053 O O . VAL B 1 100 ? 20.672 -12.844 -1.438 1 98.81 100 VAL B O 1
ATOM 3056 N N . LYS B 1 101 ? 20.609 -14.625 -2.734 1 97.69 101 LYS B N 1
ATOM 3057 C CA . LYS B 1 101 ? 20.719 -13.82 -3.947 1 97.69 101 LYS B CA 1
ATOM 3058 C C . LYS B 1 101 ? 19.344 -13.438 -4.488 1 97.69 101 LYS B C 1
ATOM 3060 O O . LYS B 1 101 ? 19.172 -12.352 -5.043 1 97.69 101 LYS B O 1
ATOM 3065 N N . GLN B 1 102 ? 18.406 -14.367 -4.359 1 98.62 102 GLN B N 1
ATOM 3066 C CA . GLN B 1 102 ? 17.109 -14.156 -4.973 1 98.62 102 GLN B CA 1
ATOM 3067 C C . GLN B 1 102 ? 15.977 -14.422 -3.98 1 98.62 102 GLN B C 1
ATOM 3069 O O . GLN B 1 102 ? 16.062 -15.352 -3.174 1 98.62 102 GLN B O 1
ATOM 3074 N N . PHE B 1 103 ? 15.016 -13.578 -4.059 1 98.94 103 PHE B N 1
ATOM 3075 C CA . PHE B 1 103 ? 13.805 -13.688 -3.256 1 98.94 103 PHE B CA 1
ATOM 3076 C C . PHE B 1 103 ? 12.562 -13.539 -4.129 1 98.94 103 PHE B C 1
ATOM 3078 O O . PHE B 1 103 ? 12.281 -12.445 -4.633 1 98.94 103 PHE B O 1
ATOM 3085 N N . LEU B 1 104 ? 11.852 -14.648 -4.379 1 99 104 LEU B N 1
ATOM 3086 C CA . LEU B 1 104 ? 10.594 -14.641 -5.129 1 99 104 LEU B CA 1
ATOM 3087 C C . LEU B 1 104 ? 9.398 -14.594 -4.188 1 99 104 LEU B C 1
ATOM 3089 O O . LEU B 1 104 ? 9.172 -15.539 -3.424 1 99 104 LEU B O 1
ATOM 3093 N N . TYR B 1 105 ? 8.656 -13.539 -4.25 1 98.94 105 TYR B N 1
ATOM 3094 C CA . TYR B 1 105 ? 7.508 -13.336 -3.369 1 98.94 105 TYR B CA 1
ATOM 3095 C C . TYR B 1 105 ? 6.207 -13.672 -4.086 1 98.94 105 TYR B C 1
ATOM 3097 O O . TYR B 1 105 ? 5.918 -13.125 -5.152 1 98.94 105 TYR B O 1
ATOM 3105 N N . ILE B 1 106 ? 5.434 -14.547 -3.473 1 98.88 106 ILE B N 1
ATOM 3106 C CA . ILE B 1 106 ? 4.129 -14.875 -4.035 1 98.88 106 ILE B CA 1
ATOM 3107 C C . ILE B 1 106 ? 3.07 -13.93 -3.477 1 98.88 106 ILE B C 1
ATOM 3109 O O . ILE B 1 106 ? 2.785 -13.945 -2.277 1 98.88 106 ILE B O 1
ATOM 3113 N N . SER B 1 107 ? 2.588 -13.125 -4.316 1 98.56 107 SER B N 1
ATOM 3114 C CA . SER B 1 107 ? 1.477 -12.227 -4.012 1 98.56 107 SER B CA 1
ATOM 3115 C C . SER B 1 107 ? 0.184 -12.711 -4.66 1 98.56 107 SER B C 1
ATOM 3117 O O . SER B 1 107 ? -0.031 -13.914 -4.805 1 98.56 107 SER B O 1
ATOM 3119 N N . THR B 1 108 ? -0.756 -11.867 -4.871 1 97.38 108 THR B N 1
ATOM 3120 C CA . THR B 1 108 ? -2.08 -12.281 -5.32 1 97.38 108 THR B CA 1
ATOM 3121 C C . THR B 1 108 ? -2.672 -11.25 -6.277 1 97.38 108 THR B C 1
ATOM 3123 O O . THR B 1 108 ? -2.426 -10.055 -6.137 1 97.38 108 THR B O 1
ATOM 3126 N N . THR B 1 109 ? -3.496 -11.742 -7.16 1 97.69 109 THR B N 1
ATOM 3127 C CA . THR B 1 109 ? -4.23 -10.836 -8.047 1 97.69 109 THR B CA 1
ATOM 3128 C C . THR B 1 109 ? -5.367 -10.148 -7.293 1 97.69 109 THR B C 1
ATOM 3130 O O . THR B 1 109 ? -5.918 -9.156 -7.766 1 97.69 109 THR B O 1
ATOM 3133 N N . SER B 1 110 ? -5.699 -10.617 -6.113 1 95.75 110 SER B N 1
ATOM 3134 C CA . SER B 1 110 ? -6.777 -10.023 -5.328 1 95.75 110 SER B CA 1
ATOM 3135 C C . SER B 1 110 ? -6.461 -8.578 -4.953 1 95.75 110 SER B C 1
ATOM 3137 O O . SER B 1 110 ? -7.367 -7.801 -4.656 1 95.75 110 SER B O 1
ATOM 3139 N N . ILE B 1 111 ? -5.207 -8.164 -5.012 1 96.75 111 ILE B N 1
ATOM 3140 C CA . ILE B 1 111 ? -4.777 -6.859 -4.523 1 96.75 111 ILE B CA 1
ATOM 3141 C C . ILE B 1 111 ? -5.32 -5.766 -5.441 1 96.75 111 ILE B C 1
ATOM 3143 O O . ILE B 1 111 ? -5.406 -4.602 -5.043 1 96.75 111 ILE B O 1
ATOM 3147 N N . TYR B 1 112 ? -5.641 -6.137 -6.707 1 97.94 112 TYR B N 1
ATOM 3148 C CA . TYR B 1 112 ? -6.223 -5.148 -7.609 1 97.94 112 TYR B CA 1
ATOM 3149 C C . TYR B 1 112 ? -7.566 -4.652 -7.082 1 97.94 112 TYR B C 1
ATOM 3151 O O . TYR B 1 112 ? -7.957 -3.512 -7.336 1 97.94 112 TYR B O 1
ATOM 3159 N N . GLY B 1 113 ? -8.258 -5.504 -6.453 1 96.38 113 GLY B N 1
ATOM 3160 C CA . GLY B 1 113 ? -9.398 -5.109 -5.637 1 96.38 113 GLY B CA 1
ATOM 3161 C C . GLY B 1 113 ? -10.492 -4.43 -6.438 1 96.38 113 GLY B C 1
ATOM 3162 O O . GLY B 1 113 ? -10.938 -4.953 -7.457 1 96.38 113 GLY B O 1
ATOM 3163 N N . THR B 1 114 ? -10.906 -3.252 -6.051 1 96.19 114 THR B N 1
ATOM 3164 C CA . THR B 1 114 ? -12.055 -2.564 -6.637 1 96.19 114 THR B CA 1
ATOM 3165 C C . THR B 1 114 ? -11.711 -2.033 -8.023 1 96.19 114 THR B C 1
ATOM 3167 O O . THR B 1 114 ? -12.609 -1.644 -8.781 1 96.19 114 THR B O 1
ATOM 3170 N N . ALA B 1 115 ? -10.43 -2.041 -8.359 1 97.19 115 ALA B N 1
ATOM 3171 C CA . ALA B 1 115 ? -10.039 -1.621 -9.695 1 97.19 115 ALA B CA 1
ATOM 3172 C C . ALA B 1 115 ? -10.531 -2.611 -10.75 1 97.19 115 ALA B C 1
ATOM 3174 O O . ALA B 1 115 ? -10.555 -2.303 -11.945 1 97.19 115 ALA B O 1
ATOM 3175 N N . MET B 1 116 ? -10.93 -3.785 -10.305 1 97.81 116 MET B N 1
ATOM 3176 C CA . MET B 1 116 ? -11.367 -4.832 -11.219 1 97.81 116 MET B CA 1
ATOM 3177 C C . MET B 1 116 ? -12.883 -4.777 -11.422 1 97.81 116 MET B C 1
ATOM 3179 O O . MET B 1 116 ? -13.461 -5.664 -12.055 1 97.81 116 MET B O 1
ATOM 3183 N N . LEU B 1 117 ? -13.531 -3.748 -10.906 1 97.12 117 LEU B N 1
ATOM 3184 C CA . LEU B 1 117 ? -14.977 -3.611 -11.023 1 97.12 117 LEU B CA 1
ATOM 3185 C C . LEU B 1 117 ? 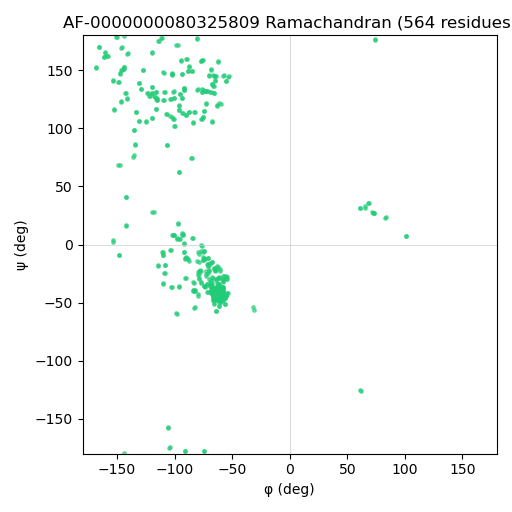-15.344 -2.588 -12.094 1 97.12 117 LEU B C 1
ATOM 3187 O O . LEU B 1 117 ? -14.805 -1.478 -12.109 1 97.12 117 LEU B O 1
ATOM 3191 N N . ASN B 1 118 ? -16.109 -2.998 -12.984 1 97.81 118 ASN B N 1
ATOM 3192 C CA . ASN B 1 118 ? -16.688 -2.156 -14.023 1 97.81 118 ASN B CA 1
ATOM 3193 C C . ASN B 1 118 ? -18.078 -2.631 -14.414 1 97.81 118 ASN B C 1
ATOM 3195 O O . ASN B 1 118 ? -18.281 -3.803 -14.734 1 97.81 118 ASN B O 1
ATOM 3199 N N . PRO B 1 119 ? -19.109 -1.774 -14.312 1 96.69 119 PRO B N 1
ATOM 3200 C CA . PRO B 1 119 ? -20.484 -2.203 -14.586 1 96.69 119 PRO B CA 1
ATOM 3201 C C . PRO B 1 119 ? -20.734 -2.473 -16.062 1 96.69 119 PRO B C 1
ATOM 3203 O O . PRO B 1 119 ? -21.641 -3.232 -16.422 1 96.69 119 PRO B O 1
ATOM 3206 N N . ASP B 1 120 ? -19.922 -1.994 -16.969 1 97.56 120 ASP B N 1
ATOM 3207 C CA . ASP B 1 120 ? -20.266 -1.965 -18.375 1 97.56 120 ASP B CA 1
ATOM 3208 C C . ASP B 1 120 ? -19.453 -2.982 -19.172 1 97.56 120 ASP B C 1
ATOM 3210 O O . ASP B 1 120 ? -19.812 -3.336 -20.297 1 97.56 120 ASP B O 1
ATOM 3214 N N . GLN B 1 121 ? -18.359 -3.426 -18.562 1 98.62 121 GLN B N 1
ATOM 3215 C CA . GLN B 1 121 ? -17.5 -4.355 -19.281 1 98.62 121 GLN B CA 1
ATOM 3216 C C . GLN B 1 121 ? -16.594 -5.117 -18.312 1 98.62 121 GLN B C 1
ATOM 3218 O O . GLN B 1 121 ? -16.453 -4.734 -17.156 1 98.62 121 GLN B O 1
ATOM 3223 N N . ALA B 1 122 ? -16 -6.191 -18.844 1 98.75 122 ALA B N 1
ATOM 3224 C CA . ALA B 1 122 ? -14.938 -6.859 -18.094 1 98.75 122 ALA B CA 1
ATOM 3225 C C . ALA B 1 122 ? -13.695 -5.98 -18 1 98.75 122 ALA B C 1
ATOM 3227 O O . ALA B 1 122 ? -13.406 -5.211 -18.922 1 98.75 122 ALA B O 1
ATOM 3228 N N . VAL B 1 123 ? -12.984 -6.148 -16.969 1 98.81 123 VAL B N 1
ATOM 3229 C CA . VAL B 1 123 ? -11.766 -5.367 -16.797 1 98.81 123 VAL B CA 1
ATOM 3230 C C . VAL B 1 123 ? -10.562 -6.16 -17.297 1 98.81 123 VAL B C 1
ATOM 3232 O O . VAL B 1 123 ? -10.445 -7.359 -17.031 1 98.81 123 VAL B O 1
ATOM 3235 N N . TRP B 1 124 ? -9.734 -5.52 -18.156 1 98.69 124 TRP B N 1
ATOM 3236 C CA . TRP B 1 124 ? -8.453 -6.062 -18.594 1 98.69 124 TRP B CA 1
ATOM 3237 C C . TRP B 1 124 ? -7.41 -5.93 -17.484 1 98.69 124 TRP B C 1
ATOM 3239 O O . TRP B 1 124 ? -6.934 -4.828 -17.203 1 98.69 124 TRP B O 1
ATOM 3249 N N . VAL B 1 125 ? -6.992 -7.039 -16.859 1 98.69 125 VAL B N 1
ATOM 3250 C CA . VAL B 1 125 ? -6.195 -6.969 -15.648 1 98.69 125 VAL B CA 1
ATOM 3251 C C . VAL B 1 125 ? -4.746 -7.348 -15.953 1 98.69 125 VAL B C 1
ATOM 3253 O O . VAL B 1 125 ? -4.359 -8.508 -15.82 1 98.69 125 VAL B O 1
ATOM 3256 N N . ASP B 1 126 ? -4.004 -6.406 -16.359 1 98.25 126 ASP B N 1
ATOM 3257 C CA . ASP B 1 126 ? -2.557 -6.574 -16.453 1 98.25 126 ASP B CA 1
ATOM 3258 C C . ASP B 1 126 ? -1.85 -5.844 -15.312 1 98.25 126 ASP B C 1
ATOM 3260 O O . ASP B 1 126 ? -2.5 -5.336 -14.398 1 98.25 126 ASP B O 1
ATOM 3264 N N . GLU B 1 127 ? -0.517 -5.82 -15.328 1 98.31 127 GLU B N 1
ATOM 3265 C CA . GLU B 1 127 ? 0.26 -5.363 -14.18 1 98.31 127 GLU B CA 1
ATOM 3266 C C . GLU B 1 127 ? 0.203 -3.846 -14.039 1 98.31 127 GLU B C 1
ATOM 3268 O O . GLU B 1 127 ? 0.618 -3.293 -13.023 1 98.31 127 GLU B O 1
ATOM 3273 N N . THR B 1 128 ? -0.405 -3.141 -14.992 1 97 128 THR B N 1
ATOM 3274 C CA . THR B 1 128 ? -0.484 -1.685 -14.93 1 97 128 THR B CA 1
ATOM 3275 C C . THR B 1 128 ? -1.736 -1.246 -14.172 1 97 128 THR B C 1
ATOM 3277 O O . THR B 1 128 ? -1.879 -0.071 -13.828 1 97 128 THR B O 1
ATOM 3280 N N . LEU B 1 129 ? -2.646 -2.182 -13.906 1 97.44 129 LEU B N 1
ATOM 3281 C CA . LEU B 1 129 ? -3.854 -1.847 -13.164 1 97.44 129 LEU B CA 1
ATOM 3282 C C . LEU B 1 129 ? -3.516 -1.45 -11.727 1 97.44 129 LEU B C 1
ATOM 3284 O O . LEU B 1 129 ? -2.764 -2.15 -11.047 1 97.44 129 LEU B O 1
ATOM 3288 N N . THR B 1 130 ? -4.047 -0.323 -11.289 1 95.25 130 THR B N 1
ATOM 3289 C CA . THR B 1 130 ? -3.742 0.199 -9.961 1 95.25 130 THR B CA 1
ATOM 3290 C C . THR B 1 130 ? -4.316 -0.709 -8.883 1 95.25 130 THR B C 1
ATOM 3292 O O . THR B 1 130 ? -5.449 -1.182 -9 1 95.25 130 THR B O 1
ATOM 3295 N N . GLU B 1 131 ? -3.564 -0.945 -7.84 1 97 131 GLU B N 1
ATOM 3296 C CA . GLU B 1 131 ? -4.02 -1.741 -6.703 1 97 131 GLU B CA 1
ATOM 3297 C C . GLU B 1 131 ? -5.059 -0.983 -5.879 1 97 131 GLU B C 1
ATOM 3299 O O . GLU B 1 131 ? -4.879 0.201 -5.586 1 97 131 GLU B O 1
ATOM 3304 N N . GLN B 1 132 ? -6.109 -1.595 -5.555 1 96.81 132 GLN B N 1
ATOM 3305 C CA . GLN B 1 132 ? -7.141 -1.08 -4.66 1 96.81 132 GLN B CA 1
ATOM 3306 C C . GLN B 1 132 ? -7.59 -2.148 -3.666 1 96.81 132 GLN B C 1
ATOM 3308 O O . GLN B 1 132 ? -8.703 -2.666 -3.766 1 96.81 132 GLN B O 1
ATOM 3313 N N . PRO B 1 133 ? -6.73 -2.428 -2.623 1 96.56 133 PRO B N 1
ATOM 3314 C CA . PRO B 1 133 ? -6.977 -3.516 -1.674 1 96.56 133 PRO B CA 1
ATOM 3315 C C . PRO B 1 133 ? -8.367 -3.449 -1.047 1 96.56 133 PRO B C 1
ATOM 3317 O O . PRO B 1 133 ? -8.859 -2.359 -0.748 1 96.56 133 PRO B O 1
ATOM 3320 N N . ARG B 1 134 ? -9.016 -4.648 -0.773 1 94.19 134 ARG B N 1
ATOM 3321 C CA . ARG B 1 134 ? -10.391 -4.699 -0.29 1 94.19 134 ARG B CA 1
ATOM 3322 C C . ARG B 1 134 ? -10.445 -5.145 1.169 1 94.19 134 ARG B C 1
ATOM 3324 O O . ARG B 1 134 ? -11.453 -4.941 1.849 1 94.19 134 ARG B O 1
ATOM 3331 N N . ASP B 1 135 ? -9.359 -5.875 1.541 1 94.31 135 ASP B N 1
ATOM 3332 C CA . ASP B 1 135 ? -9.383 -6.445 2.883 1 94.31 135 ASP B CA 1
ATOM 3333 C C . ASP B 1 135 ? -7.977 -6.582 3.453 1 94.31 135 ASP B C 1
ATOM 3335 O O . ASP B 1 135 ? -7 -6.203 2.805 1 94.31 135 ASP B O 1
ATOM 3339 N N . ILE B 1 136 ? -7.906 -7.074 4.707 1 96.25 136 ILE B N 1
ATOM 3340 C CA . ILE B 1 136 ? -6.652 -7.133 5.453 1 96.25 136 ILE B CA 1
ATOM 3341 C C . ILE B 1 136 ? -5.656 -8.023 4.715 1 96.25 136 ILE B C 1
ATOM 3343 O O . ILE B 1 136 ? -4.449 -7.758 4.734 1 96.25 136 ILE B O 1
ATOM 3347 N N . TYR B 1 137 ? -6.148 -9.078 4.039 1 96.44 137 TYR B N 1
ATOM 3348 C CA . TYR B 1 137 ? -5.266 -9.914 3.238 1 96.44 137 TYR B CA 1
ATOM 3349 C C . TYR B 1 137 ? -4.617 -9.117 2.115 1 96.44 137 TYR B C 1
ATOM 3351 O O . TYR B 1 137 ? -3.389 -9.078 2.006 1 96.44 137 TYR B O 1
ATOM 3359 N N . ASP B 1 138 ? -5.445 -8.406 1.293 1 97.12 138 ASP B N 1
ATOM 3360 C CA . ASP B 1 138 ? -4.934 -7.559 0.217 1 97.12 138 ASP B CA 1
ATOM 3361 C C . ASP B 1 138 ? -3.939 -6.531 0.75 1 97.12 138 ASP B C 1
ATOM 3363 O O . ASP B 1 138 ? -2.885 -6.312 0.152 1 97.12 138 ASP B O 1
ATOM 3367 N N . ILE B 1 139 ? -4.316 -5.965 1.859 1 98 139 ILE B N 1
ATOM 3368 C CA . ILE B 1 139 ? -3.523 -4.891 2.453 1 98 139 ILE B CA 1
ATOM 3369 C C . ILE B 1 139 ? -2.143 -5.422 2.836 1 98 139 ILE B C 1
ATOM 3371 O O . ILE B 1 139 ? -1.126 -4.789 2.539 1 98 139 ILE B O 1
ATOM 3375 N N . THR B 1 140 ? -2.088 -6.57 3.471 1 98.25 140 THR B N 1
ATOM 3376 C CA . THR B 1 140 ? -0.813 -7.113 3.928 1 98.25 140 THR B CA 1
ATOM 3377 C C . THR B 1 140 ? 0.042 -7.555 2.744 1 98.25 140 THR B C 1
ATOM 3379 O O . THR B 1 140 ? 1.267 -7.414 2.77 1 98.25 140 THR B O 1
ATOM 3382 N N . LYS B 1 141 ? -0.583 -8.07 1.73 1 98.5 141 LYS B N 1
ATOM 3383 C CA . LYS B 1 141 ? 0.176 -8.461 0.548 1 98.5 141 LYS B CA 1
ATOM 3384 C C . LYS B 1 141 ? 0.743 -7.242 -0.173 1 98.5 141 LYS B C 1
ATOM 3386 O O . LYS B 1 141 ? 1.877 -7.27 -0.657 1 98.5 141 LYS B O 1
ATOM 3391 N N . GLN B 1 142 ? -0.062 -6.191 -0.264 1 98.38 142 GLN B N 1
ATOM 3392 C CA . GLN B 1 142 ? 0.432 -4.953 -0.857 1 98.38 142 GLN B CA 1
ATOM 3393 C C . GLN B 1 142 ? 1.651 -4.43 -0.103 1 98.38 142 GLN B C 1
ATOM 3395 O O . GLN B 1 142 ? 2.648 -4.043 -0.717 1 98.38 142 GLN B O 1
ATOM 3400 N N . CYS B 1 143 ? 1.543 -4.438 1.2 1 98.75 143 CYS B N 1
ATOM 3401 C CA . CYS B 1 143 ? 2.648 -3.979 2.035 1 98.75 143 CYS B CA 1
ATOM 3402 C C . CYS B 1 143 ? 3.895 -4.828 1.804 1 98.75 143 CYS B C 1
ATOM 3404 O O . CYS B 1 143 ? 4.992 -4.293 1.646 1 98.75 143 CYS B O 1
ATOM 3406 N N . ALA B 1 144 ? 3.723 -6.098 1.73 1 98.81 144 ALA B N 1
ATOM 3407 C CA . ALA B 1 144 ? 4.848 -7.012 1.536 1 98.81 144 ALA B CA 1
ATOM 3408 C C . ALA B 1 144 ? 5.488 -6.809 0.166 1 98.81 144 ALA B C 1
ATOM 3410 O O . ALA B 1 144 ? 6.707 -6.926 0.021 1 98.81 144 ALA B O 1
ATOM 3411 N N . GLU B 1 145 ? 4.688 -6.551 -0.884 1 98.81 145 GLU B N 1
ATOM 3412 C CA . GLU B 1 145 ? 5.25 -6.215 -2.188 1 98.81 145 GLU B CA 1
ATOM 3413 C C . GLU B 1 145 ? 6.176 -5.004 -2.094 1 98.81 145 GLU B C 1
ATOM 3415 O O . GLU B 1 145 ? 7.258 -4.996 -2.684 1 98.81 145 GLU B O 1
ATOM 3420 N N . GLN B 1 146 ? 5.695 -3.994 -1.37 1 98.56 146 GLN B N 1
ATOM 3421 C CA . GLN B 1 146 ? 6.492 -2.781 -1.219 1 98.56 146 GLN B CA 1
ATOM 3422 C C . GLN B 1 146 ? 7.785 -3.064 -0.462 1 98.56 146 GLN B C 1
ATOM 3424 O O . GLN B 1 146 ? 8.828 -2.475 -0.759 1 98.56 146 GLN B O 1
ATOM 3429 N N . LEU B 1 147 ? 7.734 -3.928 0.545 1 98.75 147 LEU B N 1
ATOM 3430 C CA . LEU B 1 147 ? 8.945 -4.324 1.251 1 98.75 147 LEU B CA 1
ATOM 3431 C C . LEU B 1 147 ? 9.945 -4.969 0.296 1 98.75 147 LEU B C 1
ATOM 3433 O O . LEU B 1 147 ? 11.141 -4.672 0.347 1 98.75 147 LEU B O 1
ATOM 3437 N N . CYS B 1 148 ? 9.438 -5.84 -0.565 1 98.88 148 CYS B N 1
ATOM 3438 C CA . CYS B 1 148 ? 10.305 -6.469 -1.553 1 98.88 148 CYS B CA 1
ATOM 3439 C C . CYS B 1 148 ? 10.984 -5.426 -2.426 1 98.88 148 CYS B C 1
ATOM 3441 O O . CYS B 1 148 ? 12.188 -5.508 -2.672 1 98.88 148 CYS B O 1
ATOM 3443 N N . LYS B 1 149 ? 10.211 -4.504 -2.879 1 98.5 149 LYS B N 1
ATOM 3444 C CA . LYS B 1 149 ? 10.766 -3.432 -3.701 1 98.5 149 LYS B CA 1
ATOM 3445 C C . LYS B 1 149 ? 11.828 -2.645 -2.939 1 98.5 149 LYS B C 1
ATOM 3447 O O . LYS B 1 149 ? 12.883 -2.32 -3.49 1 98.5 149 LYS B O 1
ATOM 3452 N N . ASP B 1 150 ? 11.516 -2.316 -1.667 1 97.44 150 ASP B N 1
ATOM 3453 C CA . ASP B 1 150 ? 12.453 -1.588 -0.822 1 97.44 150 ASP B CA 1
ATOM 3454 C C . ASP B 1 150 ? 13.781 -2.336 -0.704 1 97.44 150 ASP B C 1
ATOM 3456 O O . ASP B 1 150 ? 14.852 -1.738 -0.846 1 97.44 150 ASP B O 1
ATOM 3460 N N . PHE B 1 151 ? 13.734 -3.615 -0.483 1 98.19 151 PHE B N 1
ATOM 3461 C CA . PHE B 1 151 ? 14.938 -4.422 -0.318 1 98.19 151 PHE B CA 1
ATOM 3462 C C . PHE B 1 151 ? 15.703 -4.523 -1.632 1 98.19 151 PHE B C 1
ATOM 3464 O O . PHE B 1 151 ? 16.938 -4.512 -1.64 1 98.19 151 PHE B O 1
ATOM 3471 N N . PHE B 1 152 ? 14.984 -4.656 -2.752 1 98.69 152 PHE B N 1
ATOM 3472 C CA . PHE B 1 152 ? 15.656 -4.66 -4.043 1 98.69 152 PHE B CA 1
ATOM 3473 C C . PHE B 1 152 ? 16.5 -3.4 -4.219 1 98.69 152 PHE B C 1
ATOM 3475 O O . PHE B 1 152 ? 17.641 -3.469 -4.668 1 98.69 152 PHE B O 1
ATOM 3482 N N . ASN B 1 153 ? 15.93 -2.285 -3.838 1 96.81 153 ASN B N 1
ATOM 3483 C CA . ASN B 1 153 ? 16.531 -0.982 -4.102 1 96.81 153 ASN B CA 1
ATOM 3484 C C . ASN B 1 153 ? 17.656 -0.674 -3.119 1 96.81 153 ASN B C 1
ATOM 3486 O O . ASN B 1 153 ? 18.609 0.033 -3.459 1 96.81 153 ASN B O 1
ATOM 3490 N N . LYS B 1 154 ? 17.578 -1.19 -1.93 1 95.06 154 LYS B N 1
ATOM 3491 C CA . LYS B 1 154 ? 18.469 -0.684 -0.879 1 95.06 154 LYS B CA 1
ATOM 3492 C C . LYS B 1 154 ? 19.453 -1.754 -0.427 1 95.06 154 LYS B C 1
ATOM 3494 O O . LYS B 1 154 ? 20.438 -1.452 0.26 1 95.06 154 LYS B O 1
ATOM 3499 N N . GLU B 1 155 ? 19.094 -2.977 -0.769 1 96.31 155 GLU B N 1
ATOM 3500 C CA . GLU B 1 155 ? 19.938 -4.086 -0.346 1 96.31 155 GLU B CA 1
ATOM 3501 C C . GLU B 1 155 ? 20.469 -4.867 -1.547 1 96.31 155 GLU B C 1
ATOM 3503 O O . GLU B 1 155 ? 20.031 -4.637 -2.68 1 96.31 155 GLU B O 1
ATOM 3508 N N . VAL B 1 156 ? 21.469 -5.695 -1.303 1 96 156 VAL B N 1
ATOM 3509 C CA . VAL B 1 156 ? 21.969 -6.598 -2.33 1 96 156 VAL B CA 1
ATOM 3510 C C . VAL B 1 156 ? 21.141 -7.879 -2.35 1 96 156 VAL B C 1
ATOM 3512 O O . VAL B 1 156 ? 21.578 -8.922 -1.863 1 96 156 VAL B O 1
ATOM 3515 N N . LEU B 1 157 ? 19.953 -7.801 -2.861 1 98.5 157 LEU B N 1
ATOM 3516 C CA . LEU B 1 157 ? 18.984 -8.891 -2.947 1 98.5 157 LEU B CA 1
ATOM 3517 C C . LEU B 1 157 ? 18.047 -8.68 -4.125 1 98.5 157 LEU B C 1
ATOM 3519 O O . LEU B 1 157 ? 17.344 -7.664 -4.195 1 98.5 157 LEU B O 1
ATOM 3523 N N . GLN B 1 158 ? 18.047 -9.547 -5.105 1 98.75 158 GLN B N 1
ATOM 3524 C CA . GLN B 1 158 ? 17.062 -9.461 -6.172 1 98.75 158 GLN B CA 1
ATOM 3525 C C . GLN B 1 158 ? 15.703 -9.984 -5.707 1 98.75 158 GLN B C 1
ATOM 3527 O O . GLN B 1 158 ? 15.539 -11.18 -5.48 1 98.75 158 GLN B O 1
ATOM 3532 N N . THR B 1 159 ? 14.82 -9.109 -5.535 1 98.94 159 THR B N 1
ATOM 3533 C CA . THR B 1 159 ? 13.453 -9.508 -5.223 1 98.94 159 THR B CA 1
ATOM 3534 C C . THR B 1 159 ? 12.562 -9.391 -6.457 1 98.94 159 THR B C 1
ATOM 3536 O O . THR B 1 159 ? 12.805 -8.555 -7.328 1 98.94 159 THR B O 1
ATOM 3539 N N . SER B 1 160 ? 11.594 -10.234 -6.574 1 98.88 160 SER B N 1
ATOM 3540 C CA . SER B 1 160 ? 10.555 -10.188 -7.594 1 98.88 160 SER B CA 1
ATOM 3541 C C . SER B 1 160 ? 9.211 -10.648 -7.039 1 98.88 160 SER B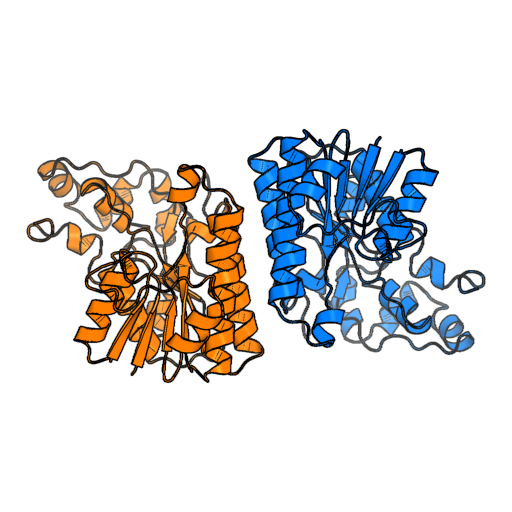 C 1
ATOM 3543 O O . SER B 1 160 ? 9.164 -11.398 -6.062 1 98.88 160 SER B O 1
ATOM 3545 N N . VAL B 1 161 ? 8.133 -10.141 -7.648 1 98.94 161 VAL B N 1
ATOM 3546 C CA . VAL B 1 161 ? 6.789 -10.352 -7.129 1 98.94 161 VAL B CA 1
ATOM 3547 C C . VAL B 1 161 ? 5.938 -11.078 -8.164 1 98.94 161 VAL B C 1
ATOM 3549 O O . VAL B 1 161 ? 5.945 -10.719 -9.344 1 98.94 161 VAL B O 1
ATOM 3552 N N . TYR B 1 162 ? 5.184 -12.086 -7.703 1 98.94 162 TYR B N 1
ATOM 3553 C CA . TYR B 1 162 ? 4.305 -12.875 -8.562 1 98.94 162 TYR B CA 1
ATOM 3554 C C . TYR B 1 162 ? 2.873 -12.859 -8.039 1 98.94 162 TYR B C 1
ATOM 3556 O O . TYR B 1 162 ? 2.572 -13.484 -7.02 1 98.94 162 TYR B O 1
ATOM 3564 N N . ARG B 1 163 ? 2.002 -12.117 -8.695 1 98.81 163 ARG B N 1
ATOM 3565 C CA . ARG B 1 163 ? 0.577 -12.086 -8.383 1 98.81 163 ARG B CA 1
ATOM 3566 C C . ARG B 1 163 ? -0.158 -13.234 -9.062 1 98.81 163 ARG B C 1
ATOM 3568 O O . ARG B 1 163 ? -0.474 -13.156 -10.25 1 98.81 163 ARG B O 1
ATOM 3575 N N . VAL B 1 164 ? -0.505 -14.219 -8.273 1 98.56 164 VAL B N 1
ATOM 3576 C CA . VAL B 1 164 ? -1.052 -15.438 -8.844 1 98.56 164 VAL B CA 1
ATOM 3577 C C . VAL B 1 164 ? -2.576 -15.367 -8.875 1 98.56 164 VAL B C 1
ATOM 3579 O O . VAL B 1 164 ? -3.191 -14.781 -7.977 1 98.56 164 VAL B O 1
ATOM 3582 N N . GLY B 1 165 ? -3.152 -15.969 -9.891 1 97.31 165 GLY B N 1
ATOM 3583 C CA . GLY B 1 165 ? -4.594 -16.125 -9.969 1 97.31 165 GLY B CA 1
ATOM 3584 C C . GLY B 1 165 ? -5.141 -17.188 -9.031 1 97.31 165 GLY B C 1
ATOM 3585 O O . GLY B 1 165 ? -4.379 -17.812 -8.289 1 97.31 165 GLY B O 1
ATOM 3586 N N . ARG B 1 166 ? -6.387 -17.375 -9.125 1 93.94 166 ARG B N 1
ATOM 3587 C CA . ARG B 1 166 ? -7.113 -18.25 -8.219 1 93.94 166 ARG B CA 1
ATOM 3588 C C . ARG B 1 166 ? -6.82 -19.719 -8.523 1 93.94 166 ARG B C 1
ATOM 3590 O O . ARG B 1 166 ? -6.844 -20.125 -9.68 1 93.94 166 ARG B O 1
ATOM 3597 N N . PHE B 1 167 ? -6.5 -20.516 -7.441 1 92.25 167 PHE B N 1
ATOM 3598 C CA . PHE B 1 167 ? -6.332 -21.953 -7.582 1 92.25 167 PHE B CA 1
ATOM 3599 C C . PHE B 1 167 ? -6.891 -22.688 -6.367 1 92.25 167 PHE B C 1
ATOM 3601 O O . PHE B 1 167 ? -6.363 -23.719 -5.961 1 92.25 167 PHE B O 1
ATOM 3608 N N . LEU B 1 168 ? -7.918 -22.359 -5.844 1 86.81 168 LEU B N 1
ATOM 3609 C CA . LEU B 1 168 ? -8.562 -22.953 -4.68 1 86.81 168 LEU B CA 1
ATOM 3610 C C . LEU B 1 168 ? -9.266 -24.25 -5.047 1 86.81 168 LEU B C 1
ATOM 3612 O O . LEU B 1 168 ? -9.578 -24.484 -6.219 1 86.81 168 LEU B O 1
ATOM 3616 N N . PRO B 1 169 ? -9.469 -25.078 -4.012 1 88.06 169 PRO B N 1
ATOM 3617 C CA . PRO B 1 169 ? -10.312 -26.25 -4.273 1 88.06 169 PRO B CA 1
ATOM 3618 C C . PRO B 1 169 ? -11.742 -25.875 -4.66 1 88.06 169 PRO B C 1
ATOM 3620 O O . PRO B 1 169 ? -12.398 -25.109 -3.941 1 88.06 169 PRO B O 1
ATOM 3623 N N . GLU B 1 170 ? -12.094 -26.281 -5.805 1 92 170 GLU B N 1
ATOM 3624 C CA . GLU B 1 170 ? -13.406 -25.969 -6.367 1 92 170 GLU B CA 1
ATOM 3625 C C . GLU B 1 170 ? -13.977 -27.156 -7.129 1 92 170 GLU B C 1
ATOM 3627 O O . GLU B 1 170 ? -13.258 -28.125 -7.398 1 92 170 GLU B O 1
ATOM 3632 N N . THR B 1 171 ? -15.328 -27.062 -7.387 1 95.06 171 THR B N 1
ATOM 3633 C CA . THR B 1 171 ? -15.922 -28.062 -8.258 1 95.06 171 THR B CA 1
ATOM 3634 C C . THR B 1 171 ? -15.312 -28 -9.656 1 95.06 171 THR B C 1
ATOM 3636 O O . THR B 1 171 ? -14.742 -26.984 -10.039 1 95.06 171 THR B O 1
ATOM 3639 N N . ALA B 1 172 ? -15.422 -29.109 -10.328 1 95.06 172 ALA B N 1
ATOM 3640 C CA . ALA B 1 172 ? -14.852 -29.172 -11.672 1 95.06 172 ALA B CA 1
ATOM 3641 C C . ALA B 1 172 ? -15.43 -28.062 -12.562 1 95.06 172 ALA B C 1
ATOM 3643 O O . ALA B 1 172 ? -14.695 -27.438 -13.328 1 95.06 172 ALA B O 1
ATOM 3644 N N . ASN B 1 173 ? -16.734 -27.859 -12.445 1 96.88 173 ASN B N 1
ATOM 3645 C CA . ASN B 1 173 ? -17.375 -26.812 -13.242 1 96.88 173 ASN B CA 1
ATOM 3646 C C . ASN B 1 173 ? -16.844 -25.438 -12.906 1 96.88 173 ASN B C 1
ATOM 3648 O O . ASN B 1 173 ? -16.453 -24.688 -13.805 1 96.88 173 ASN B O 1
ATOM 3652 N N . LEU B 1 174 ? -16.734 -25.125 -11.672 1 96.38 174 LEU B N 1
ATOM 3653 C CA . LEU B 1 174 ? -16.25 -23.812 -11.242 1 96.38 174 LEU B CA 1
ATOM 3654 C C . LEU B 1 174 ? -14.789 -23.609 -11.609 1 96.38 174 LEU B C 1
ATOM 3656 O O . LEU B 1 174 ? -14.383 -22.516 -12.016 1 96.38 174 LEU B O 1
ATOM 3660 N N . LYS B 1 175 ? -14.109 -24.656 -11.438 1 96.25 175 LYS B N 1
ATOM 3661 C CA . LYS B 1 175 ? -12.695 -24.625 -11.805 1 96.25 175 LYS B CA 1
ATOM 3662 C C . LYS B 1 175 ? -12.508 -24.297 -13.281 1 96.25 175 LYS B C 1
ATOM 3664 O O . LYS B 1 175 ? -11.672 -23.469 -13.641 1 96.25 175 LYS B O 1
ATOM 3669 N N . ALA B 1 176 ? -13.289 -24.969 -14.055 1 96.44 176 ALA B N 1
ATOM 3670 C CA . ALA B 1 176 ? -13.227 -24.719 -15.5 1 96.44 176 ALA B CA 1
ATOM 3671 C C . ALA B 1 176 ? -13.609 -23.281 -15.828 1 96.44 176 ALA B C 1
ATOM 3673 O O . ALA B 1 176 ? -12.922 -22.609 -16.609 1 96.44 176 ALA B O 1
ATOM 3674 N N . ASN B 1 177 ? -14.68 -22.844 -15.219 1 97.38 177 ASN B N 1
ATOM 3675 C CA . ASN B 1 177 ? -15.133 -21.484 -15.453 1 97.38 177 ASN B CA 1
ATOM 3676 C C . ASN B 1 177 ? -14.062 -20.469 -15.062 1 97.38 177 ASN B C 1
ATOM 3678 O O . ASN B 1 177 ? -13.758 -19.547 -15.828 1 97.38 177 ASN B O 1
ATOM 3682 N N . HIS B 1 178 ? -13.422 -20.656 -13.938 1 96.94 178 HIS B N 1
ATOM 3683 C CA . HIS B 1 178 ? -12.406 -19.719 -13.469 1 96.94 178 HIS B CA 1
ATOM 3684 C C . HIS B 1 178 ? -11.141 -19.812 -14.312 1 96.94 178 HIS B C 1
ATOM 3686 O O . HIS B 1 178 ? -10.477 -18.797 -14.547 1 96.94 178 HIS B O 1
ATOM 3692 N N . ARG B 1 179 ? -10.867 -20.984 -14.758 1 97.31 179 ARG B N 1
ATOM 3693 C CA . ARG B 1 179 ? -9.672 -21.172 -15.578 1 97.31 179 ARG B CA 1
ATOM 3694 C C . ARG B 1 179 ? -9.781 -20.406 -16.891 1 97.31 179 ARG B C 1
ATOM 3696 O O . ARG B 1 179 ? -8.766 -20.062 -17.5 1 97.31 179 ARG B O 1
ATOM 3703 N N . LEU B 1 180 ? -10.977 -20.141 -17.266 1 97.19 180 LEU B N 1
ATOM 3704 C CA . LEU B 1 180 ? -11.266 -19.469 -18.516 1 97.19 180 LEU B CA 1
ATOM 3705 C C . LEU B 1 180 ? -10.797 -18.016 -18.484 1 97.19 180 LEU B C 1
ATOM 3707 O O . LEU B 1 180 ? -10.406 -17.453 -19.516 1 97.19 180 LEU B O 1
ATOM 3711 N N . TYR B 1 181 ? -10.805 -17.391 -17.297 1 97.44 181 TYR B N 1
ATOM 3712 C CA . TYR B 1 181 ? -10.562 -15.961 -17.375 1 97.44 181 TYR B CA 1
ATOM 3713 C C . TYR B 1 181 ? -9.828 -15.461 -16.141 1 97.44 181 TYR B C 1
ATOM 3715 O O . TYR B 1 181 ? -9.352 -14.32 -16.109 1 97.44 181 TYR B O 1
ATOM 3723 N N . ARG B 1 182 ? -9.641 -16.234 -15.078 1 97.19 182 ARG B N 1
ATOM 3724 C CA . ARG B 1 182 ? -9.047 -15.664 -13.875 1 97.19 182 ARG B CA 1
ATOM 3725 C C . ARG B 1 182 ? -8.336 -16.734 -13.055 1 97.19 182 ARG B C 1
ATOM 3727 O O . ARG B 1 182 ? -7.848 -16.453 -11.961 1 97.19 182 ARG B O 1
ATOM 3734 N N . GLY B 1 183 ? -8.25 -17.938 -13.477 1 97.5 183 GLY B N 1
ATOM 3735 C CA . GLY B 1 183 ? -7.746 -19.047 -12.68 1 97.5 183 GLY B CA 1
ATOM 3736 C C . GLY B 1 183 ? -6.297 -19.375 -12.969 1 97.5 183 GLY B C 1
ATOM 3737 O O . GLY B 1 183 ? -5.695 -18.812 -13.883 1 97.5 183 GLY B O 1
ATOM 3738 N N . LEU B 1 184 ? -5.785 -20.25 -12.148 1 98.38 184 LEU B N 1
ATOM 3739 C CA . LEU B 1 184 ? -4.43 -20.781 -12.25 1 98.38 184 LEU B CA 1
ATOM 3740 C C . LEU B 1 184 ? -4.359 -22.203 -11.727 1 98.38 184 LEU B C 1
ATOM 3742 O O . LEU B 1 184 ? -5.086 -22.578 -10.805 1 98.38 184 LEU B O 1
ATOM 3746 N N . ASP B 1 185 ? -3.613 -22.953 -12.438 1 97.75 185 ASP B N 1
ATOM 3747 C CA . ASP B 1 185 ? -3.221 -24.234 -11.883 1 97.75 185 ASP B CA 1
ATOM 3748 C C . ASP B 1 185 ? -1.896 -24.141 -11.125 1 97.75 185 ASP B C 1
ATOM 3750 O O . ASP B 1 185 ? -0.942 -23.531 -11.617 1 97.75 185 ASP B O 1
ATOM 3754 N N . GLU B 1 186 ? -1.814 -24.719 -9.953 1 97.69 186 GLU B N 1
ATOM 3755 C CA . GLU B 1 186 ? -0.619 -24.625 -9.125 1 97.69 186 GLU B CA 1
ATOM 3756 C C . GLU B 1 186 ? 0.609 -25.156 -9.859 1 97.69 186 GLU B C 1
ATOM 3758 O O . GLU B 1 186 ? 1.726 -24.672 -9.633 1 97.69 186 GLU B O 1
ATOM 3763 N N . ARG B 1 187 ? 0.474 -26.141 -10.727 1 98.31 187 ARG B N 1
ATOM 3764 C CA . ARG B 1 187 ? 1.601 -26.672 -11.492 1 98.31 187 ARG B CA 1
ATOM 3765 C C . ARG B 1 187 ? 2.178 -25.609 -12.422 1 98.31 187 ARG B C 1
ATOM 3767 O O . ARG B 1 187 ? 3.396 -25.5 -12.57 1 98.31 187 ARG B O 1
ATOM 3774 N N . ASP B 1 188 ? 1.248 -24.922 -13.047 1 98.75 188 ASP B N 1
ATOM 3775 C CA . ASP B 1 188 ? 1.7 -23.812 -13.891 1 98.75 188 ASP B CA 1
ATOM 3776 C C . ASP B 1 188 ? 2.342 -22.703 -13.047 1 98.75 188 ASP B C 1
ATOM 3778 O O . ASP B 1 188 ? 3.312 -22.078 -13.477 1 98.75 188 ASP B O 1
ATOM 3782 N N . GLY B 1 189 ? 1.786 -22.406 -11.891 1 98.75 189 GLY B N 1
ATOM 3783 C CA . GLY B 1 189 ? 2.414 -21.469 -10.977 1 98.75 189 GLY B CA 1
ATOM 3784 C C . GLY B 1 189 ? 3.828 -21.859 -10.594 1 98.75 189 GLY B C 1
ATOM 3785 O O . GLY B 1 189 ? 4.738 -21.031 -10.617 1 98.75 189 GLY B O 1
ATOM 3786 N N . ALA B 1 190 ? 4.023 -23.109 -10.266 1 98.88 190 ALA B N 1
ATOM 3787 C CA . ALA B 1 190 ? 5.34 -23.641 -9.898 1 98.88 190 ALA B CA 1
ATOM 3788 C C . ALA B 1 190 ? 6.324 -23.5 -11.062 1 98.88 190 ALA B C 1
ATOM 3790 O O . ALA B 1 190 ? 7.488 -23.141 -10.852 1 98.88 190 ALA B O 1
ATOM 3791 N N . GLU B 1 191 ? 5.824 -23.75 -12.234 1 98.81 191 GLU B N 1
ATOM 3792 C CA . GLU B 1 191 ? 6.676 -23.625 -13.414 1 98.81 191 GLU B CA 1
ATOM 3793 C C . GLU B 1 191 ? 7.109 -22.172 -13.617 1 98.81 191 GLU B C 1
ATOM 3795 O O . GLU B 1 191 ? 8.266 -21.906 -13.969 1 98.81 191 GLU B O 1
ATOM 3800 N N . ALA B 1 192 ? 6.156 -21.266 -13.453 1 98.88 192 ALA B N 1
ATOM 3801 C CA . ALA B 1 192 ? 6.5 -19.844 -13.562 1 98.88 192 ALA B CA 1
ATOM 3802 C C . ALA B 1 192 ? 7.629 -19.484 -12.602 1 98.88 192 ALA B C 1
ATOM 3804 O O . ALA B 1 192 ? 8.57 -18.781 -12.977 1 98.88 192 ALA B O 1
ATOM 3805 N N . LEU B 1 193 ? 7.594 -19.969 -11.375 1 98.88 193 LEU B N 1
ATOM 3806 C CA . LEU B 1 193 ? 8.594 -19.672 -10.352 1 98.88 193 LEU B CA 1
ATOM 3807 C C . LEU B 1 193 ? 9.93 -20.312 -10.711 1 98.88 193 LEU B C 1
ATOM 3809 O O . LEU B 1 193 ? 10.984 -19.703 -10.531 1 98.88 193 LEU B O 1
ATOM 3813 N N . ARG B 1 194 ? 9.883 -21.516 -11.211 1 98.88 194 ARG B N 1
ATOM 3814 C CA . ARG B 1 194 ? 11.117 -22.172 -11.648 1 98.88 194 ARG B CA 1
ATOM 3815 C C . ARG B 1 194 ? 11.812 -21.375 -12.742 1 98.88 194 ARG B C 1
ATOM 3817 O O . ARG B 1 194 ? 13.016 -21.125 -12.672 1 98.88 194 ARG B O 1
ATOM 3824 N N . LEU B 1 195 ? 11.008 -21.016 -13.742 1 98.81 195 LEU B N 1
ATOM 3825 C CA . LEU B 1 195 ? 11.555 -20.234 -14.852 1 98.81 195 LEU B CA 1
ATOM 3826 C C . LEU B 1 195 ? 12.156 -18.922 -14.367 1 98.81 195 LEU B C 1
ATOM 3828 O O . LEU B 1 195 ? 13.195 -18.484 -14.867 1 98.81 195 LEU B O 1
ATOM 3832 N N . ALA B 1 196 ? 11.531 -18.312 -13.406 1 98.62 196 ALA B N 1
ATOM 3833 C CA . ALA B 1 196 ? 11.953 -17.016 -12.891 1 98.62 196 ALA B CA 1
ATOM 3834 C C . ALA B 1 196 ? 13.297 -17.109 -12.18 1 98.62 196 ALA B C 1
ATOM 3836 O O . ALA B 1 196 ? 14.047 -16.141 -12.117 1 98.62 196 ALA B O 1
ATOM 3837 N N . LEU B 1 197 ? 13.664 -18.25 -11.586 1 98.31 197 LEU B N 1
ATOM 3838 C CA . LEU B 1 197 ? 14.898 -18.453 -10.844 1 98.31 197 LEU B CA 1
ATOM 3839 C C . LEU B 1 197 ? 16.109 -18.234 -11.734 1 98.31 197 LEU B C 1
ATOM 3841 O O . LEU B 1 197 ? 17.203 -17.891 -11.242 1 98.31 197 LEU B O 1
ATOM 3845 N N . ASP B 1 198 ? 15.898 -18.344 -13 1 97.12 198 ASP B N 1
ATOM 3846 C CA . ASP B 1 198 ? 17.016 -18.234 -13.93 1 97.12 198 ASP B CA 1
ATOM 3847 C C . ASP B 1 198 ? 17.141 -16.828 -14.477 1 97.12 198 ASP B C 1
ATOM 3849 O O . ASP B 1 198 ? 17.953 -16.562 -15.359 1 97.12 198 ASP B O 1
ATOM 3853 N N . GLN B 1 199 ? 16.359 -15.938 -14.016 1 98 199 GLN B N 1
ATOM 3854 C CA . GLN B 1 199 ? 16.297 -14.594 -14.578 1 98 199 GLN B CA 1
ATOM 3855 C C . GLN B 1 199 ? 17.047 -13.602 -13.695 1 98 199 GLN B C 1
ATOM 3857 O O . GLN B 1 199 ? 17.094 -13.766 -12.469 1 98 199 GLN B O 1
ATOM 3862 N N . LYS B 1 200 ? 17.656 -12.641 -14.312 1 97.62 200 LYS B N 1
ATOM 3863 C CA . LYS B 1 200 ? 18.188 -11.438 -13.664 1 97.62 200 LYS B CA 1
ATOM 3864 C C . LYS B 1 200 ? 17.359 -10.203 -14.039 1 97.62 200 LYS B C 1
ATOM 3866 O O . LYS B 1 200 ? 17.125 -9.953 -15.219 1 97.62 200 LYS B O 1
ATOM 3871 N N . PHE B 1 201 ? 16.875 -9.539 -13.055 1 97.69 201 PHE B N 1
ATOM 3872 C CA . PHE B 1 201 ? 16.031 -8.367 -13.297 1 97.69 201 PHE B CA 1
ATOM 3873 C C . PHE B 1 201 ? 16.781 -7.09 -12.914 1 97.69 201 PHE B C 1
ATOM 3875 O O . PHE B 1 201 ? 17.547 -7.078 -11.945 1 97.69 201 PHE B O 1
ATOM 3882 N N . GLU B 1 202 ? 16.516 -6.027 -13.617 1 96.69 202 GLU B N 1
ATOM 3883 C CA . GLU B 1 202 ? 17.156 -4.742 -13.367 1 96.69 202 GLU B CA 1
ATOM 3884 C C . GLU B 1 202 ? 16.391 -3.934 -12.32 1 96.69 202 GLU B C 1
ATOM 3886 O O . GLU B 1 202 ? 16.891 -2.932 -11.812 1 96.69 202 GLU B O 1
ATOM 3891 N N . GLN B 1 203 ? 15.242 -4.297 -12.016 1 97.69 203 GLN B N 1
ATOM 3892 C CA . GLN B 1 203 ? 14.383 -3.709 -10.992 1 97.69 203 GLN B CA 1
ATOM 3893 C C . GLN B 1 203 ? 13.523 -4.773 -10.32 1 97.69 203 GLN B C 1
ATOM 3895 O O . GLN B 1 203 ? 13.5 -5.926 -10.75 1 97.69 203 GLN B O 1
ATOM 3900 N N . CYS B 1 204 ? 12.875 -4.41 -9.258 1 98.31 204 CYS B N 1
ATOM 3901 C CA . CYS B 1 204 ? 11.906 -5.336 -8.664 1 98.31 204 CYS B CA 1
ATOM 3902 C C . CYS B 1 204 ? 10.711 -5.531 -9.586 1 98.31 204 CYS B C 1
ATOM 3904 O O . CYS B 1 204 ? 9.844 -4.66 -9.68 1 98.31 204 CYS B O 1
ATOM 3906 N N . GLU B 1 205 ? 10.664 -6.672 -10.219 1 98.56 205 GLU B N 1
ATOM 3907 C CA . GLU B 1 205 ? 9.617 -6.922 -11.211 1 98.56 205 GLU B CA 1
ATOM 3908 C C . GLU B 1 205 ? 8.375 -7.516 -10.555 1 98.56 205 GLU B C 1
ATOM 3910 O O . GLU B 1 205 ? 8.461 -8.18 -9.523 1 98.56 205 GLU B O 1
ATOM 3915 N N . LEU B 1 206 ? 7.25 -7.188 -11.156 1 98.56 206 LEU B N 1
ATOM 3916 C CA . LEU B 1 206 ? 5.934 -7.703 -10.797 1 98.56 206 LEU B CA 1
ATOM 3917 C C . LEU B 1 206 ? 5.285 -8.414 -11.984 1 98.56 206 LEU B C 1
ATOM 3919 O O . LEU B 1 206 ? 5.23 -7.867 -13.086 1 98.56 206 LEU B O 1
ATOM 3923 N N . PHE B 1 207 ? 4.828 -9.664 -11.758 1 98.88 207 PHE B N 1
ATOM 3924 C CA . PHE B 1 207 ? 4.207 -10.438 -12.828 1 98.88 207 PHE B CA 1
ATOM 3925 C C . PHE B 1 207 ? 2.859 -10.992 -12.383 1 98.88 207 PHE B C 1
ATOM 3927 O O . PHE B 1 207 ? 2.734 -11.539 -11.289 1 98.88 207 PHE B O 1
ATOM 3934 N N . ASN B 1 208 ? 1.878 -10.844 -13.227 1 98.81 208 ASN B N 1
ATOM 3935 C CA . ASN B 1 208 ? 0.688 -11.68 -13.102 1 98.81 208 ASN B CA 1
ATOM 3936 C C . ASN B 1 208 ? 0.941 -13.094 -13.609 1 98.81 208 ASN B C 1
ATOM 3938 O O . ASN B 1 208 ? 1.517 -13.281 -14.688 1 98.81 208 ASN B O 1
ATOM 3942 N N . ILE B 1 209 ? 0.559 -14.039 -12.812 1 98.88 209 ILE B N 1
ATOM 3943 C CA . ILE B 1 209 ? 0.66 -15.438 -13.203 1 98.88 209 ILE B CA 1
ATOM 3944 C C . ILE B 1 209 ? -0.727 -16.078 -13.203 1 98.88 209 ILE B C 1
ATOM 3946 O O . ILE B 1 209 ? -1.332 -16.25 -12.141 1 98.88 209 ILE B O 1
ATOM 3950 N N . SER B 1 210 ? -1.267 -16.375 -14.312 1 98.5 210 SER B N 1
ATOM 3951 C CA . SER B 1 210 ? -2.566 -17.016 -14.508 1 98.5 210 SER B CA 1
ATOM 3952 C C . SER B 1 210 ? -2.545 -17.969 -15.695 1 98.5 210 SER B C 1
ATOM 3954 O O . SER B 1 210 ? -1.503 -18.156 -16.328 1 98.5 210 SER B O 1
ATOM 3956 N N . SER B 1 211 ? -3.678 -18.562 -15.922 1 97.38 211 SER B N 1
ATOM 3957 C CA . SER B 1 211 ? -3.766 -19.531 -17.016 1 97.38 211 SER B CA 1
ATOM 3958 C C . SER B 1 211 ? -3.918 -18.828 -18.359 1 97.38 211 SER B C 1
ATOM 3960 O O . SER B 1 211 ? -3.818 -19.453 -19.422 1 97.38 211 SER B O 1
ATOM 3962 N N . GLY B 1 212 ? -4.082 -17.531 -18.297 1 94.31 212 GLY B N 1
ATOM 3963 C CA . GLY B 1 212 ? -4.402 -16.812 -19.531 1 94.31 212 GLY B CA 1
ATOM 3964 C C . GLY B 1 212 ? -5.832 -17.031 -19.984 1 94.31 212 GLY B C 1
ATOM 3965 O O . GLY B 1 212 ? -6.598 -17.75 -19.344 1 94.31 212 GLY B O 1
ATOM 3966 N N . SER B 1 213 ? -6.141 -16.344 -21.031 1 96.06 213 SER B N 1
ATOM 3967 C CA . SER B 1 213 ? -7.469 -16.406 -21.625 1 96.06 213 SER B CA 1
ATOM 3968 C C . SER B 1 213 ? -7.402 -16.25 -23.141 1 96.06 213 SER B C 1
ATOM 3970 O O . SER B 1 213 ? -6.457 -15.648 -23.656 1 96.06 213 SER B O 1
ATOM 3972 N N . PRO B 1 214 ? -8.375 -16.891 -23.781 1 96.5 214 PRO B N 1
ATOM 3973 C CA . PRO B 1 214 ? -8.391 -16.703 -25.234 1 96.5 214 PRO B CA 1
ATOM 3974 C C . PRO B 1 214 ? -8.953 -15.344 -25.656 1 96.5 214 PRO B C 1
ATOM 3976 O O . PRO B 1 214 ? -8.93 -15 -26.844 1 96.5 214 PRO B O 1
ATOM 3979 N N . PHE B 1 215 ? -9.352 -14.57 -24.734 1 98.06 215 PHE B N 1
ATOM 3980 C CA . PHE B 1 215 ? -10.094 -13.352 -25.031 1 98.06 215 PHE B CA 1
ATOM 3981 C C . PHE B 1 215 ? -9.148 -12.188 -25.281 1 98.06 215 PHE B C 1
ATOM 3983 O O . PHE B 1 215 ? -8 -12.203 -24.844 1 98.06 215 PHE B O 1
ATOM 3990 N N . GLY B 1 216 ? -9.656 -11.219 -26.109 1 97.31 216 GLY B N 1
ATOM 3991 C CA . GLY B 1 216 ? -8.961 -9.961 -26.344 1 97.31 216 GLY B CA 1
ATOM 3992 C C . GLY B 1 216 ? -9.703 -8.758 -25.781 1 97.31 216 GLY B C 1
ATOM 3993 O O . GLY B 1 216 ? -10.812 -8.891 -25.266 1 97.31 216 GLY B O 1
ATOM 3994 N N . LYS B 1 217 ? -9.031 -7.629 -25.891 1 97.75 217 LYS B N 1
ATOM 3995 C CA . LYS B 1 217 ? -9.633 -6.398 -25.391 1 97.75 217 LYS B CA 1
ATOM 3996 C C . LYS B 1 217 ? -10.938 -6.086 -26.094 1 97.75 217 LYS B C 1
ATOM 3998 O O . LYS B 1 217 ? -11.852 -5.504 -25.516 1 97.75 217 LYS B O 1
ATOM 4003 N N . GLU B 1 218 ? -11.039 -6.523 -27.312 1 97.88 218 GLU B N 1
ATOM 4004 C CA . GLU B 1 218 ? -12.234 -6.273 -28.125 1 97.88 218 GLU B CA 1
ATOM 4005 C C . GLU B 1 218 ? -13.43 -7.051 -27.594 1 97.88 218 GLU B C 1
ATOM 4007 O O . GLU B 1 218 ? -14.578 -6.746 -27.922 1 97.88 218 GLU B O 1
ATOM 4012 N N . ASP B 1 219 ? -13.203 -8.039 -26.75 1 98.5 219 ASP B N 1
ATOM 4013 C CA . ASP B 1 219 ? -14.258 -8.922 -26.266 1 98.5 219 ASP B CA 1
ATOM 4014 C C . ASP B 1 219 ? -14.859 -8.406 -24.953 1 98.5 219 ASP B C 1
ATOM 4016 O O . ASP B 1 219 ? -15.867 -8.93 -24.484 1 98.5 219 ASP B O 1
ATOM 4020 N N . LEU B 1 220 ? -14.352 -7.367 -24.312 1 98.69 220 LEU B N 1
ATOM 4021 C CA . LEU B 1 220 ? -14.57 -7.051 -22.906 1 98.69 220 LEU B CA 1
ATOM 4022 C C . LEU B 1 220 ? -16.031 -6.699 -22.656 1 98.69 220 LEU B C 1
ATOM 4024 O O . LEU B 1 220 ? -16.609 -7.105 -21.641 1 98.69 220 LEU B O 1
ATOM 4028 N N . VAL B 1 221 ? -16.641 -5.969 -23.516 1 98.62 221 VAL B N 1
ATOM 4029 C CA . VAL B 1 221 ? -18.047 -5.598 -23.328 1 98.62 221 VAL B CA 1
ATOM 4030 C C . VAL B 1 221 ? -18.922 -6.844 -23.406 1 98.62 221 VAL B C 1
ATOM 4032 O O . VAL B 1 221 ? -19.766 -7.078 -22.531 1 98.62 221 VAL B O 1
ATOM 4035 N N . LEU B 1 222 ? -18.734 -7.68 -24.391 1 98.56 222 LEU B N 1
ATOM 4036 C CA . LEU B 1 222 ? -19.547 -8.867 -24.594 1 98.56 222 LEU B CA 1
ATOM 4037 C C . LEU B 1 222 ? -19.328 -9.891 -23.484 1 98.56 222 LEU B C 1
ATOM 4039 O O . LEU B 1 222 ? -20.25 -10.609 -23.109 1 98.56 222 LEU B O 1
ATOM 4043 N N . LEU B 1 223 ? -18.125 -9.984 -23 1 98.69 223 LEU B N 1
ATOM 4044 C CA . LEU B 1 223 ? -17.859 -10.898 -21.891 1 98.69 223 LEU B CA 1
ATOM 4045 C C . LEU B 1 223 ? -18.734 -10.578 -20.688 1 98.69 223 LEU B C 1
ATOM 4047 O O . LEU B 1 223 ? -19.203 -11.492 -20 1 98.69 223 LEU B O 1
ATOM 4051 N N . LYS B 1 224 ? -18.922 -9.281 -20.484 1 98.56 224 LYS B N 1
ATOM 4052 C CA . LYS B 1 224 ? -19.734 -8.852 -19.359 1 98.56 224 LYS B CA 1
ATOM 4053 C C . LYS B 1 224 ? -21.219 -9.094 -19.609 1 98.56 224 LYS B C 1
ATOM 4055 O O . LYS B 1 224 ? -21.938 -9.547 -18.719 1 98.56 224 LYS B O 1
ATOM 4060 N N . THR B 1 225 ? -21.672 -8.906 -20.844 1 97.81 225 THR B N 1
ATOM 4061 C CA . THR B 1 225 ? -23.109 -8.844 -21.125 1 97.81 225 THR B CA 1
ATOM 4062 C C . THR B 1 225 ? -23.594 -10.156 -21.719 1 97.81 225 THR B C 1
ATOM 4064 O O . THR B 1 225 ? -24.734 -10.578 -21.469 1 97.81 225 THR B O 1
ATOM 4067 N N . SER B 1 226 ? -22.766 -10.773 -22.547 1 97.56 226 SER B N 1
ATOM 4068 C CA . SER B 1 226 ? -23.125 -11.992 -23.25 1 97.56 226 SER B CA 1
ATOM 4069 C C . SER B 1 226 ? -21.922 -12.891 -23.469 1 97.56 226 SER B C 1
ATOM 4071 O O . SER B 1 226 ? -21.531 -13.156 -24.609 1 97.56 226 SER B O 1
ATOM 4073 N N . PRO B 1 227 ? -21.375 -13.469 -22.391 1 98.12 227 PRO B N 1
ATOM 4074 C CA . PRO B 1 227 ? -20.109 -14.195 -22.5 1 98.12 227 PRO B CA 1
ATOM 4075 C C . PRO B 1 227 ? -20.203 -15.406 -23.422 1 98.12 227 PRO B C 1
ATOM 4077 O O . PRO B 1 227 ? -19.203 -15.766 -24.062 1 98.12 227 PRO B O 1
ATOM 4080 N N . LEU B 1 228 ? -21.375 -16 -23.531 1 97.25 228 LEU B N 1
ATOM 4081 C CA . LEU B 1 228 ? -21.531 -17.188 -24.359 1 97.25 228 LEU B CA 1
ATOM 4082 C C . LEU B 1 228 ? -21.172 -16.875 -25.812 1 97.25 228 LEU B C 1
ATOM 4084 O O . LEU B 1 228 ? -20.562 -17.703 -26.484 1 97.25 228 LEU B O 1
ATOM 4088 N N . GLU B 1 229 ? -21.547 -15.734 -26.266 1 96.81 229 GLU B N 1
ATOM 4089 C CA . GLU B 1 229 ? -21.25 -15.336 -27.641 1 96.81 229 GLU B CA 1
ATOM 4090 C C . GLU B 1 229 ? -19.75 -15.352 -27.922 1 96.81 229 GLU B C 1
ATOM 4092 O O . GLU B 1 229 ? -19.312 -15.812 -28.984 1 96.81 229 GLU B O 1
ATOM 4097 N N . VAL B 1 230 ? -19.016 -14.93 -27.016 1 98.06 230 VAL B N 1
ATOM 4098 C CA . VAL B 1 230 ? -17.562 -14.844 -27.172 1 98.06 230 VAL B CA 1
ATOM 4099 C C . VAL B 1 230 ? -16.938 -16.219 -26.969 1 98.06 230 VAL B C 1
ATOM 4101 O O . VAL B 1 230 ? -16.062 -16.625 -27.734 1 98.06 230 VAL B O 1
ATOM 4104 N N . ILE B 1 231 ? -17.406 -16.906 -25.984 1 98.31 231 ILE B N 1
ATOM 4105 C CA . ILE B 1 231 ? -16.859 -18.219 -25.641 1 98.31 231 ILE B CA 1
ATOM 4106 C C . ILE B 1 231 ? -17.031 -19.172 -26.828 1 98.31 231 ILE B C 1
ATOM 4108 O O . ILE B 1 231 ? -16.109 -19.906 -27.188 1 98.31 231 ILE B O 1
ATOM 4112 N N . LYS B 1 232 ? -18.125 -19.109 -27.516 1 97.19 232 LYS B N 1
ATOM 4113 C CA . LYS B 1 232 ? -18.438 -20 -28.625 1 97.19 232 LYS B CA 1
ATOM 4114 C C . LYS B 1 232 ? -17.531 -19.719 -29.812 1 97.19 232 LYS B C 1
ATOM 4116 O O . LYS B 1 232 ? -17.219 -20.625 -30.594 1 97.19 232 LYS B O 1
ATOM 4121 N N . LYS B 1 233 ? -17.172 -18.547 -29.953 1 97.06 233 LYS B N 1
ATOM 4122 C CA . LYS B 1 233 ? -16.266 -18.203 -31.031 1 97.06 233 LYS B CA 1
ATOM 4123 C C . LYS B 1 233 ? -14.914 -18.891 -30.875 1 97.06 233 LYS B C 1
ATOM 4125 O O . LYS B 1 233 ? -14.297 -19.312 -31.844 1 97.06 233 LYS B O 1
ATOM 4130 N N . HIS B 1 234 ? -14.477 -19.031 -29.672 1 96.56 234 HIS B N 1
ATOM 4131 C CA . HIS B 1 234 ? -13.18 -19.625 -29.391 1 96.56 234 HIS B CA 1
ATOM 4132 C C . HIS B 1 234 ? -13.297 -21.141 -29.188 1 96.56 234 HIS B C 1
ATOM 4134 O O . HIS B 1 234 ? -12.352 -21.875 -29.453 1 96.56 234 HIS B O 1
ATOM 4140 N N . TYR B 1 235 ? -14.484 -21.469 -28.719 1 96.81 235 TYR B N 1
ATOM 4141 C CA . TYR B 1 235 ? -14.766 -22.875 -28.453 1 96.81 235 TYR B CA 1
ATOM 4142 C C . TYR B 1 235 ? -16.125 -23.266 -29 1 96.81 235 TYR B C 1
ATOM 4144 O O . TYR B 1 235 ? -17.094 -23.391 -28.234 1 96.81 235 TYR B O 1
ATOM 4152 N N . PRO B 1 236 ? -16.172 -23.641 -30.219 1 96.19 236 PRO B N 1
ATOM 4153 C CA . PRO B 1 236 ? -17.453 -23.875 -30.891 1 96.19 236 PRO B CA 1
ATOM 4154 C C . PRO B 1 236 ? -18.234 -25.016 -30.266 1 96.19 236 PRO B C 1
ATOM 4156 O O . PRO B 1 236 ? -19.469 -25.031 -30.328 1 96.19 236 PRO B O 1
ATOM 4159 N N . ASP B 1 237 ? -17.594 -26 -29.719 1 95.62 237 ASP B N 1
ATOM 4160 C CA . ASP B 1 237 ? -18.281 -27.172 -29.188 1 95.62 237 ASP B CA 1
ATOM 4161 C C . ASP B 1 237 ? -18.5 -27.062 -27.688 1 95.62 237 ASP B C 1
ATOM 4163 O O . ASP B 1 237 ? -18.828 -28.047 -27.031 1 95.62 237 ASP B O 1
ATOM 4167 N N . ILE B 1 238 ? -18.406 -25.859 -27.156 1 97.19 238 ILE B N 1
ATOM 4168 C CA . ILE B 1 238 ? -18.375 -25.688 -25.703 1 97.19 238 ILE B CA 1
ATOM 4169 C C . ILE B 1 238 ? -19.703 -26.109 -25.094 1 97.19 238 ILE B C 1
ATOM 4171 O O . ILE B 1 238 ? -19.75 -26.703 -24.016 1 97.19 238 ILE B O 1
ATOM 4175 N N . LEU B 1 239 ? -20.797 -25.844 -25.75 1 96.75 239 LEU B N 1
ATOM 4176 C CA . LEU B 1 239 ? -22.109 -26.172 -25.203 1 96.75 239 LEU B CA 1
ATOM 4177 C C . LEU B 1 239 ? -22.297 -27.672 -25.062 1 96.75 239 LEU B C 1
ATOM 4179 O O . LEU B 1 239 ? -22.797 -28.156 -24.047 1 96.75 239 LEU B O 1
ATOM 4183 N N . SER B 1 240 ? -21.906 -28.375 -26.078 1 96.5 240 SER B N 1
ATOM 4184 C CA . SER B 1 240 ? -22.016 -29.828 -26.031 1 96.5 240 SER B CA 1
ATOM 4185 C C . SER B 1 240 ? -21.125 -30.406 -24.938 1 96.5 240 SER B C 1
ATOM 4187 O O . SER B 1 240 ? -21.547 -31.312 -24.203 1 96.5 240 SER B O 1
ATOM 4189 N N . ILE B 1 241 ? -19.938 -29.891 -24.844 1 96 241 ILE B N 1
ATOM 4190 C CA . ILE B 1 241 ? -19 -30.375 -23.844 1 96 241 ILE B CA 1
ATOM 4191 C C . ILE B 1 241 ? -19.562 -30.141 -22.453 1 96 241 ILE B C 1
ATOM 4193 O O . ILE B 1 241 ? -19.547 -31.047 -21.609 1 96 241 ILE B O 1
ATOM 4197 N N . TYR B 1 242 ? -20.047 -28.891 -22.156 1 97.12 242 TYR B N 1
ATOM 4198 C CA . TYR B 1 242 ? -20.578 -28.531 -20.844 1 97.12 242 TYR B CA 1
ATOM 4199 C C . TYR B 1 242 ? -21.844 -29.328 -20.531 1 97.12 242 TYR B C 1
ATOM 4201 O O . TYR B 1 242 ? -22.016 -29.797 -19.422 1 97.12 242 TYR B O 1
ATOM 4209 N N . GLN B 1 243 ? -22.703 -29.516 -21.516 1 96.56 243 GLN B N 1
ATOM 4210 C CA . GLN B 1 243 ? -23.922 -30.297 -21.344 1 96.56 243 GLN B CA 1
ATOM 4211 C C . GLN B 1 243 ? -23.609 -31.734 -20.969 1 96.56 243 GLN B C 1
ATOM 4213 O O . GLN B 1 243 ? -24.203 -32.281 -20.047 1 96.56 243 GLN B O 1
ATOM 4218 N N . ASP B 1 244 ? -22.703 -32.344 -21.688 1 96.25 244 ASP B N 1
ATOM 4219 C CA . ASP B 1 244 ? -22.297 -33.719 -21.453 1 96.25 244 ASP B CA 1
ATOM 4220 C C . ASP B 1 244 ? -21.797 -33.906 -20.031 1 96.25 244 ASP B C 1
ATOM 4222 O O . ASP B 1 244 ? -21.922 -34.969 -19.453 1 96.25 244 ASP B O 1
ATOM 4226 N N . ARG B 1 245 ? -21.281 -32.844 -19.453 1 96.25 245 ARG B N 1
ATOM 4227 C CA . ARG B 1 245 ? -20.656 -32.938 -18.141 1 96.25 245 ARG B CA 1
ATOM 4228 C C . ARG B 1 245 ? -21.578 -32.375 -17.062 1 96.25 245 ARG B C 1
ATOM 4230 O O . ARG B 1 245 ? -21.203 -32.344 -15.883 1 96.25 245 ARG B O 1
ATOM 4237 N N . GLY B 1 246 ? -22.641 -31.859 -17.484 1 97.06 246 GLY B N 1
ATOM 4238 C CA . GLY B 1 246 ? -23.562 -31.234 -16.547 1 97.06 246 GLY B CA 1
ATOM 4239 C C . GLY B 1 246 ? -23.047 -29.922 -16 1 97.06 246 GLY B C 1
ATOM 4240 O O . GLY B 1 246 ? -23.328 -29.578 -14.844 1 97.06 246 GLY B O 1
ATOM 4241 N N . TRP B 1 247 ? -22.219 -29.266 -16.781 1 97.31 247 TRP B N 1
ATOM 4242 C CA . TRP B 1 247 ? -21.641 -28 -16.359 1 97.31 247 TRP B CA 1
ATOM 4243 C C . TRP B 1 247 ? -22.453 -26.812 -16.875 1 97.31 247 TRP B C 1
ATOM 4245 O O . TRP B 1 247 ? -23.266 -26.969 -17.781 1 97.31 247 TRP B O 1
ATOM 4255 N N . VAL B 1 248 ? -22.297 -25.688 -16.219 1 97.75 248 VAL B N 1
ATOM 4256 C CA . VAL B 1 248 ? -22.984 -24.453 -16.578 1 97.75 248 VAL B CA 1
ATOM 4257 C C . VAL B 1 248 ? -21.953 -23.344 -16.828 1 97.75 248 VAL B C 1
ATOM 4259 O O . VAL B 1 248 ? -21.062 -23.125 -16 1 97.75 248 VAL B O 1
ATOM 4262 N N . LEU B 1 249 ? -22.109 -22.672 -17.953 1 97.69 249 LEU B N 1
ATOM 4263 C CA . LEU B 1 249 ? -21.203 -21.562 -18.281 1 97.69 249 LEU B CA 1
ATOM 4264 C C . LEU B 1 249 ? -21.562 -20.328 -17.469 1 97.69 249 LEU B C 1
ATOM 4266 O O . LEU B 1 249 ? -22.703 -20.188 -17 1 97.69 249 LEU B O 1
ATOM 4270 N N . PRO B 1 250 ? -20.609 -19.406 -17.312 1 97.56 250 PRO B N 1
ATOM 4271 C CA . PRO B 1 250 ? -20.938 -18.188 -16.578 1 97.56 250 PRO B CA 1
ATOM 4272 C C . PRO B 1 250 ? -21.891 -17.281 -17.344 1 97.56 250 PRO B C 1
ATOM 4274 O O . PRO B 1 250 ? -21.797 -17.156 -18.562 1 97.56 250 PRO B O 1
ATOM 4277 N N . ASP B 1 251 ? -22.75 -16.609 -16.547 1 96.81 251 ASP B N 1
ATOM 4278 C CA . ASP B 1 251 ? -23.703 -15.664 -17.125 1 96.81 251 ASP B CA 1
ATOM 4279 C C . ASP B 1 251 ? -23.016 -14.336 -17.438 1 96.81 251 ASP B C 1
ATOM 4281 O O . ASP B 1 251 ? -23.531 -13.547 -18.234 1 96.81 251 ASP B O 1
ATOM 4285 N N . SER B 1 252 ? -21.984 -14.094 -16.781 1 98.19 252 SER B N 1
ATOM 4286 C CA . SER B 1 252 ? -21.203 -12.867 -16.922 1 98.19 252 SER B CA 1
ATOM 4287 C C . SER B 1 252 ? -19.75 -13.094 -16.547 1 98.19 252 SER B C 1
ATOM 4289 O O . SER B 1 252 ? -19.438 -13.867 -15.641 1 98.19 252 SER B O 1
ATOM 4291 N N . ILE B 1 253 ? -18.859 -12.516 -17.266 1 98.44 253 ILE B N 1
ATOM 4292 C CA . ILE B 1 253 ? -17.438 -12.5 -16.953 1 98.44 253 ILE B CA 1
ATOM 4293 C C . ILE B 1 253 ? -16.969 -11.062 -16.719 1 98.44 253 ILE B C 1
ATOM 4295 O O . ILE B 1 253 ? -17.125 -10.203 -17.594 1 98.44 253 ILE B O 1
ATOM 4299 N N . ASP B 1 254 ? -16.328 -10.805 -15.594 1 98.25 254 ASP B N 1
ATOM 4300 C CA . ASP B 1 254 ? -16.172 -9.422 -15.164 1 98.25 254 ASP B CA 1
ATOM 4301 C C . ASP B 1 254 ? -14.711 -8.977 -15.289 1 98.25 254 ASP B C 1
ATOM 4303 O O . ASP B 1 254 ? -14.406 -7.793 -15.117 1 98.25 254 ASP B O 1
ATOM 4307 N N . ARG B 1 255 ? -13.844 -9.914 -15.617 1 98.5 255 ARG B N 1
ATOM 4308 C CA . ARG B 1 255 ? -12.438 -9.555 -15.75 1 98.5 255 ARG B CA 1
ATOM 4309 C C . ARG B 1 255 ? -11.68 -10.602 -16.562 1 98.5 255 ARG B C 1
ATOM 4311 O O . ARG B 1 255 ? -12.164 -11.719 -16.734 1 98.5 255 ARG B O 1
ATOM 4318 N N . VAL B 1 256 ? -10.562 -10.234 -17.047 1 98.5 256 VAL B N 1
ATOM 4319 C CA . VAL B 1 256 ? -9.641 -11.117 -17.75 1 98.5 256 VAL B CA 1
ATOM 4320 C C . VAL B 1 256 ? -8.219 -10.898 -17.234 1 98.5 256 VAL B C 1
ATOM 4322 O O . VAL B 1 256 ? -7.664 -9.805 -17.375 1 98.5 256 VAL B O 1
ATOM 4325 N N . TYR B 1 257 ? -7.688 -11.93 -16.594 1 98.5 257 TYR B N 1
ATOM 4326 C CA . TYR B 1 257 ? -6.305 -11.836 -16.141 1 98.5 257 TYR B CA 1
ATOM 4327 C C . TYR B 1 257 ? -5.332 -12 -17.297 1 98.5 257 TYR B C 1
ATOM 4329 O O . TYR B 1 257 ? -5.492 -12.898 -18.125 1 98.5 257 TYR B O 1
ATOM 4337 N N . VAL B 1 258 ? -4.363 -11.125 -17.359 1 98.12 258 VAL B N 1
ATOM 4338 C CA . VAL B 1 258 ? -3.379 -11.102 -18.438 1 98.12 258 VAL B CA 1
ATOM 4339 C C . VAL B 1 258 ? -1.99 -11.398 -17.875 1 98.12 258 VAL B C 1
ATOM 4341 O O . VAL B 1 258 ? -1.527 -10.703 -16.953 1 98.12 258 VAL B O 1
ATOM 4344 N N . SER B 1 259 ? -1.293 -12.398 -18.422 1 98.19 259 SER B N 1
ATOM 4345 C CA . SER B 1 259 ? 0.033 -12.781 -17.953 1 98.19 259 SER B CA 1
ATOM 4346 C C . SER B 1 259 ? 1.083 -12.609 -19.047 1 98.19 259 SER B C 1
ATOM 4348 O O . SER B 1 259 ? 2.1 -13.305 -19.047 1 98.19 259 SER B O 1
ATOM 4350 N N . ASP B 1 260 ? 0.858 -11.703 -19.953 1 98.06 260 ASP B N 1
ATOM 4351 C CA . ASP B 1 260 ? 1.729 -11.516 -21.109 1 98.06 260 ASP B CA 1
ATOM 4352 C C . ASP B 1 260 ? 3.129 -11.086 -20.672 1 98.06 260 ASP B C 1
ATOM 4354 O O . ASP B 1 260 ? 4.121 -11.461 -21.312 1 98.06 260 ASP B O 1
ATOM 4358 N N . LYS B 1 261 ? 3.219 -10.297 -19.656 1 98.56 261 LYS B N 1
ATOM 4359 C CA . LYS B 1 261 ? 4.527 -9.844 -19.188 1 98.56 261 LYS B CA 1
ATOM 4360 C C . LYS B 1 261 ? 5.43 -11.016 -18.828 1 98.56 261 LYS B C 1
ATOM 4362 O O . LYS B 1 261 ? 6.598 -11.055 -19.219 1 98.56 261 LYS B O 1
ATOM 4367 N N . ALA B 1 262 ? 4.91 -11.969 -18.109 1 98.75 262 ALA B N 1
ATOM 4368 C CA . ALA B 1 262 ? 5.676 -13.156 -17.734 1 98.75 262 ALA B CA 1
ATOM 4369 C C . ALA B 1 262 ? 6.051 -13.977 -18.953 1 98.75 262 ALA B C 1
ATOM 4371 O O . ALA B 1 262 ? 7.18 -14.461 -19.062 1 98.75 262 ALA B O 1
ATOM 4372 N N . LYS B 1 263 ? 5.117 -14.102 -19.859 1 98.19 263 LYS B N 1
ATOM 4373 C CA . LYS B 1 263 ? 5.375 -14.812 -21.109 1 98.19 263 LYS B CA 1
ATOM 4374 C C . LYS B 1 263 ? 6.539 -14.188 -21.875 1 98.19 263 LYS B C 1
ATOM 4376 O O . LYS B 1 263 ? 7.461 -14.891 -22.297 1 98.19 263 LYS B O 1
ATOM 4381 N N . ASN B 1 264 ? 6.488 -12.914 -21.984 1 98.06 264 ASN B N 1
ATOM 4382 C CA . ASN B 1 264 ? 7.48 -12.195 -22.781 1 98.06 264 ASN B CA 1
ATOM 4383 C C . ASN B 1 264 ? 8.828 -12.133 -22.062 1 98.06 264 ASN B C 1
ATOM 4385 O O . ASN B 1 264 ? 9.875 -12.203 -22.703 1 98.06 264 ASN B O 1
ATOM 4389 N N . ARG B 1 265 ? 8.836 -12.016 -20.734 1 97.88 265 ARG B N 1
ATOM 4390 C CA . ARG B 1 265 ? 10.062 -11.75 -19.984 1 97.88 265 ARG B CA 1
ATOM 4391 C C . ARG B 1 265 ? 10.836 -13.039 -19.719 1 97.88 265 ARG B C 1
ATOM 4393 O O . ARG B 1 265 ? 12.07 -13.047 -19.734 1 97.88 265 ARG B O 1
ATOM 4400 N N . PHE B 1 266 ? 10.117 -14.133 -19.391 1 97.69 266 PHE B N 1
ATOM 4401 C CA . PHE B 1 266 ? 10.914 -15.297 -19.016 1 97.69 266 PHE B CA 1
ATOM 4402 C C . PHE B 1 266 ? 10.266 -16.578 -19.547 1 97.69 266 PHE B C 1
ATOM 4404 O O . PHE B 1 266 ? 10.523 -17.672 -19.031 1 97.69 266 PHE B O 1
ATOM 4411 N N . GLY B 1 267 ? 9.312 -16.484 -20.516 1 98.12 267 GLY B N 1
ATOM 4412 C CA . GLY B 1 267 ? 8.828 -17.625 -21.281 1 98.12 267 GLY B CA 1
ATOM 4413 C C . GLY B 1 267 ? 7.75 -18.406 -20.562 1 98.12 267 GLY B C 1
ATOM 4414 O O . GLY B 1 267 ? 7.574 -19.594 -20.812 1 98.12 267 GLY B O 1
ATOM 4415 N N . TYR B 1 268 ? 7.051 -17.797 -19.656 1 98.56 268 TYR B N 1
ATOM 4416 C CA . TYR B 1 268 ? 5.941 -18.469 -18.969 1 98.56 268 TYR B CA 1
ATOM 4417 C C . TYR B 1 268 ? 4.863 -18.875 -19.969 1 98.56 268 TYR B C 1
ATOM 4419 O O . TYR B 1 268 ? 4.352 -18.047 -20.719 1 98.56 268 TYR B O 1
ATOM 4427 N N . GLN B 1 269 ? 4.562 -20.172 -20.031 1 97.69 269 GLN B N 1
ATOM 4428 C CA . GLN B 1 269 ? 3.523 -20.75 -20.875 1 97.69 269 GLN B CA 1
ATOM 4429 C C . GLN B 1 269 ? 2.688 -21.766 -20.094 1 97.69 269 GLN B C 1
ATOM 4431 O O . GLN B 1 269 ? 3.07 -22.938 -19.984 1 97.69 269 GLN B O 1
ATOM 4436 N N . PRO B 1 270 ? 1.561 -21.328 -19.641 1 97.88 270 PRO B N 1
ATOM 4437 C CA . PRO B 1 270 ? 0.749 -22.266 -18.859 1 97.88 270 PRO B CA 1
ATOM 4438 C C . PRO B 1 270 ? 0.265 -23.453 -19.688 1 97.88 270 PRO B C 1
ATOM 4440 O O . PRO B 1 270 ? -0.063 -23.297 -20.859 1 97.88 270 PRO B O 1
ATOM 4443 N N . ARG B 1 271 ? 0.183 -24.625 -19.031 1 97.44 271 ARG B N 1
ATOM 4444 C CA . ARG B 1 271 ? -0.21 -25.875 -19.688 1 97.44 271 ARG B CA 1
ATOM 4445 C C . ARG B 1 271 ? -1.585 -26.328 -19.219 1 97.44 271 ARG B C 1
ATOM 4447 O O . ARG B 1 271 ? -2.352 -26.906 -20 1 97.44 271 ARG B O 1
ATOM 4454 N N . TYR B 1 272 ? -1.864 -26.078 -18.047 1 97.06 272 TYR B N 1
ATOM 4455 C CA . TYR B 1 272 ? -3.104 -26.562 -17.453 1 97.06 272 TYR B CA 1
ATOM 4456 C C . TYR B 1 272 ? -4.184 -25.484 -17.5 1 97.06 272 TYR B C 1
ATOM 4458 O O . TYR B 1 272 ? -4.715 -25.094 -16.453 1 97.06 272 TYR B O 1
ATOM 4466 N N . THR B 1 273 ? -4.5 -25.125 -18.766 1 97.19 273 THR B N 1
ATOM 4467 C CA . THR B 1 273 ? -5.43 -24.047 -19.062 1 97.19 273 THR B CA 1
ATOM 4468 C C . THR B 1 273 ? -6.855 -24.578 -19.188 1 97.19 273 THR B C 1
ATOM 4470 O O . THR B 1 273 ? -7.105 -25.75 -18.938 1 97.19 273 THR B O 1
ATOM 4473 N N . PHE B 1 274 ? -7.789 -23.656 -19.516 1 97.25 274 PHE B N 1
ATOM 4474 C CA . PHE B 1 274 ? -9.172 -24.031 -19.781 1 97.25 274 PHE B CA 1
ATOM 4475 C C . PHE B 1 274 ? -9.234 -25.109 -20.859 1 97.25 274 PHE B C 1
ATOM 4477 O O . PHE B 1 274 ? -9.969 -26.094 -20.719 1 97.25 274 PHE B O 1
ATOM 4484 N N . GLU B 1 275 ? -8.453 -25.016 -21.891 1 95.38 275 GLU B N 1
ATOM 4485 C CA . GLU B 1 275 ? -8.406 -26 -22.969 1 95.38 275 GLU B CA 1
ATOM 4486 C C . GLU B 1 275 ? -8.016 -27.375 -22.438 1 95.38 275 GLU B C 1
ATOM 4488 O O . GLU B 1 275 ? -8.578 -28.391 -22.859 1 95.38 275 GLU B O 1
ATOM 4493 N N . TYR B 1 276 ? -7.047 -27.328 -21.578 1 95.56 276 TYR B N 1
ATOM 4494 C CA . TYR B 1 276 ? -6.617 -28.578 -20.969 1 95.56 276 TYR B CA 1
ATOM 4495 C C . TYR B 1 276 ? -7.781 -29.25 -20.25 1 95.56 276 TYR B C 1
ATOM 4497 O O . TYR B 1 276 ? -7.953 -30.469 -20.344 1 95.56 276 TYR B O 1
ATOM 4505 N N . LEU B 1 277 ? -8.609 -28.469 -19.531 1 94.31 277 LEU B N 1
ATOM 4506 C CA . LEU B 1 277 ? -9.703 -29 -18.734 1 94.31 277 LEU B CA 1
ATOM 4507 C C . LEU B 1 277 ? -10.828 -29.516 -19.625 1 94.31 277 LEU B C 1
ATOM 4509 O O . LEU B 1 277 ? -11.641 -30.344 -19.188 1 94.31 277 LEU B O 1
ATOM 4513 N N . LEU B 1 278 ? -10.945 -29.031 -20.828 1 93.75 278 LEU B N 1
ATOM 4514 C CA . LEU B 1 278 ? -11.992 -29.453 -21.75 1 93.75 278 LEU B CA 1
ATOM 4515 C C . LEU B 1 278 ? -11.672 -30.812 -22.359 1 93.75 278 LEU B C 1
ATOM 4517 O O . LEU B 1 278 ? -12.555 -31.484 -22.906 1 93.75 278 LEU B O 1
ATOM 4521 N N . GLN B 1 279 ? -10.383 -31.172 -22.359 1 87.38 279 GLN B N 1
ATOM 4522 C CA . GLN B 1 279 ? -10 -32.438 -22.938 1 87.38 279 GLN B CA 1
ATOM 4523 C C . GLN B 1 279 ? -10.414 -33.625 -22.047 1 87.38 279 GLN B C 1
ATOM 4525 O O . GLN B 1 279 ? -10.43 -33.5 -20.828 1 87.38 279 GLN B O 1
ATOM 4530 N N . LYS B 1 280 ? -11.336 -34.656 -22.625 1 64.56 280 LYS B N 1
ATOM 4531 C CA . LYS B 1 280 ? -12 -35.812 -22.016 1 64.56 280 LYS B CA 1
ATOM 4532 C C . LYS B 1 280 ? -11.148 -36.406 -20.891 1 64.56 280 LYS B C 1
ATOM 4534 O O . LYS B 1 280 ? -11.672 -36.719 -19.812 1 64.56 280 LYS B O 1
ATOM 4539 N N . ASN B 1 281 ? -9.906 -36.781 -21 1 53.28 281 ASN B N 1
ATOM 4540 C CA . ASN B 1 281 ? -9.148 -37.562 -20.016 1 53.28 281 ASN B CA 1
ATOM 4541 C C . ASN B 1 281 ? -8.539 -36.688 -18.938 1 53.28 281 ASN B C 1
ATOM 4543 O O . ASN B 1 281 ? -7.73 -37.156 -18.141 1 53.28 281 ASN B O 1
ATOM 4547 N N . SER B 1 282 ? -8.812 -35.531 -18.938 1 51.34 282 SER B N 1
ATOM 4548 C CA . SER B 1 282 ? -8.094 -34.625 -18.062 1 51.34 282 SER B CA 1
ATOM 4549 C C . SER B 1 282 ? -8.695 -34.625 -16.656 1 51.34 282 SER B C 1
ATOM 4551 O O . SER B 1 282 ? -8.062 -34.188 -15.703 1 51.34 282 SER B O 1
ATOM 4553 N N . LEU B 1 283 ? -10.07 -34.688 -16.422 1 46.09 283 LEU B N 1
ATOM 4554 C CA . LEU B 1 283 ? -10.703 -34.625 -15.109 1 46.09 283 LEU B CA 1
ATOM 4555 C C . LEU B 1 283 ? -10.547 -35.938 -14.352 1 46.09 283 LEU B C 1
ATOM 4557 O O . LEU B 1 283 ? -11.039 -36.062 -13.234 1 46.09 283 LEU B O 1
ATOM 4561 N N . SER B 1 284 ? -10.023 -37 -14.93 1 37.75 284 SER B N 1
ATOM 4562 C CA . SER B 1 284 ? -9.82 -38.219 -14.125 1 37.75 284 SER B CA 1
ATOM 4563 C C . SER B 1 284 ? -8.531 -38.125 -13.312 1 37.75 284 SER B C 1
ATOM 4565 O O . SER B 1 284 ? -7.539 -37.562 -13.773 1 37.75 284 SER B O 1
#

pLDDT: mean 95.96, std 8.16, range [37.69, 99.0]

Organism: NCBI:txid1503925

InterPro domains:
  IPR001509 NAD-dependent epimerase/dehydratase [PF01370] (3-163)
  IPR036291 NAD(P)-binding domain superfamily [SSF51735] (1-279)